Protein AF-A0A2K9LN68-F1 (afdb_monomer_lite)

Radius of gyration: 22.77 Å; chains: 1; bounding box: 61×49×70 Å

Structure (mmCIF, N/CA/C/O backbone):
data_AF-A0A2K9LN68-F1
#
_entry.id   AF-A0A2K9LN68-F1
#
loop_
_atom_site.group_PDB
_atom_site.id
_atom_site.type_symbol
_atom_site.label_atom_id
_atom_site.label_alt_id
_atom_site.label_comp_id
_atom_site.label_asym_id
_atom_site.label_entity_id
_atom_site.label_seq_id
_atom_site.pdbx_PDB_ins_code
_atom_site.Cartn_x
_atom_site.Cartn_y
_atom_site.Cartn_z
_atom_site.occupancy
_atom_site.B_iso_or_equiv
_atom_site.auth_seq_id
_atom_site.auth_comp_id
_atom_site.auth_asym_id
_atom_site.auth_atom_id
_atom_site.pdbx_PDB_model_num
ATOM 1 N N . MET A 1 1 ? -11.175 13.774 41.857 1.00 29.52 1 MET A N 1
ATOM 2 C CA . MET A 1 1 ? -12.330 12.849 41.903 1.00 29.52 1 MET A CA 1
ATOM 3 C C . MET A 1 1 ? -13.549 13.572 41.341 1.00 29.52 1 MET A C 1
ATOM 5 O O . MET A 1 1 ? -14.287 14.193 42.093 1.00 29.52 1 MET A O 1
ATOM 9 N N . GLY A 1 2 ? -13.707 13.592 40.015 1.00 27.73 2 GLY A N 1
ATOM 10 C CA . GLY A 1 2 ? -14.911 14.118 39.364 1.00 27.73 2 GLY A CA 1
ATOM 11 C C . GLY A 1 2 ? -15.931 12.993 39.216 1.00 27.73 2 GLY A C 1
ATOM 12 O O . GLY A 1 2 ? -15.561 11.893 38.814 1.00 27.73 2 GLY A O 1
ATOM 13 N N . LYS A 1 3 ? -17.188 13.233 39.598 1.00 29.88 3 LYS A N 1
ATOM 14 C CA . LYS A 1 3 ? -18.288 12.272 39.439 1.00 29.88 3 LYS A CA 1
ATOM 15 C C . LYS A 1 3 ? -18.551 12.062 37.942 1.00 29.88 3 LYS A C 1
ATOM 17 O O . LYS A 1 3 ? -19.166 12.916 37.314 1.00 29.88 3 LYS A O 1
ATOM 22 N N . GLY A 1 4 ? -18.076 10.949 37.385 1.00 27.84 4 GLY A N 1
ATOM 23 C CA . GLY A 1 4 ? -18.439 10.512 36.037 1.00 27.84 4 GLY A CA 1
ATOM 24 C C . GLY A 1 4 ? -19.930 10.182 35.984 1.00 27.84 4 GLY A C 1
ATOM 25 O O . GLY A 1 4 ? -20.425 9.390 36.788 1.00 27.84 4 GLY A O 1
ATOM 26 N N . MET A 1 5 ? -20.657 10.825 35.075 1.00 31.67 5 MET A N 1
ATOM 27 C CA . MET A 1 5 ? -22.066 10.540 34.831 1.00 31.67 5 MET A CA 1
ATOM 28 C C . MET A 1 5 ? -22.153 9.306 33.927 1.00 31.67 5 MET A C 1
ATOM 30 O O . MET A 1 5 ? -21.914 9.390 32.726 1.00 31.67 5 MET A O 1
ATOM 34 N N . GLN A 1 6 ? -22.457 8.144 34.512 1.00 30.09 6 GLN A N 1
ATOM 35 C CA . GLN A 1 6 ? -22.720 6.917 33.759 1.00 30.09 6 GLN A CA 1
ATOM 36 C C . GLN A 1 6 ? -24.070 7.040 33.046 1.00 30.09 6 GLN A C 1
ATOM 38 O O . GLN A 1 6 ? -25.120 6.901 33.673 1.00 30.09 6 GLN A O 1
ATOM 43 N N . LEU A 1 7 ? -24.058 7.289 31.737 1.00 29.36 7 LEU A N 1
ATOM 44 C CA . LEU A 1 7 ? -25.246 7.158 30.898 1.00 29.36 7 LEU A CA 1
ATOM 45 C C . LEU A 1 7 ? -25.214 5.777 30.230 1.00 29.36 7 LEU A C 1
ATOM 47 O O . LEU A 1 7 ? -24.450 5.555 29.299 1.00 29.36 7 LEU A O 1
ATOM 51 N N . LYS A 1 8 ? -26.037 4.838 30.709 1.00 28.81 8 LYS A N 1
ATOM 52 C CA . LYS A 1 8 ? -26.259 3.556 30.025 1.00 28.81 8 LYS A CA 1
ATOM 53 C C . LYS A 1 8 ? -27.237 3.770 28.873 1.00 28.81 8 LYS A C 1
ATOM 55 O O . LYS A 1 8 ? -28.446 3.765 29.085 1.00 28.81 8 LYS A O 1
ATOM 60 N N . THR A 1 9 ? -26.729 3.945 27.662 1.00 32.09 9 THR A N 1
ATOM 61 C CA . THR A 1 9 ? -27.514 3.790 26.432 1.00 32.09 9 THR A CA 1
ATOM 62 C C . THR A 1 9 ? -27.172 2.447 25.796 1.00 32.09 9 THR A C 1
ATOM 64 O O . THR A 1 9 ? -26.008 2.146 25.548 1.00 32.09 9 THR A O 1
ATOM 67 N N . SER A 1 10 ? -28.190 1.615 25.568 1.00 31.67 10 SER A N 1
ATOM 68 C CA . SER A 1 10 ? -28.051 0.380 24.795 1.00 31.67 10 SER A CA 1
ATOM 69 C C . SER A 1 10 ? -28.020 0.765 23.315 1.00 31.67 10 SER A C 1
ATOM 71 O O . SER A 1 10 ? -29.039 1.174 22.765 1.00 31.67 10 SER A O 1
ATOM 73 N N . LEU A 1 11 ? -26.839 0.717 22.697 1.00 39.75 11 LEU A N 1
ATOM 74 C CA . LEU A 1 11 ? -26.697 0.692 21.242 1.00 39.75 11 LEU A CA 1
ATOM 75 C C . LEU A 1 11 ? -26.224 -0.706 20.852 1.00 39.75 11 LEU A C 1
ATOM 77 O O . LEU A 1 11 ? -25.177 -1.156 21.308 1.00 39.75 11 LEU A O 1
ATOM 81 N N . THR A 1 12 ? -26.987 -1.385 20.007 1.00 36.38 12 THR A N 1
ATOM 82 C CA . THR A 1 12 ? -26.550 -2.609 19.334 1.00 36.38 12 THR A CA 1
ATOM 83 C C . THR A 1 12 ? -25.721 -2.209 18.113 1.00 36.38 12 THR A C 1
ATOM 85 O O . THR A 1 12 ? -26.291 -1.709 17.145 1.00 36.38 12 THR A O 1
ATOM 88 N N . LEU A 1 13 ? -24.393 -2.373 18.176 1.00 48.06 13 LEU A N 1
ATOM 89 C CA . LEU A 1 13 ? -23.479 -2.174 17.033 1.00 48.06 13 LEU A CA 1
ATOM 90 C C . LEU A 1 13 ? -23.593 -3.333 16.026 1.00 48.06 13 LEU A C 1
ATOM 92 O O . LEU A 1 13 ? -23.601 -3.110 14.825 1.00 48.06 13 LEU A O 1
ATOM 96 N N . SER A 1 14 ? -23.781 -4.559 16.521 1.00 47.03 14 SER A N 1
ATOM 97 C CA . SER A 1 14 ? -24.117 -5.760 15.748 1.00 47.03 14 SER A CA 1
ATOM 98 C C . SER A 1 14 ? -24.662 -6.843 16.698 1.00 47.03 14 SER A C 1
ATOM 100 O O . SER A 1 14 ? -24.742 -6.620 17.909 1.00 47.03 14 SER A O 1
ATOM 102 N N . ALA A 1 15 ? -25.063 -8.012 16.180 1.00 45.81 15 ALA A N 1
ATOM 103 C CA . ALA A 1 15 ? -25.670 -9.093 16.974 1.00 45.81 15 ALA A CA 1
ATOM 104 C C . ALA A 1 15 ? -24.756 -9.685 18.075 1.00 45.81 15 ALA A C 1
ATOM 106 O O . ALA A 1 15 ? -25.249 -10.424 18.924 1.00 45.81 15 ALA A O 1
ATOM 107 N N . SER A 1 16 ? -23.459 -9.362 18.067 1.00 44.66 16 SER A N 1
ATOM 108 C CA . SER A 1 16 ? -22.416 -9.955 18.922 1.00 44.66 16 SER A CA 1
ATOM 109 C C . SER A 1 16 ? -21.678 -8.942 19.821 1.00 44.66 16 SER A C 1
ATOM 111 O O . SER A 1 16 ? -20.696 -9.296 20.475 1.00 44.66 16 SER A O 1
ATOM 113 N N . LEU A 1 17 ? -22.136 -7.685 19.870 1.00 47.88 17 LEU A N 1
ATOM 114 C CA . LEU A 1 17 ? -21.515 -6.603 20.644 1.00 47.88 17 LEU A CA 1
ATOM 115 C C . LEU A 1 17 ? -22.488 -6.036 21.693 1.00 47.88 17 LEU A C 1
ATOM 117 O O . LEU A 1 17 ? -23.327 -5.186 21.380 1.00 47.88 17 LEU A O 1
ATOM 121 N N . ALA A 1 18 ? -22.349 -6.438 22.960 1.00 42.53 18 ALA A N 1
ATOM 122 C CA . ALA A 1 18 ? -22.977 -5.747 24.083 1.00 42.53 18 ALA A CA 1
ATOM 123 C C . ALA A 1 18 ? -22.221 -4.447 24.418 1.00 42.53 18 ALA A C 1
ATOM 125 O O . ALA A 1 18 ? -21.211 -4.431 25.122 1.00 42.53 18 ALA A O 1
ATOM 126 N N . ALA A 1 19 ? -22.736 -3.306 23.954 1.00 38.06 19 ALA A N 1
ATOM 127 C CA . ALA A 1 19 ? -22.190 -2.010 24.343 1.00 38.06 19 ALA A CA 1
ATOM 128 C C . ALA A 1 19 ? -22.630 -1.632 25.769 1.00 38.06 19 ALA A C 1
ATOM 130 O O . ALA A 1 19 ? -23.797 -1.324 26.021 1.00 38.06 19 ALA A O 1
ATOM 131 N N . CYS A 1 20 ? -21.682 -1.569 26.705 1.00 36.53 20 CYS A N 1
ATOM 132 C CA . CYS A 1 20 ? -21.839 -0.778 27.922 1.00 36.53 20 CYS A CA 1
ATOM 133 C C . CYS A 1 20 ? -21.093 0.541 27.709 1.00 36.53 20 CYS A C 1
ATOM 135 O O . CYS A 1 20 ? -19.910 0.636 28.017 1.00 36.53 20 CYS A O 1
ATOM 137 N N . ALA A 1 21 ? -21.763 1.551 27.142 1.00 37.22 21 ALA A N 1
ATOM 138 C CA . ALA A 1 21 ? -21.162 2.867 26.940 1.00 37.22 21 ALA A CA 1
ATOM 139 C C . ALA A 1 21 ? -20.848 3.519 28.298 1.00 37.22 21 ALA A C 1
ATOM 141 O O . ALA A 1 21 ? -21.675 4.199 28.900 1.00 37.22 21 ALA A O 1
ATOM 142 N N . LEU A 1 22 ? -19.643 3.294 28.809 1.00 41.28 22 LEU A N 1
ATOM 143 C CA . LEU A 1 22 ? -19.118 4.045 29.937 1.00 41.28 22 LEU A CA 1
ATOM 144 C C . LEU A 1 22 ? -18.500 5.327 29.386 1.00 41.28 22 LEU A C 1
ATOM 146 O O . LEU A 1 22 ? -17.383 5.310 28.882 1.00 41.28 22 LEU A O 1
ATOM 150 N N . LEU A 1 23 ? -19.253 6.426 29.467 1.00 39.84 23 LEU A N 1
ATOM 151 C CA . LEU A 1 23 ? -18.741 7.763 29.183 1.00 39.84 23 LEU A CA 1
ATOM 152 C C . LEU A 1 23 ? -17.761 8.151 30.291 1.00 39.84 23 LEU A C 1
ATOM 154 O O . LEU A 1 23 ? -18.161 8.552 31.387 1.00 39.84 23 LEU A O 1
ATOM 158 N N . PHE A 1 24 ? -16.473 8.018 30.006 1.00 45.78 24 PHE A N 1
ATOM 159 C CA . PHE A 1 24 ? -15.430 8.614 30.825 1.00 45.78 24 PHE A CA 1
ATOM 160 C C . PHE A 1 24 ? -15.052 9.958 30.212 1.00 45.78 24 PHE A C 1
ATOM 162 O O . PHE A 1 24 ? -14.630 10.002 29.060 1.00 45.78 24 PHE A O 1
ATOM 169 N N . SER A 1 25 ? -15.199 11.037 30.983 1.00 42.53 25 SER A N 1
ATOM 170 C CA . SER A 1 25 ? -14.473 12.274 30.717 1.00 42.53 25 SER A CA 1
ATOM 171 C C . SER A 1 25 ? -13.096 12.149 31.366 1.00 42.53 25 SER A C 1
ATOM 173 O O . SER A 1 25 ? -12.966 11.915 32.571 1.00 42.53 25 SER A O 1
ATOM 175 N N . GLY A 1 26 ? -12.049 12.236 30.555 1.00 41.97 26 GLY A N 1
ATOM 176 C CA . GLY A 1 26 ? -10.668 12.183 31.019 1.00 41.97 26 GLY A CA 1
ATOM 177 C C . GLY A 1 26 ? -9.796 13.195 30.290 1.00 41.97 26 GLY A C 1
ATOM 178 O O . GLY A 1 26 ? -10.197 13.774 29.287 1.00 41.97 26 GLY A O 1
ATOM 179 N N . SER A 1 27 ? -8.582 13.396 30.795 1.00 35.94 27 SER A N 1
ATOM 180 C CA . SER A 1 27 ? -7.539 14.222 30.182 1.00 35.94 27 SER A CA 1
ATOM 181 C C . SER A 1 27 ? -6.439 13.303 29.645 1.00 35.94 27 SER A C 1
ATOM 183 O O . SER A 1 27 ? -5.646 12.785 30.431 1.00 35.94 27 SER A O 1
ATOM 185 N N . ALA A 1 28 ? -6.412 13.027 28.340 1.00 35.41 28 ALA A N 1
ATOM 186 C CA . ALA A 1 28 ? -5.413 12.125 27.747 1.00 35.41 28 ALA A CA 1
ATOM 187 C C . ALA A 1 28 ? -5.173 12.406 26.257 1.00 35.41 28 ALA A C 1
ATOM 189 O O . ALA A 1 28 ? -5.349 11.550 25.401 1.00 35.41 28 ALA A O 1
ATOM 190 N N . PHE A 1 29 ? -4.708 13.617 25.984 1.00 44.03 29 PHE A N 1
ATOM 191 C CA . PHE A 1 29 ? -3.723 13.926 24.948 1.00 44.03 29 PHE A CA 1
ATOM 192 C C . PHE A 1 29 ? -2.662 14.792 25.641 1.00 44.03 29 PHE A C 1
ATOM 194 O O . PHE A 1 29 ? -2.914 15.279 26.747 1.00 44.03 29 PHE A O 1
ATOM 201 N N . SER A 1 30 ? -1.488 15.018 25.052 1.00 42.22 30 SER A N 1
ATOM 202 C CA . SER A 1 30 ? -0.400 15.821 25.651 1.00 42.22 30 SER A CA 1
ATOM 203 C C . SER A 1 30 ? -0.751 17.306 25.922 1.00 42.22 30 SER A C 1
ATOM 205 O O . SER A 1 30 ? 0.143 18.137 26.058 1.00 42.22 30 SER A O 1
ATOM 207 N N . ARG A 1 31 ? -2.043 17.658 25.978 1.00 43.44 31 ARG A N 1
ATOM 208 C CA . ARG A 1 31 ? -2.612 18.990 26.208 1.00 43.44 31 ARG A CA 1
ATOM 209 C C . ARG A 1 31 ? -3.774 19.060 27.211 1.00 43.44 31 ARG A C 1
ATOM 211 O O . ARG A 1 31 ? -4.262 20.153 27.454 1.00 43.44 31 ARG A O 1
ATOM 218 N N . GLY A 1 32 ? -4.193 17.960 27.842 1.00 48.56 32 GLY A N 1
ATOM 219 C CA . GLY A 1 32 ? -5.272 18.021 28.844 1.00 48.56 32 GLY A CA 1
ATOM 220 C C . GLY A 1 32 ? -6.681 18.234 28.270 1.00 48.56 32 GLY A C 1
ATOM 221 O O . GLY A 1 32 ? -7.580 18.620 29.011 1.00 48.56 32 GLY A O 1
ATOM 222 N N . ASP A 1 33 ? -6.880 17.960 26.979 1.00 59.09 33 ASP A N 1
ATOM 223 C CA . ASP A 1 33 ? -8.183 18.065 26.319 1.00 59.09 33 ASP A CA 1
ATOM 224 C C . ASP A 1 33 ? -9.147 16.965 26.799 1.00 59.09 33 ASP A C 1
ATOM 226 O O . ASP A 1 33 ? -8.756 15.801 26.953 1.00 59.09 33 ASP A O 1
ATOM 230 N N . ALA A 1 34 ? -10.407 17.345 27.032 1.00 81.38 34 ALA A N 1
ATOM 231 C CA . ALA A 1 34 ? -11.470 16.430 27.432 1.00 81.38 34 ALA A CA 1
ATOM 232 C C . ALA A 1 34 ? -11.935 15.574 26.241 1.00 81.38 34 ALA A C 1
ATOM 234 O O . ALA A 1 34 ? -12.147 16.081 25.134 1.00 81.38 34 ALA A O 1
ATOM 235 N N . TYR A 1 35 ? -12.108 14.272 26.465 1.00 81.12 35 TYR A N 1
ATOM 236 C CA . TYR A 1 35 ? -12.588 13.323 25.460 1.00 81.12 35 TYR A CA 1
ATOM 237 C C . TYR A 1 35 ? -13.831 12.571 25.931 1.00 81.12 35 TYR A C 1
ATOM 239 O O . TYR A 1 35 ? -14.021 12.328 27.119 1.00 81.12 35 TYR A O 1
ATOM 247 N N . VAL A 1 36 ? -14.637 12.153 24.958 1.00 88.12 36 VAL A N 1
ATOM 248 C CA . VAL A 1 36 ? -15.616 11.080 25.095 1.00 88.12 36 VAL A CA 1
ATOM 249 C C . VAL A 1 36 ? -14.913 9.765 24.780 1.00 88.12 36 VAL A C 1
ATOM 251 O O . VAL A 1 36 ? -14.470 9.547 23.651 1.00 88.12 36 VAL A O 1
ATOM 254 N N . GLU A 1 37 ? -14.821 8.880 25.771 1.00 88.00 37 GLU A N 1
ATOM 255 C CA . GLU A 1 37 ? -14.433 7.483 25.561 1.00 88.00 37 GLU A CA 1
ATOM 256 C C . GLU A 1 37 ? -15.677 6.601 25.529 1.00 88.00 37 GLU A C 1
ATOM 258 O O . GLU A 1 37 ? -16.554 6.704 26.388 1.00 88.00 37 GLU A O 1
ATOM 263 N N . LYS A 1 38 ? -15.746 5.727 24.526 1.00 89.06 38 LYS A N 1
ATOM 264 C CA . LYS A 1 38 ? -16.673 4.601 24.493 1.00 89.06 38 LYS A CA 1
ATOM 265 C C . LYS A 1 38 ? -15.862 3.320 24.581 1.00 89.06 38 LYS A C 1
ATOM 267 O O . LYS A 1 38 ? -15.036 3.051 23.712 1.00 89.06 38 LYS A O 1
ATOM 272 N N . ARG A 1 39 ? -16.127 2.539 25.622 1.00 87.94 39 ARG A N 1
ATOM 273 C CA . ARG A 1 39 ? -15.556 1.210 25.832 1.00 87.94 39 ARG A CA 1
ATOM 274 C C . ARG A 1 39 ? -16.636 0.158 25.661 1.00 87.94 39 ARG A C 1
ATOM 276 O O . ARG A 1 39 ? -17.756 0.364 26.119 1.00 87.94 39 ARG A O 1
ATOM 283 N N . PHE A 1 40 ? -16.302 -0.958 25.039 1.00 88.88 40 PHE A N 1
ATOM 284 C CA . PHE A 1 40 ? -17.155 -2.140 25.014 1.00 88.88 40 PHE A CA 1
ATOM 285 C C . PHE A 1 40 ? -16.301 -3.396 24.851 1.00 88.88 40 PHE A C 1
ATOM 287 O O . PHE A 1 40 ? -15.146 -3.325 24.437 1.00 88.88 40 PHE A O 1
ATOM 294 N N . GLU A 1 41 ? -16.867 -4.534 25.226 1.00 89.69 41 GLU A N 1
ATOM 295 C CA . GLU A 1 41 ? -16.230 -5.846 25.147 1.00 89.69 41 GLU A CA 1
ATOM 296 C C . GLU A 1 41 ? -17.087 -6.719 24.230 1.00 89.69 41 GLU A C 1
ATOM 298 O O . GLU A 1 41 ? -18.314 -6.695 24.331 1.00 89.69 41 GLU A O 1
ATOM 303 N N . SER A 1 42 ? -16.456 -7.457 23.320 1.00 88.44 42 SER A N 1
ATOM 304 C CA . SER A 1 42 ? -17.169 -8.421 22.482 1.00 88.44 42 SER A CA 1
ATOM 305 C C . SER A 1 42 ? -17.753 -9.556 23.323 1.00 88.44 42 SER A C 1
ATOM 307 O O . SER A 1 42 ? -17.077 -10.100 24.199 1.00 88.44 42 SER A O 1
ATOM 309 N N . ASP A 1 43 ? -18.979 -9.979 23.016 1.00 86.62 43 ASP A N 1
ATOM 310 C CA . ASP A 1 43 ? -19.575 -11.143 23.672 1.00 86.62 43 ASP A CA 1
ATOM 311 C C . ASP A 1 43 ? -18.975 -12.467 23.170 1.00 86.62 43 ASP A C 1
ATOM 313 O O . ASP A 1 43 ? -18.935 -13.440 23.925 1.00 86.62 43 ASP A O 1
ATOM 317 N N . GLU A 1 44 ? -18.465 -12.511 21.931 1.00 89.25 44 GLU A N 1
ATOM 318 C CA . GLU A 1 44 ? -17.888 -13.723 21.326 1.00 89.25 44 GLU A CA 1
ATOM 319 C C . GLU A 1 44 ? -16.385 -13.867 21.594 1.00 89.25 44 GLU A C 1
ATOM 321 O O . GLU A 1 44 ? -15.921 -14.920 22.042 1.00 89.25 44 GLU A O 1
ATOM 326 N N . THR A 1 45 ? -15.599 -12.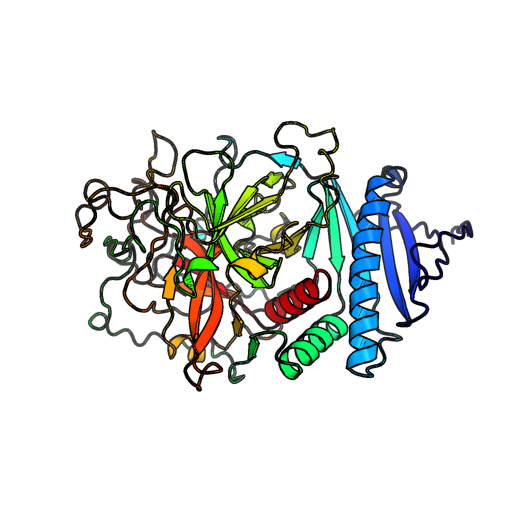826 21.315 1.00 91.56 45 THR A N 1
ATOM 327 C CA . THR A 1 45 ? -14.130 -12.875 21.427 1.00 91.56 45 THR A CA 1
ATOM 328 C C . THR A 1 45 ? -13.633 -12.422 22.793 1.00 91.56 45 THR A C 1
ATOM 330 O O . THR A 1 45 ? -12.508 -12.752 23.172 1.00 91.56 45 THR A O 1
ATOM 333 N N . ARG A 1 46 ? -14.468 -11.697 23.556 1.00 92.62 46 ARG A N 1
ATOM 334 C CA . ARG A 1 46 ? -14.090 -11.037 24.819 1.00 92.62 46 ARG A CA 1
ATOM 335 C C . ARG A 1 46 ? -12.951 -10.022 24.658 1.00 92.62 46 ARG A C 1
ATOM 337 O O . ARG A 1 46 ? -12.269 -9.695 25.626 1.00 92.62 46 ARG A O 1
ATOM 344 N N . VAL A 1 47 ? -12.725 -9.545 23.433 1.00 91.69 47 VAL A N 1
ATOM 345 C CA . VAL A 1 47 ? -11.773 -8.472 23.135 1.00 91.69 47 VAL A CA 1
ATOM 346 C C . VAL A 1 47 ? -12.410 -7.132 23.486 1.00 91.69 47 VAL A C 1
ATOM 348 O O . VAL A 1 47 ? -13.579 -6.886 23.178 1.00 91.69 47 VAL A O 1
ATOM 351 N N . GLU A 1 48 ? -11.642 -6.268 24.146 1.00 92.38 48 GLU A N 1
ATOM 352 C CA . GLU A 1 48 ? -12.061 -4.902 24.451 1.00 92.38 48 GLU A CA 1
ATOM 353 C C . GLU A 1 48 ? -11.763 -3.950 23.287 1.00 92.38 48 GLU A C 1
ATOM 355 O O . GLU A 1 48 ? -10.684 -3.980 22.691 1.00 92.38 48 GLU A O 1
ATOM 360 N N . TYR A 1 49 ? -12.692 -3.032 23.038 1.00 92.69 49 TYR A N 1
ATOM 361 C CA . TYR A 1 49 ? -12.560 -1.945 22.076 1.00 92.69 49 TYR A CA 1
ATOM 362 C C . TYR A 1 49 ? -12.744 -0.599 22.768 1.00 92.69 49 TYR A C 1
ATOM 364 O O . TYR A 1 49 ? -13.655 -0.411 23.582 1.00 92.69 49 TYR A O 1
ATOM 372 N N . LEU A 1 50 ? -11.880 0.354 22.423 1.00 91.69 50 LEU A N 1
ATOM 373 C CA . LEU A 1 50 ? -11.882 1.713 22.956 1.00 91.69 50 LEU A CA 1
ATOM 374 C C . LEU A 1 50 ? -11.942 2.695 21.792 1.00 91.69 50 LEU A C 1
ATOM 376 O O . LEU A 1 50 ? -11.024 2.747 20.974 1.00 91.69 50 LEU A O 1
ATOM 380 N N . ILE A 1 51 ? -12.987 3.514 21.762 1.00 92.62 51 ILE A N 1
ATOM 381 C CA . ILE A 1 51 ? -13.113 4.638 20.835 1.00 92.62 51 ILE A CA 1
ATOM 382 C C . ILE A 1 51 ? -12.945 5.925 21.630 1.00 92.62 51 ILE A C 1
ATOM 384 O O . ILE A 1 51 ? -13.690 6.152 22.586 1.00 92.62 51 ILE A O 1
ATOM 388 N N . ARG A 1 52 ? -12.003 6.782 21.229 1.00 91.62 52 ARG A N 1
ATOM 389 C CA . ARG A 1 52 ? -11.779 8.090 21.861 1.00 91.62 52 ARG A CA 1
ATOM 390 C C . ARG A 1 52 ? -11.978 9.216 20.858 1.00 91.62 52 ARG A C 1
ATOM 392 O O . ARG A 1 52 ? -11.360 9.228 19.796 1.00 91.62 52 ARG A O 1
ATOM 399 N N . VAL A 1 53 ? -12.834 10.170 21.218 1.00 90.50 53 VAL A N 1
ATOM 400 C CA . VAL A 1 53 ? -13.161 11.351 20.405 1.00 90.50 53 VAL A CA 1
ATOM 401 C C . VAL A 1 53 ? -13.117 12.590 21.302 1.00 90.50 53 VAL A C 1
ATOM 403 O O . VAL A 1 53 ? -13.702 12.552 22.383 1.00 90.50 53 VAL A O 1
ATOM 406 N N . PRO A 1 54 ? -12.468 13.699 20.905 1.00 90.62 54 PRO A N 1
ATOM 407 C CA . PRO A 1 54 ? -12.525 14.948 21.668 1.00 90.62 54 PRO A CA 1
ATOM 408 C C . PRO A 1 54 ? -13.975 15.388 21.921 1.00 90.62 54 PRO A C 1
ATOM 410 O O . PRO A 1 54 ? -14.798 15.338 21.006 1.00 90.62 54 PRO A O 1
ATOM 413 N N . GLU A 1 55 ? -14.304 15.861 23.130 1.00 89.25 55 GLU A N 1
ATOM 414 C CA . GLU A 1 55 ? -15.687 16.236 23.493 1.00 89.25 55 GLU A CA 1
ATOM 415 C C . GLU A 1 55 ? -16.296 17.254 22.516 1.00 89.25 55 GLU A C 1
ATOM 417 O O . GLU A 1 55 ? -17.474 17.162 22.168 1.00 89.25 55 GLU A O 1
ATOM 422 N N . ALA A 1 56 ? -15.475 18.177 22.005 1.00 89.88 56 ALA A N 1
ATOM 423 C CA . ALA A 1 56 ? -15.879 19.182 21.023 1.00 89.88 56 ALA A CA 1
ATOM 424 C C . ALA A 1 56 ? -16.383 18.588 19.693 1.00 89.88 56 ALA A C 1
ATOM 426 O O . ALA A 1 56 ? -17.148 19.244 18.990 1.00 89.88 56 ALA A O 1
ATOM 427 N N . GLN A 1 57 ? -15.965 17.367 19.352 1.00 92.06 57 GLN A N 1
ATOM 428 C CA . GLN A 1 57 ? -16.277 16.691 18.088 1.00 92.06 57 GLN A CA 1
ATOM 429 C C . GLN A 1 57 ? -17.275 15.541 18.265 1.00 92.06 57 GLN A C 1
ATOM 431 O O . GLN A 1 57 ? -17.794 15.016 17.289 1.00 92.06 57 GLN A O 1
ATOM 436 N N . ALA A 1 58 ? -17.624 15.177 19.502 1.00 88.50 58 ALA A N 1
ATOM 437 C CA . ALA A 1 58 ? -18.470 14.020 19.798 1.00 88.50 58 ALA A CA 1
ATOM 438 C C . ALA A 1 58 ? -19.925 14.122 19.283 1.00 88.50 58 ALA A C 1
ATOM 440 O O . ALA A 1 58 ? -20.677 13.156 19.395 1.00 88.50 58 ALA A O 1
ATOM 441 N N . LYS A 1 59 ? -20.338 15.277 18.743 1.00 90.38 59 LYS A N 1
ATOM 442 C CA . LYS A 1 59 ? -21.649 15.467 18.098 1.00 90.38 59 LYS A CA 1
ATOM 443 C C . LYS A 1 59 ? -21.661 15.096 16.612 1.00 90.38 59 LYS A C 1
ATOM 445 O O . LYS A 1 59 ? -22.743 14.987 16.049 1.00 90.38 59 LYS A O 1
ATOM 450 N N . ASP A 1 60 ? -20.499 14.942 15.980 1.00 91.44 60 ASP A N 1
ATOM 451 C CA . ASP A 1 60 ? -20.413 14.504 14.587 1.00 91.44 60 ASP A CA 1
ATOM 452 C C . ASP A 1 60 ? -20.663 12.989 14.513 1.00 91.44 60 ASP A C 1
ATOM 454 O O . ASP A 1 60 ? -19.829 12.169 14.909 1.00 91.44 60 ASP A O 1
ATOM 458 N N . GLU A 1 61 ? -21.842 12.615 14.016 1.00 91.00 61 GLU A N 1
ATOM 459 C CA . GLU A 1 61 ? -22.268 11.218 13.893 1.00 91.00 61 GLU A CA 1
ATOM 460 C C . GLU A 1 61 ? -21.383 10.413 12.931 1.00 91.00 61 GLU A C 1
ATOM 462 O O . GLU A 1 61 ? -21.205 9.208 13.132 1.00 91.00 61 GLU A O 1
ATOM 467 N N . SER A 1 62 ? -20.767 11.063 11.934 1.00 91.94 62 SER A N 1
ATOM 468 C CA . SER A 1 62 ? -19.886 10.388 10.975 1.00 91.94 62 SER A CA 1
ATOM 469 C C . SER A 1 62 ? -18.649 9.796 11.654 1.00 91.94 62 SER A C 1
ATOM 471 O O . SER A 1 62 ? -18.189 8.728 11.260 1.00 91.94 62 SER A O 1
ATOM 473 N N . ILE A 1 63 ? -18.137 10.443 12.711 1.00 94.50 63 ILE A N 1
ATOM 474 C CA . ILE A 1 63 ? -16.963 9.966 13.458 1.00 94.50 63 ILE A CA 1
ATOM 475 C C . ILE A 1 63 ? -17.255 8.604 14.079 1.00 94.50 63 ILE A C 1
ATOM 477 O O . ILE A 1 63 ? -16.470 7.669 13.938 1.00 94.50 63 ILE A O 1
ATOM 481 N N . PHE A 1 64 ? -18.391 8.482 14.767 1.00 94.50 64 PHE A N 1
ATOM 482 C CA . PHE A 1 64 ? -18.759 7.220 15.397 1.00 94.50 64 PHE A CA 1
ATOM 483 C C . PHE A 1 64 ? -19.180 6.176 14.368 1.00 94.50 64 PHE A C 1
ATOM 485 O O . PHE A 1 64 ? -18.816 5.021 14.544 1.00 94.50 64 PHE A O 1
ATOM 492 N N . LYS A 1 65 ? -19.867 6.565 13.284 1.00 93.62 65 LYS A N 1
ATOM 493 C CA . LYS A 1 65 ? -20.194 5.661 12.171 1.00 93.62 65 LYS A CA 1
ATOM 494 C C . LYS A 1 65 ? -18.938 4.966 11.632 1.00 93.62 65 LYS A C 1
ATOM 496 O O . LYS A 1 65 ? -18.900 3.742 11.583 1.00 93.62 65 LYS A O 1
ATOM 501 N N . ASP A 1 66 ? -17.904 5.729 11.291 1.00 95.06 66 ASP A N 1
ATOM 502 C CA . ASP A 1 66 ? -16.683 5.160 10.710 1.00 95.06 66 ASP A CA 1
ATOM 503 C C . ASP A 1 66 ? -15.833 4.407 11.740 1.00 95.06 66 ASP A C 1
ATOM 505 O O . ASP A 1 66 ? -15.225 3.388 11.417 1.00 95.06 66 ASP A O 1
ATOM 509 N N . ALA A 1 67 ? -15.800 4.874 12.994 1.00 96.00 67 ALA A N 1
ATOM 510 C CA . ALA A 1 67 ? -15.138 4.144 14.071 1.00 96.00 67 ALA A CA 1
ATOM 511 C C . ALA A 1 67 ? -15.807 2.783 14.315 1.00 96.00 67 ALA A C 1
ATOM 513 O O . ALA A 1 67 ? -15.111 1.797 14.539 1.00 96.00 67 ALA A O 1
ATOM 514 N N . TYR A 1 68 ? -17.139 2.713 14.249 1.00 95.19 68 TYR A N 1
ATOM 515 C CA . TYR A 1 68 ? -17.873 1.455 14.365 1.00 95.19 68 TYR A CA 1
ATOM 516 C C . TYR A 1 68 ? -17.656 0.539 13.161 1.00 95.19 68 TYR A C 1
ATOM 518 O O . TYR A 1 68 ? -17.512 -0.657 13.365 1.00 95.19 68 TYR A O 1
ATOM 526 N N . GLU A 1 69 ? -17.494 1.071 11.948 1.00 94.50 69 GLU A N 1
ATOM 527 C CA . GLU A 1 69 ? -17.090 0.254 10.795 1.00 94.50 69 GLU A CA 1
ATOM 528 C C . GLU A 1 69 ? -15.735 -0.442 11.043 1.00 94.50 69 GLU A C 1
ATOM 530 O O . GLU A 1 69 ? -15.609 -1.644 10.829 1.00 94.50 69 GLU A O 1
ATOM 535 N N . LEU A 1 70 ? -14.733 0.271 11.580 1.00 95.31 70 LEU A N 1
ATOM 536 C CA . LEU A 1 70 ? -13.441 -0.337 11.945 1.00 95.31 70 LEU A CA 1
ATOM 537 C C . LEU A 1 70 ? -13.582 -1.423 13.022 1.00 95.31 70 LEU A C 1
ATOM 539 O O . LEU A 1 70 ? -12.850 -2.415 12.995 1.00 95.31 70 LEU A O 1
ATOM 543 N N . VAL A 1 71 ? -14.498 -1.234 13.973 1.00 94.62 71 VAL A N 1
ATOM 544 C CA . VAL A 1 71 ? -14.807 -2.214 15.024 1.00 94.62 71 VAL A CA 1
ATOM 545 C C . VAL A 1 71 ? -15.450 -3.450 14.425 1.00 94.62 71 VAL A C 1
ATOM 547 O O . VAL A 1 71 ? -14.968 -4.546 14.681 1.00 94.62 71 VAL A O 1
ATOM 550 N N . ASP A 1 72 ? -16.513 -3.286 13.643 1.00 93.12 72 ASP A N 1
ATOM 551 C CA . ASP A 1 72 ? -17.308 -4.393 13.117 1.00 93.12 72 ASP A CA 1
ATOM 552 C C . ASP A 1 72 ? -16.477 -5.280 12.184 1.00 93.12 72 ASP A C 1
ATOM 554 O O . ASP A 1 72 ? -16.544 -6.509 12.268 1.00 93.12 72 ASP A O 1
ATOM 558 N N . GLU A 1 73 ? -15.637 -4.670 11.345 1.00 93.56 73 GLU A N 1
ATOM 559 C CA . GLU A 1 73 ? -14.724 -5.388 10.449 1.00 93.56 73 GLU A CA 1
ATOM 560 C C . GLU A 1 73 ? -13.638 -6.123 11.254 1.00 93.56 73 GLU A C 1
ATOM 562 O O . GLU A 1 73 ? -13.352 -7.300 11.010 1.00 93.56 73 GLU A O 1
ATOM 567 N N . SER A 1 74 ? -13.067 -5.470 12.277 1.00 93.81 74 SER A N 1
ATOM 568 C CA . SER A 1 74 ? -12.075 -6.104 13.159 1.00 93.81 74 SER A CA 1
ATOM 569 C C . SER A 1 74 ? -12.686 -7.266 13.939 1.00 93.81 74 SER A C 1
ATOM 571 O O . SER A 1 74 ? -12.105 -8.345 13.987 1.00 93.81 74 SER A O 1
ATOM 573 N N . GLU A 1 75 ? -13.875 -7.087 14.505 1.00 93.38 75 GLU A N 1
ATOM 574 C CA . GLU A 1 75 ? -14.553 -8.101 15.305 1.00 93.38 75 GLU A CA 1
ATOM 575 C C . GLU A 1 75 ? -14.965 -9.301 14.459 1.00 93.38 75 GLU A C 1
ATOM 577 O O . GLU A 1 75 ? -14.714 -10.443 14.844 1.00 93.38 75 GLU A O 1
ATOM 582 N N . SER A 1 76 ? -15.518 -9.062 13.269 1.00 92.31 76 SER A N 1
ATOM 583 C CA . SER A 1 76 ? -15.854 -10.127 12.319 1.00 92.31 76 SER A CA 1
ATOM 584 C C . SER A 1 76 ? -14.631 -10.986 11.993 1.00 92.31 76 SER A C 1
ATOM 586 O O . SER A 1 76 ? -14.708 -12.221 11.973 1.00 92.31 76 SER A O 1
ATOM 588 N N . MET A 1 77 ? -13.476 -10.346 11.809 1.00 92.81 77 MET A N 1
ATOM 589 C CA . MET A 1 77 ? -12.209 -11.034 11.601 1.00 92.81 77 MET A CA 1
ATOM 590 C C . MET A 1 77 ? -11.761 -11.821 12.836 1.00 92.81 77 MET A C 1
ATOM 592 O O . MET A 1 77 ? -11.421 -12.999 12.693 1.00 92.81 77 MET A O 1
ATOM 596 N N . LEU A 1 78 ? -11.800 -11.230 14.034 1.00 93.31 78 LEU A N 1
ATOM 597 C CA . LEU A 1 78 ? -11.368 -11.884 15.276 1.00 93.31 78 LEU A CA 1
ATOM 598 C C . LEU A 1 78 ? -12.250 -13.073 15.657 1.00 93.31 78 LEU A C 1
ATOM 600 O O . LEU A 1 78 ? -11.726 -14.109 16.068 1.00 93.31 78 LEU A O 1
ATOM 604 N N . ILE A 1 79 ? -13.565 -12.975 15.451 1.00 92.75 79 ILE A N 1
ATOM 605 C CA . ILE A 1 79 ? -14.499 -14.098 15.599 1.00 92.75 79 ILE A CA 1
ATOM 606 C C . ILE A 1 79 ? -14.080 -15.239 14.672 1.00 92.75 79 ILE A C 1
ATOM 608 O O . ILE A 1 79 ? -13.985 -16.394 15.097 1.00 92.75 79 ILE A O 1
ATOM 612 N N . GLY A 1 80 ? -13.808 -14.925 13.403 1.00 90.50 80 GLY A N 1
ATOM 613 C CA . GLY A 1 80 ? -13.333 -15.900 12.429 1.00 90.50 80 GLY A CA 1
ATOM 614 C C . GLY A 1 80 ? -11.999 -16.526 12.838 1.00 90.50 80 GLY A C 1
ATOM 615 O O . GLY A 1 80 ? -11.849 -17.744 12.766 1.00 90.50 80 GLY A O 1
ATOM 616 N N . LEU A 1 81 ? -11.050 -15.711 13.297 1.00 90.25 81 LEU A N 1
ATOM 617 C CA . LEU A 1 81 ? -9.733 -16.150 13.747 1.00 90.25 81 LEU A CA 1
ATOM 618 C C . LEU A 1 81 ? -9.848 -17.110 14.936 1.00 90.25 81 LEU A C 1
ATOM 620 O O . LEU A 1 81 ? -9.340 -18.222 14.846 1.00 90.25 81 LEU A O 1
ATOM 624 N N . GLN A 1 82 ? -10.577 -16.734 15.991 1.00 92.12 82 GLN A N 1
ATOM 625 C CA . GLN A 1 82 ? -10.806 -17.570 17.176 1.00 92.12 82 GLN A CA 1
ATOM 626 C C . GLN A 1 82 ? -11.502 -18.891 16.815 1.00 92.12 82 GLN A C 1
ATOM 628 O O . GLN A 1 82 ? -11.112 -19.948 17.307 1.00 92.12 82 GLN A O 1
ATOM 633 N N . LYS A 1 83 ? -12.500 -18.862 15.918 1.00 90.94 83 LYS A N 1
ATOM 634 C CA . LYS A 1 83 ? -13.194 -20.076 15.446 1.00 90.94 83 LYS A CA 1
ATOM 635 C C . LYS A 1 83 ? -12.269 -21.017 14.673 1.00 90.94 83 LYS A C 1
ATOM 637 O O . LYS A 1 83 ? -12.407 -22.229 14.807 1.00 90.94 83 LYS A O 1
ATOM 642 N N . ARG A 1 84 ? -11.344 -20.480 13.871 1.00 87.31 84 ARG A N 1
ATOM 643 C CA . ARG A 1 84 ? -10.404 -21.280 13.068 1.00 87.31 84 ARG A CA 1
ATOM 644 C C . ARG A 1 84 ? -9.241 -21.833 13.887 1.00 87.31 84 ARG A C 1
ATOM 646 O O . ARG A 1 84 ? -8.877 -22.989 13.707 1.00 87.31 84 ARG A O 1
ATOM 653 N N . THR A 1 85 ? -8.655 -21.026 14.769 1.00 87.94 85 THR A N 1
ATOM 654 C CA . THR A 1 85 ? -7.434 -21.395 15.504 1.00 87.94 85 THR A CA 1
ATOM 655 C C . THR A 1 85 ? -7.714 -22.051 16.854 1.00 87.94 85 THR A C 1
ATOM 657 O O . THR A 1 85 ? -6.848 -22.746 17.377 1.00 87.94 85 THR A O 1
ATOM 660 N N . GLY A 1 86 ? -8.898 -21.828 17.435 1.00 88.94 86 GLY A N 1
ATOM 661 C CA . GLY A 1 86 ? -9.219 -22.219 18.810 1.00 88.94 86 GLY A CA 1
ATOM 662 C C . GLY A 1 86 ? -8.513 -21.376 19.881 1.00 88.94 86 GLY A C 1
ATOM 663 O O . GLY A 1 86 ? -8.645 -21.666 21.069 1.00 88.94 86 GLY A O 1
ATOM 664 N N . GLU A 1 87 ? -7.766 -20.345 19.482 1.00 87.88 87 GLU A N 1
ATOM 665 C CA . GLU A 1 87 ? -6.999 -19.484 20.383 1.00 87.88 87 GLU A CA 1
ATOM 666 C C . GLU A 1 87 ? -7.926 -18.523 21.119 1.00 87.88 87 GLU A C 1
ATOM 668 O O . GLU A 1 87 ? -8.779 -17.871 20.518 1.00 87.88 87 GLU A O 1
ATOM 673 N N . ARG A 1 88 ? -7.753 -18.414 22.436 1.00 87.31 88 ARG A N 1
ATOM 674 C CA . ARG A 1 88 ? -8.602 -17.563 23.268 1.00 87.31 88 ARG A CA 1
ATOM 675 C C . ARG A 1 88 ? -8.081 -16.126 23.247 1.00 87.31 88 ARG A C 1
ATOM 677 O O . ARG A 1 88 ? -6.966 -15.882 23.694 1.00 87.31 88 ARG A O 1
ATOM 684 N N . LEU A 1 89 ? -8.910 -15.183 22.800 1.00 90.50 89 LEU A N 1
ATOM 685 C CA . LEU A 1 89 ? -8.524 -13.768 22.667 1.00 90.50 89 LEU A CA 1
ATOM 686 C C . LEU A 1 89 ? -8.812 -12.908 23.913 1.00 90.50 89 LEU A C 1
ATOM 688 O O . LEU A 1 89 ? -8.474 -11.726 23.944 1.00 90.50 89 LEU A O 1
ATOM 692 N N . VAL A 1 90 ? -9.425 -13.487 24.951 1.00 89.38 90 VAL A N 1
ATOM 693 C CA . VAL A 1 90 ? -9.766 -12.760 26.184 1.00 89.38 90 VAL A CA 1
ATOM 694 C C . VAL A 1 90 ? -8.526 -12.213 26.890 1.00 89.38 90 VAL A C 1
ATOM 696 O O . VAL A 1 90 ? -7.506 -12.892 26.998 1.00 89.38 90 VAL A O 1
ATOM 699 N N . GLY A 1 91 ? -8.650 -11.015 27.461 1.00 84.06 91 GLY A N 1
ATOM 700 C CA . GLY A 1 91 ? -7.607 -10.418 28.299 1.00 84.06 91 GLY A CA 1
ATOM 701 C C . GLY A 1 91 ? -6.406 -9.874 27.524 1.00 84.06 91 GLY A C 1
ATOM 702 O O . GLY A 1 91 ? -5.465 -9.386 28.149 1.00 84.06 91 GLY A O 1
ATOM 703 N N . LEU A 1 92 ? -6.437 -9.929 26.188 1.00 88.19 92 LEU A N 1
ATOM 704 C CA . LEU A 1 92 ? -5.494 -9.195 25.353 1.00 88.19 92 LEU A CA 1
ATOM 705 C C . LEU A 1 92 ? -5.694 -7.679 25.520 1.00 88.19 92 LEU A C 1
ATOM 707 O O . LEU A 1 92 ? -6.792 -7.239 25.882 1.00 88.19 92 LEU A O 1
ATOM 711 N N . PRO A 1 93 ? -4.653 -6.865 25.258 1.00 89.12 93 PRO A N 1
ATOM 712 C CA . PRO A 1 93 ? -4.793 -5.417 25.265 1.00 89.12 93 PRO A CA 1
ATOM 713 C C . PRO A 1 93 ? -5.934 -4.955 24.346 1.00 89.12 93 PRO A C 1
ATOM 715 O O . PRO A 1 93 ? -6.202 -5.596 23.329 1.00 89.12 93 PRO A O 1
ATOM 718 N N . PRO A 1 94 ? -6.599 -3.834 24.664 1.00 88.06 94 PRO A N 1
ATOM 719 C CA . PRO A 1 94 ? -7.712 -3.367 23.858 1.00 88.06 94 PRO A CA 1
ATOM 720 C C . PRO A 1 94 ? -7.295 -2.934 22.452 1.00 88.06 94 PRO A C 1
ATOM 722 O O . PRO A 1 94 ? -6.260 -2.284 22.268 1.00 88.06 94 PRO A O 1
ATOM 725 N N . VAL A 1 95 ? -8.179 -3.168 21.483 1.00 91.44 95 VAL A N 1
ATOM 726 C CA . VAL A 1 95 ? -8.153 -2.467 20.195 1.00 91.44 95 VAL A CA 1
ATOM 727 C C . VAL A 1 95 ? -8.544 -1.014 20.445 1.00 91.44 95 VAL A C 1
ATOM 729 O O . VAL A 1 95 ? -9.573 -0.740 21.067 1.00 91.44 95 VAL A O 1
ATOM 732 N N . ARG A 1 96 ? -7.732 -0.059 19.980 1.00 93.31 96 ARG A N 1
ATOM 733 C CA . ARG A 1 96 ? -8.028 1.371 20.174 1.00 93.31 96 ARG A CA 1
ATOM 734 C C . ARG A 1 96 ? -8.194 2.093 18.851 1.00 93.31 96 ARG A C 1
ATOM 736 O O . ARG A 1 96 ? -7.377 1.941 17.945 1.00 93.31 96 ARG A O 1
ATOM 743 N N . ILE A 1 97 ? -9.220 2.927 18.788 1.00 95.12 97 ILE A N 1
ATOM 744 C CA . ILE A 1 97 ? -9.553 3.788 17.659 1.00 95.12 97 ILE A CA 1
ATOM 745 C C . ILE A 1 97 ? -9.652 5.209 18.204 1.00 95.12 97 ILE A C 1
ATOM 747 O O . ILE A 1 97 ? -10.641 5.596 18.828 1.00 95.12 97 ILE A O 1
ATOM 751 N N . ASP A 1 98 ? -8.603 5.990 17.984 1.00 94.06 98 ASP A N 1
ATOM 752 C CA . ASP A 1 98 ? -8.547 7.370 18.452 1.00 94.06 98 ASP A CA 1
ATOM 753 C C . ASP A 1 98 ? -8.807 8.299 17.273 1.00 94.06 98 ASP A C 1
ATOM 755 O O . ASP A 1 98 ? -8.016 8.330 16.331 1.00 94.06 98 ASP A O 1
ATOM 759 N N . TRP A 1 99 ? -9.896 9.066 17.293 1.00 95.50 99 TRP A N 1
ATOM 760 C CA . TRP A 1 99 ? -10.130 10.052 16.240 1.00 95.50 99 TRP A CA 1
ATOM 761 C C . TRP A 1 99 ? -9.074 11.157 16.314 1.00 95.50 99 TRP A C 1
ATOM 763 O O . TRP A 1 99 ? -8.818 11.719 17.381 1.00 95.50 99 TRP A O 1
ATOM 773 N N . LEU A 1 100 ? -8.461 11.462 15.172 1.00 91.62 100 LEU A N 1
ATOM 774 C CA . LEU A 1 100 ? -7.411 12.467 15.064 1.00 91.62 100 LEU A CA 1
ATOM 775 C C . LEU A 1 100 ? -7.959 13.794 14.548 1.00 91.62 100 LEU A C 1
ATOM 777 O O . LEU A 1 100 ? -7.716 14.836 15.156 1.00 91.62 100 LEU A O 1
ATOM 781 N N . ARG A 1 101 ? -8.627 13.762 13.391 1.00 90.94 101 ARG A N 1
ATOM 782 C CA . ARG A 1 101 ? -9.067 14.953 12.649 1.00 90.94 101 ARG A CA 1
ATOM 783 C C . ARG A 1 101 ? -9.968 14.589 11.469 1.00 90.94 101 ARG A C 1
ATOM 785 O O . ARG A 1 101 ? -10.025 13.434 11.051 1.00 90.94 101 ARG A O 1
ATOM 792 N N . LYS A 1 102 ? -10.596 15.609 10.879 1.00 90.38 102 LYS A N 1
ATOM 793 C CA . LYS A 1 102 ? -11.045 15.579 9.481 1.00 90.38 102 LYS A CA 1
ATOM 794 C C . LYS A 1 102 ? -9.868 15.962 8.585 1.00 90.38 102 LYS A C 1
ATOM 796 O O . LYS A 1 102 ? -9.271 17.014 8.798 1.00 90.38 102 LYS A O 1
ATOM 801 N N . GLY A 1 103 ? -9.533 15.118 7.617 1.00 87.81 103 GLY A N 1
ATOM 802 C CA . GLY A 1 103 ? -8.555 15.438 6.581 1.00 87.81 103 GLY A CA 1
ATOM 803 C C . GLY A 1 103 ? -9.159 16.201 5.402 1.00 87.81 103 GLY A C 1
ATOM 804 O O . GLY A 1 103 ? -10.352 16.505 5.360 1.00 87.81 103 GLY A O 1
ATOM 805 N N . ARG A 1 104 ? -8.326 16.463 4.399 1.00 85.69 104 ARG A N 1
ATOM 806 C CA . ARG A 1 104 ? -8.694 17.069 3.119 1.00 85.69 104 ARG A CA 1
ATOM 807 C C . ARG A 1 104 ? -8.390 16.091 2.001 1.00 85.69 104 ARG A C 1
ATOM 809 O O . ARG A 1 104 ? -7.345 15.453 2.011 1.00 85.69 104 ARG A O 1
ATOM 816 N N . THR A 1 105 ? -9.279 15.994 1.023 1.00 84.19 105 THR A N 1
ATOM 817 C CA . THR A 1 105 ? -8.915 15.395 -0.259 1.00 84.19 105 THR A CA 1
ATOM 818 C C . THR A 1 105 ? -8.463 16.517 -1.182 1.00 84.19 105 THR A C 1
ATOM 820 O O . THR A 1 105 ? -9.153 17.524 -1.291 1.00 84.19 105 THR A O 1
ATOM 823 N N . ILE A 1 106 ? -7.325 16.345 -1.842 1.00 81.38 106 ILE A N 1
ATOM 824 C CA . ILE A 1 106 ? -6.783 17.288 -2.819 1.00 81.38 106 ILE A CA 1
ATOM 825 C C . ILE A 1 106 ? -6.433 16.563 -4.120 1.00 81.38 106 ILE A C 1
ATOM 827 O O . ILE A 1 106 ? -6.275 15.338 -4.147 1.00 81.38 106 ILE A O 1
ATOM 831 N N . ASN A 1 107 ? -6.281 17.327 -5.201 1.00 78.06 107 ASN A N 1
ATOM 832 C CA . ASN A 1 107 ? -5.705 16.808 -6.437 1.00 78.06 107 ASN A CA 1
ATOM 833 C C . ASN A 1 107 ? -4.199 16.598 -6.260 1.00 78.06 107 ASN A C 1
ATOM 835 O O . ASN A 1 107 ? -3.503 17.426 -5.666 1.00 78.06 107 ASN A O 1
ATOM 839 N N . LYS A 1 108 ? -3.675 15.499 -6.803 1.00 72.19 108 LYS A N 1
ATOM 840 C CA . LYS A 1 108 ? -2.229 15.283 -6.845 1.00 72.19 108 LYS A CA 1
ATOM 841 C C . LYS A 1 108 ? -1.625 16.151 -7.955 1.00 72.19 108 LYS A C 1
ATOM 843 O O . LYS A 1 108 ? -2.067 16.060 -9.096 1.00 72.19 108 LYS A O 1
ATOM 848 N N . GLY A 1 109 ? -0.625 16.974 -7.626 1.00 58.06 109 GLY A N 1
ATOM 849 C CA . GLY A 1 109 ? 0.051 17.866 -8.583 1.00 58.06 109 GLY A CA 1
ATOM 850 C C . GLY A 1 109 ? -0.374 19.342 -8.549 1.00 58.06 109 GLY A C 1
ATOM 851 O O . GLY A 1 109 ? 0.021 20.090 -9.439 1.00 58.06 109 GLY A O 1
ATOM 852 N N . ASP A 1 110 ? -1.141 19.779 -7.543 1.00 47.09 110 ASP A N 1
ATOM 853 C CA . ASP A 1 110 ? -1.338 21.210 -7.267 1.00 47.09 110 ASP A CA 1
ATOM 854 C C . ASP A 1 110 ? 0.031 21.880 -6.963 1.00 47.09 110 ASP A C 1
ATOM 856 O O . ASP A 1 110 ? 0.751 21.400 -6.076 1.00 47.09 110 ASP A O 1
ATOM 860 N N . PRO A 1 111 ? 0.443 22.935 -7.702 1.00 34.31 111 PRO A N 1
ATOM 861 C CA . PRO A 1 111 ? 1.779 23.543 -7.625 1.00 34.31 111 PRO A CA 1
ATOM 862 C C . PRO A 1 111 ? 2.186 24.117 -6.256 1.00 34.31 111 PRO A C 1
ATOM 864 O O . PRO A 1 111 ? 3.348 24.493 -6.088 1.00 34.31 111 PRO A O 1
ATOM 867 N N . GLU A 1 112 ? 1.296 24.165 -5.262 1.00 29.62 112 GLU A N 1
ATOM 868 C CA . GLU A 1 112 ? 1.632 24.587 -3.893 1.00 29.62 112 GLU A CA 1
ATOM 869 C C . GLU A 1 112 ? 2.394 23.546 -3.049 1.00 29.62 112 GLU A C 1
ATOM 871 O O . GLU A 1 112 ? 2.751 23.836 -1.905 1.00 29.62 112 GLU A O 1
ATOM 876 N N . GLN A 1 113 ? 2.661 22.334 -3.545 1.00 39.62 113 GLN A N 1
ATOM 877 C CA . GLN A 1 113 ? 3.204 21.263 -2.697 1.00 39.62 113 GLN A CA 1
ATOM 878 C C . GLN A 1 113 ? 4.319 20.483 -3.419 1.00 39.62 113 GLN A C 1
ATOM 880 O O . GLN A 1 113 ? 4.024 19.580 -4.203 1.00 39.62 113 GLN A O 1
ATOM 885 N N . PRO A 1 114 ? 5.611 20.786 -3.179 1.00 34.59 114 PRO A N 1
ATOM 886 C CA . PRO A 1 114 ? 6.684 19.921 -3.653 1.00 34.59 114 PRO A CA 1
ATOM 887 C C . PRO A 1 114 ? 6.554 18.537 -3.001 1.00 34.59 114 PRO A C 1
ATOM 889 O O . PRO A 1 114 ? 6.230 18.439 -1.814 1.00 34.59 114 PRO A O 1
ATOM 892 N N . GLU A 1 115 ? 6.857 17.480 -3.763 1.00 40.00 115 GLU A N 1
ATOM 893 C CA . GLU A 1 115 ? 7.238 16.177 -3.201 1.00 40.00 115 GLU A CA 1
ATOM 894 C C . GLU A 1 115 ? 8.168 16.416 -2.008 1.00 40.00 115 GLU A C 1
ATOM 896 O O . GLU A 1 115 ? 8.969 17.358 -2.051 1.00 40.00 115 GLU A O 1
ATOM 901 N N . ALA A 1 116 ? 8.021 15.627 -0.935 1.00 36.03 116 ALA A N 1
ATOM 902 C CA . ALA A 1 116 ? 8.802 15.798 0.287 1.00 36.03 116 ALA A CA 1
ATOM 903 C C . ALA A 1 116 ? 10.266 16.030 -0.095 1.00 36.03 116 ALA A C 1
ATOM 905 O O . ALA A 1 116 ? 10.9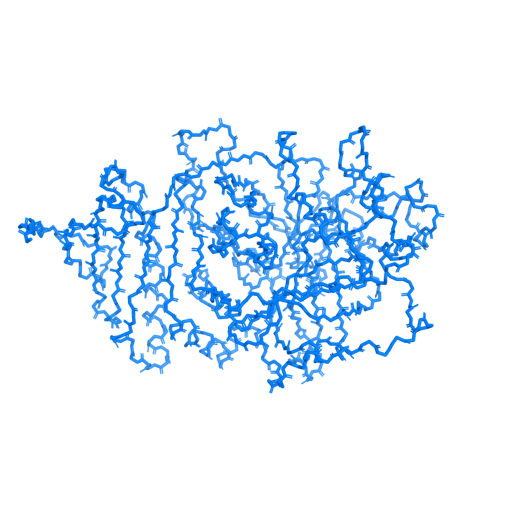24 15.139 -0.636 1.00 36.03 116 ALA A O 1
ATOM 906 N N . LYS A 1 117 ? 10.735 17.276 0.080 1.00 36.28 117 LYS A N 1
ATOM 907 C CA . LYS A 1 117 ? 12.090 17.626 -0.327 1.00 36.28 117 LYS A CA 1
ATOM 908 C C . LYS A 1 117 ? 13.006 16.705 0.471 1.00 36.28 117 LYS A C 1
ATOM 910 O O . LYS A 1 117 ? 12.836 16.659 1.692 1.00 36.28 117 LYS A O 1
ATOM 915 N N . PRO A 1 118 ? 13.925 15.975 -0.184 1.00 38.31 118 PRO A N 1
ATOM 916 C CA . PRO A 1 118 ? 14.893 15.178 0.542 1.00 38.31 118 PRO A CA 1
ATOM 917 C C . PRO A 1 118 ? 15.555 16.092 1.563 1.00 38.31 118 PRO A C 1
ATOM 919 O O . PRO A 1 118 ? 15.942 17.219 1.233 1.00 38.31 118 PRO A O 1
ATOM 922 N N . ASP A 1 119 ? 15.659 15.628 2.803 1.00 37.16 119 ASP A N 1
ATOM 923 C CA . ASP A 1 119 ? 16.603 16.252 3.711 1.00 37.16 119 ASP A CA 1
ATOM 924 C C . ASP A 1 119 ? 17.971 16.238 2.999 1.00 37.16 119 ASP A C 1
ATOM 926 O O . ASP A 1 119 ? 18.426 15.216 2.478 1.00 37.16 119 ASP A O 1
ATOM 930 N N . SER A 1 120 ? 18.587 17.415 2.886 1.00 36.34 120 SER A N 1
ATOM 931 C CA . SER A 1 120 ? 19.855 17.619 2.186 1.00 36.34 120 SER A CA 1
ATOM 932 C C . SER A 1 120 ? 21.012 16.847 2.830 1.00 36.34 120 SER A C 1
ATOM 934 O O . SER A 1 120 ? 22.088 16.749 2.243 1.00 36.34 120 SER A O 1
ATOM 936 N N . SER A 1 121 ? 20.799 16.244 4.002 1.00 36.28 121 SER A N 1
ATOM 937 C CA . SER A 1 121 ? 21.703 15.264 4.603 1.00 36.28 121 SER A CA 1
ATOM 938 C C . SER A 1 121 ? 21.796 13.942 3.814 1.00 36.28 121 SER A C 1
ATOM 940 O O . SER A 1 121 ? 22.836 13.283 3.866 1.00 36.28 121 SER A O 1
ATOM 942 N N . PHE A 1 122 ? 20.771 13.585 3.026 1.00 38.50 122 PHE A N 1
ATOM 943 C CA . PHE A 1 122 ? 20.676 12.318 2.280 1.00 38.50 122 PHE A CA 1
ATOM 944 C C . PHE A 1 122 ? 21.361 12.338 0.906 1.00 38.50 122 PHE A C 1
ATOM 946 O O . PHE A 1 122 ? 21.461 11.295 0.261 1.00 38.50 122 PHE A O 1
ATOM 953 N N . SER A 1 123 ? 21.861 13.493 0.451 1.00 35.19 123 SER A N 1
ATOM 954 C CA . SER A 1 123 ? 22.515 13.659 -0.857 1.00 35.19 123 SER A CA 1
ATOM 955 C C . SER A 1 123 ? 23.981 13.204 -0.884 1.00 35.19 123 SER A C 1
ATOM 957 O O . SER A 1 123 ? 24.737 13.598 -1.775 1.00 35.19 123 SER A O 1
ATOM 959 N N . ARG A 1 124 ? 24.437 12.436 0.113 1.00 38.12 124 ARG A N 1
ATOM 960 C CA . ARG A 1 124 ? 25.801 11.901 0.116 1.00 38.12 124 ARG A CA 1
ATOM 961 C C . ARG A 1 124 ? 25.843 10.621 -0.705 1.00 38.12 124 ARG A C 1
ATOM 963 O O . ARG A 1 124 ? 25.043 9.717 -0.486 1.00 38.12 124 ARG A O 1
ATOM 970 N N . VAL A 1 125 ? 26.819 10.588 -1.609 1.00 40.66 125 VAL A N 1
ATOM 971 C CA . VAL A 1 125 ? 27.066 9.591 -2.664 1.00 40.66 125 VAL A CA 1
ATOM 972 C C . VAL A 1 125 ? 27.094 8.139 -2.170 1.00 40.66 125 VAL A C 1
ATOM 974 O O . VAL A 1 125 ? 26.901 7.247 -2.980 1.00 40.66 125 VAL A O 1
ATOM 977 N N . ASP A 1 126 ? 27.169 7.890 -0.862 1.00 39.78 126 ASP A N 1
ATOM 978 C CA . ASP A 1 126 ? 27.199 6.535 -0.306 1.00 39.78 126 ASP A CA 1
ATOM 979 C C . ASP A 1 126 ? 26.172 6.285 0.813 1.00 39.78 126 ASP A C 1
ATOM 981 O O . ASP A 1 126 ? 26.263 5.279 1.498 1.00 39.78 126 ASP A O 1
ATOM 985 N N . GLY A 1 127 ? 25.189 7.167 1.046 1.00 37.94 127 GLY A N 1
ATOM 986 C CA . GLY A 1 127 ? 24.023 6.864 1.900 1.00 37.94 127 GLY A CA 1
ATOM 987 C C . GLY A 1 127 ? 24.290 6.374 3.338 1.00 37.94 127 GLY A C 1
ATOM 988 O O . GLY A 1 127 ? 23.372 5.846 3.961 1.00 37.94 127 GLY A O 1
ATOM 989 N N . TYR A 1 128 ? 25.499 6.544 3.880 1.00 41.91 128 TYR A N 1
ATOM 990 C CA . TYR A 1 128 ? 25.831 6.196 5.262 1.00 41.91 128 TYR A CA 1
ATOM 991 C C . TYR A 1 128 ? 25.691 7.415 6.171 1.00 41.91 128 TYR A C 1
ATOM 993 O O . TYR A 1 128 ? 26.651 8.132 6.455 1.00 41.91 128 TYR A O 1
ATOM 1001 N N . SER A 1 129 ? 24.489 7.603 6.689 1.00 34.31 129 SER A N 1
ATOM 1002 C CA . SER A 1 129 ? 24.342 8.015 8.079 1.00 34.31 129 SER A CA 1
ATOM 1003 C C . SER A 1 129 ? 23.487 6.960 8.767 1.00 34.31 129 SER A C 1
ATOM 1005 O O . SER A 1 129 ? 22.319 6.761 8.437 1.00 34.31 129 SER A O 1
ATOM 1007 N N . GLU A 1 130 ? 24.114 6.221 9.684 1.00 38.50 130 GLU A N 1
ATOM 1008 C CA . GLU A 1 130 ? 23.409 5.391 10.653 1.00 38.50 130 GLU A CA 1
ATOM 1009 C C . GLU A 1 130 ? 22.439 6.293 11.416 1.00 38.50 130 GLU A C 1
ATOM 1011 O O . GLU A 1 130 ? 22.837 7.113 12.239 1.00 38.50 130 GLU A O 1
ATOM 1016 N N . TYR A 1 131 ? 21.154 6.158 11.115 1.00 40.47 131 TYR A N 1
ATOM 1017 C CA . TYR A 1 131 ? 20.090 6.707 11.937 1.00 40.47 131 TYR A CA 1
ATOM 1018 C C . TYR A 1 131 ? 19.301 5.548 12.530 1.00 40.47 131 TYR A C 1
ATOM 1020 O O . TYR A 1 131 ? 18.166 5.278 12.148 1.00 40.47 131 TYR A O 1
ATOM 1028 N N . ALA A 1 132 ? 19.916 4.856 13.482 1.00 35.19 132 ALA A N 1
ATOM 1029 C CA . ALA A 1 132 ? 19.154 4.288 14.580 1.00 35.19 132 ALA A CA 1
ATOM 1030 C C . ALA A 1 132 ? 19.247 5.307 15.727 1.00 35.19 132 ALA A C 1
ATOM 1032 O O . ALA A 1 132 ? 20.264 5.329 16.415 1.00 35.19 132 ALA A O 1
ATOM 1033 N N . PRO A 1 133 ? 18.279 6.229 15.901 1.00 39.66 133 PRO A N 1
ATOM 1034 C CA . PRO A 1 133 ? 18.159 6.894 17.191 1.00 39.66 133 PRO A CA 1
ATOM 1035 C C . PRO A 1 133 ? 17.918 5.821 18.266 1.00 39.66 133 PRO A C 1
ATOM 1037 O O . PRO A 1 133 ? 17.253 4.819 17.996 1.00 39.66 133 PRO A O 1
ATOM 1040 N N . ASP A 1 134 ? 18.466 6.032 19.465 1.00 36.56 134 ASP A N 1
ATOM 1041 C CA . ASP A 1 134 ? 18.458 5.087 20.597 1.00 36.56 134 ASP A CA 1
ATOM 1042 C C . ASP A 1 134 ? 17.042 4.737 21.124 1.00 36.56 134 ASP A C 1
ATOM 1044 O O . ASP A 1 134 ? 16.886 3.958 22.064 1.00 36.56 134 ASP A O 1
ATOM 1048 N N . ASP A 1 135 ? 15.990 5.280 20.509 1.00 48.31 135 ASP A N 1
ATOM 1049 C CA . ASP A 1 135 ? 14.584 5.104 20.847 1.00 48.31 135 ASP A CA 1
ATOM 1050 C C . ASP A 1 135 ? 13.705 4.843 19.606 1.00 48.31 135 ASP A C 1
ATOM 1052 O O . ASP A 1 135 ? 12.781 5.597 19.312 1.00 48.31 135 ASP A O 1
ATOM 1056 N N . VAL A 1 136 ? 13.949 3.757 18.859 1.00 45.06 136 VAL A N 1
ATOM 1057 C CA . VAL A 1 136 ? 13.107 3.391 17.699 1.00 45.06 136 VAL A CA 1
ATOM 1058 C C . VAL A 1 136 ? 11.705 2.967 18.164 1.00 45.06 136 VAL A C 1
ATOM 1060 O O . VAL A 1 136 ? 11.541 1.870 18.704 1.00 45.06 136 VAL A O 1
ATOM 1063 N N . PRO A 1 137 ? 10.645 3.759 17.917 1.00 51.09 137 PRO A N 1
ATOM 1064 C CA . PRO A 1 137 ? 9.304 3.346 18.284 1.00 51.09 137 PRO A CA 1
ATOM 1065 C C . PRO A 1 137 ? 8.820 2.308 17.264 1.00 51.09 137 PRO A C 1
ATOM 1067 O O . PRO A 1 137 ? 8.968 2.482 16.050 1.00 51.09 137 PRO A O 1
ATOM 1070 N N . THR A 1 138 ? 8.235 1.220 17.752 1.00 59.78 138 THR A N 1
ATOM 1071 C CA . THR A 1 138 ? 7.569 0.199 16.936 1.00 59.78 138 THR A CA 1
ATOM 1072 C C . THR A 1 138 ? 6.470 0.817 16.064 1.00 59.78 138 THR A C 1
ATOM 1074 O O . THR A 1 138 ? 5.868 1.831 16.428 1.00 59.78 138 THR A O 1
ATOM 1077 N N . VAL A 1 139 ? 6.183 0.217 14.898 1.00 64.81 139 VAL A N 1
ATOM 1078 C CA . VAL A 1 139 ? 4.959 0.556 14.150 1.00 64.81 139 VAL A CA 1
ATOM 1079 C C . VAL A 1 139 ? 3.781 -0.103 14.867 1.00 64.81 139 VAL A C 1
ATOM 1081 O O . VAL A 1 139 ? 3.302 -1.179 14.505 1.00 64.81 139 VAL A O 1
ATOM 1084 N N . ASP A 1 140 ? 3.356 0.542 15.944 1.00 75.12 140 ASP A N 1
ATOM 1085 C CA . ASP A 1 140 ? 2.289 0.098 16.837 1.00 75.12 140 ASP A CA 1
ATOM 1086 C C . ASP A 1 140 ? 0.889 0.494 16.346 1.00 75.12 140 ASP A C 1
ATOM 1088 O O . ASP A 1 140 ? -0.120 0.021 16.871 1.00 75.12 140 ASP A O 1
ATOM 1092 N N . SER A 1 141 ? 0.826 1.364 15.336 1.00 87.56 141 SER A N 1
ATOM 1093 C CA . SER A 1 141 ? -0.409 1.980 14.877 1.00 87.56 141 SER A CA 1
ATOM 1094 C C . SER A 1 141 ? -0.344 2.476 13.437 1.00 87.56 141 SER A C 1
ATOM 1096 O O . SER A 1 141 ? 0.707 2.874 12.920 1.00 87.56 141 SER A O 1
ATOM 1098 N N . PHE A 1 142 ? -1.510 2.483 12.798 1.00 94.38 142 PHE A N 1
ATOM 1099 C CA . PHE A 1 142 ? -1.726 3.047 11.473 1.00 94.38 142 PHE A CA 1
ATOM 1100 C C . PHE A 1 142 ? -2.741 4.186 11.561 1.00 94.38 142 PHE A C 1
ATOM 1102 O O . PHE A 1 142 ? -3.770 4.069 12.219 1.00 94.38 142 PHE A O 1
ATOM 1109 N N . SER A 1 143 ? -2.476 5.278 10.854 1.00 95.25 143 SER A N 1
ATOM 1110 C CA . SER A 1 143 ? -3.512 6.234 10.489 1.00 95.25 143 SER A CA 1
ATOM 1111 C C . SER A 1 143 ? -4.464 5.567 9.497 1.00 95.25 143 SER A C 1
ATOM 1113 O O . SER A 1 143 ? -4.031 5.152 8.420 1.00 95.25 143 SER A O 1
ATOM 1115 N N . ALA A 1 144 ? -5.731 5.449 9.886 1.00 96.81 144 ALA A N 1
ATOM 1116 C CA . ALA A 1 144 ? -6.843 4.939 9.101 1.00 96.81 144 ALA A CA 1
ATOM 1117 C C . ALA A 1 144 ? -7.698 6.118 8.633 1.00 96.81 144 ALA A C 1
ATOM 1119 O O . ALA A 1 144 ? -8.303 6.815 9.449 1.00 96.81 144 ALA A O 1
ATOM 1120 N N . TYR A 1 145 ? -7.742 6.355 7.328 1.00 95.50 145 TYR A N 1
ATOM 1121 C CA . TYR A 1 145 ? -8.495 7.453 6.737 1.00 95.50 145 TYR A CA 1
ATOM 1122 C C . TYR A 1 145 ? -9.620 6.930 5.855 1.00 95.50 145 TYR A C 1
ATOM 1124 O O . TYR A 1 145 ? -9.380 6.126 4.948 1.00 95.50 145 TYR A O 1
ATOM 1132 N N . LYS A 1 146 ? -10.835 7.421 6.116 1.00 93.81 146 LYS A N 1
ATOM 1133 C CA . LYS A 1 146 ? -12.041 7.168 5.325 1.00 93.81 146 LYS A CA 1
ATOM 1134 C C . LYS A 1 146 ? -12.235 8.327 4.346 1.00 93.81 146 LYS A C 1
ATOM 1136 O O . LYS A 1 146 ? -12.637 9.404 4.785 1.00 93.81 146 LYS A O 1
ATOM 1141 N N . PRO A 1 147 ? -11.996 8.163 3.033 1.00 90.19 147 PRO A N 1
ATOM 1142 C CA . PRO A 1 147 ? -12.115 9.293 2.113 1.00 90.19 147 PRO A CA 1
ATOM 1143 C C . PRO A 1 147 ? -13.546 9.835 1.965 1.00 90.19 147 PRO A C 1
ATOM 1145 O O . PRO A 1 147 ? -13.696 11.016 1.683 1.00 90.19 147 PRO A O 1
ATOM 1148 N N . GLU A 1 148 ? -14.582 9.016 2.202 1.00 87.88 148 GLU A N 1
ATOM 1149 C CA . GLU A 1 148 ? -16.001 9.419 2.125 1.00 87.88 148 GLU A CA 1
ATOM 1150 C C . GLU A 1 148 ? -16.349 10.566 3.086 1.00 87.88 148 GLU A C 1
ATOM 1152 O O . GLU A 1 148 ? -16.894 11.594 2.696 1.00 87.88 148 GLU A O 1
ATOM 1157 N N . THR A 1 149 ? -15.999 10.386 4.356 1.00 89.94 149 THR A N 1
ATOM 1158 C CA . THR A 1 149 ? -16.313 11.300 5.464 1.00 89.94 149 THR A CA 1
ATOM 1159 C C . THR A 1 149 ? -15.118 12.164 5.853 1.00 89.94 149 THR A C 1
ATOM 1161 O O . THR A 1 149 ? -15.247 13.102 6.643 1.00 89.94 149 THR A O 1
ATOM 1164 N N . ARG A 1 150 ? -13.935 11.822 5.333 1.00 90.88 150 ARG A N 1
ATOM 1165 C CA . ARG A 1 150 ? -12.622 12.402 5.630 1.00 90.88 150 ARG A CA 1
ATOM 1166 C C . ARG A 1 150 ? -12.178 12.206 7.077 1.00 90.88 150 ARG A C 1
ATOM 1168 O O . ARG A 1 150 ? -11.256 12.889 7.521 1.00 90.88 150 ARG A O 1
ATOM 1175 N N . ASN A 1 151 ? -12.808 11.299 7.819 1.00 93.50 151 ASN A N 1
ATOM 1176 C CA . ASN A 1 151 ? -12.377 10.980 9.173 1.00 93.50 151 ASN A CA 1
ATOM 1177 C C . ASN A 1 151 ? -11.030 10.255 9.148 1.00 93.50 151 ASN A C 1
ATOM 1179 O O . ASN A 1 151 ? -10.841 9.283 8.417 1.00 93.50 151 ASN A O 1
ATOM 1183 N N . GLU A 1 152 ? -10.100 10.746 9.962 1.00 94.81 152 GLU A N 1
ATOM 1184 C CA . GLU A 1 152 ? -8.816 10.114 10.225 1.00 94.81 152 GLU A CA 1
ATOM 1185 C C . GLU A 1 152 ? -8.781 9.611 11.669 1.00 94.81 152 GLU A C 1
ATOM 1187 O O . GLU A 1 152 ? -9.018 10.373 12.611 1.00 94.81 152 GLU A O 1
ATOM 1192 N N . PHE A 1 153 ? -8.421 8.345 11.843 1.00 95.75 153 PHE A N 1
ATOM 1193 C CA . PHE A 1 153 ? -8.238 7.705 13.139 1.00 95.75 153 PHE A CA 1
ATOM 1194 C C . PHE A 1 153 ? -6.807 7.210 13.283 1.00 95.75 153 PHE A C 1
ATOM 1196 O O . PHE A 1 153 ? -6.205 6.752 12.317 1.00 95.75 153 PHE A O 1
ATOM 1203 N N . ASN A 1 154 ? -6.271 7.234 14.497 1.00 95.06 154 ASN A N 1
ATOM 1204 C CA . ASN A 1 154 ? -5.131 6.409 14.843 1.00 95.06 154 ASN A CA 1
ATOM 1205 C C . ASN A 1 154 ? -5.649 5.049 15.305 1.00 95.06 154 ASN A C 1
ATOM 1207 O O . ASN A 1 154 ? -6.331 4.947 16.329 1.00 95.06 154 ASN A O 1
ATOM 1211 N N . PHE A 1 155 ? -5.345 4.024 14.524 1.00 94.81 155 PHE A N 1
ATOM 1212 C CA . PHE A 1 155 ? -5.816 2.669 14.725 1.00 94.81 155 PHE A CA 1
ATOM 1213 C C . PHE A 1 155 ? -4.715 1.810 15.341 1.00 94.81 155 PHE A C 1
ATOM 1215 O O . PHE A 1 155 ? -3.657 1.595 14.741 1.00 94.81 155 PHE A O 1
ATOM 1222 N N . PHE A 1 156 ? -4.975 1.319 16.549 1.00 92.56 156 PHE A N 1
ATOM 1223 C CA . PHE A 1 156 ? -4.073 0.471 17.314 1.00 92.56 156 PHE A CA 1
ATOM 1224 C C . PHE A 1 156 ? -4.616 -0.951 17.355 1.00 92.56 156 PHE A C 1
ATOM 1226 O O . PHE A 1 156 ? -5.704 -1.189 17.885 1.00 92.56 156 PHE A O 1
ATOM 1233 N N . MET A 1 157 ? -3.812 -1.889 16.863 1.00 90.06 157 MET A N 1
ATOM 1234 C CA . MET A 1 157 ? -4.079 -3.319 16.960 1.00 90.06 157 MET A CA 1
ATOM 1235 C C . MET A 1 157 ? -2.960 -3.984 17.776 1.00 90.06 157 MET A C 1
ATOM 1237 O O . MET A 1 157 ? -1.789 -3.872 17.380 1.00 90.06 157 MET A O 1
ATOM 1241 N N . PRO A 1 158 ? -3.289 -4.671 18.887 1.00 88.81 158 PRO A N 1
ATOM 1242 C CA . PRO A 1 158 ? -2.318 -5.391 19.705 1.00 88.81 158 PRO A CA 1
ATOM 1243 C C . PRO A 1 158 ? -1.415 -6.301 18.871 1.00 88.81 158 PRO A C 1
ATOM 1245 O O . PRO A 1 158 ? -1.862 -6.949 17.919 1.00 88.81 158 PRO A O 1
ATOM 1248 N N . VAL A 1 159 ? -0.129 -6.349 19.222 1.00 85.38 159 VAL A N 1
ATOM 1249 C CA . VAL A 1 159 ? 0.858 -7.158 18.492 1.00 85.38 159 VAL A CA 1
ATOM 1250 C C . VAL A 1 159 ? 0.503 -8.641 18.550 1.00 85.38 159 VAL A C 1
ATOM 1252 O O . VAL A 1 159 ? 0.632 -9.336 17.552 1.00 85.38 159 VAL A O 1
ATOM 1255 N N . GLU A 1 160 ? -0.051 -9.099 19.668 1.00 87.56 160 GLU A N 1
ATOM 1256 C CA . GLU A 1 160 ? -0.496 -10.471 19.894 1.00 87.56 160 GLU A CA 1
ATOM 1257 C C . GLU A 1 160 ? -1.557 -10.886 18.871 1.00 87.56 160 GLU A C 1
ATOM 1259 O O . GLU A 1 160 ? -1.486 -11.974 18.301 1.00 87.56 160 GLU A O 1
ATOM 1264 N N . ILE A 1 161 ? -2.504 -9.988 18.582 1.00 88.81 161 ILE A N 1
ATOM 1265 C CA . ILE A 1 161 ? -3.547 -10.213 17.579 1.00 88.81 161 ILE A CA 1
ATOM 1266 C C . ILE A 1 161 ? -2.948 -10.227 16.169 1.00 88.81 161 ILE A C 1
ATOM 1268 O O . ILE A 1 161 ? -3.277 -11.104 15.363 1.00 88.81 161 ILE A O 1
ATOM 1272 N N . ARG A 1 162 ? -2.059 -9.276 15.854 1.00 88.56 162 ARG A N 1
ATOM 1273 C CA . ARG A 1 162 ? -1.428 -9.190 14.525 1.00 88.56 162 ARG A CA 1
ATOM 1274 C C . ARG A 1 162 ? -0.576 -10.419 14.225 1.00 88.56 162 ARG A C 1
ATOM 1276 O O . ARG A 1 162 ? -0.718 -11.004 13.154 1.00 88.56 162 ARG A O 1
ATOM 1283 N N . GLU A 1 163 ? 0.251 -10.844 15.173 1.00 86.81 163 GLU A N 1
ATOM 1284 C CA . GLU A 1 163 ? 1.103 -12.028 15.038 1.00 86.81 163 GLU A CA 1
ATOM 1285 C C . GLU A 1 163 ? 0.284 -13.321 14.974 1.00 86.81 163 GLU A C 1
ATOM 1287 O O . GLU A 1 163 ? 0.595 -14.211 14.180 1.00 86.81 163 GLU A O 1
ATOM 1292 N N . LEU A 1 164 ? -0.809 -13.423 15.740 1.00 87.94 164 LEU A N 1
ATOM 1293 C CA . LEU A 1 164 ? -1.726 -14.556 15.626 1.00 87.94 164 LEU A CA 1
ATOM 1294 C C . LEU A 1 164 ? -2.371 -14.618 14.234 1.00 87.94 164 LEU A C 1
ATOM 1296 O O . LEU A 1 164 ? -2.416 -15.688 13.625 1.00 87.94 164 LEU A O 1
ATOM 1300 N N . THR A 1 165 ? -2.832 -13.477 13.718 1.00 87.00 165 THR A N 1
ATOM 1301 C CA . THR A 1 165 ? -3.431 -13.381 12.378 1.00 87.00 165 THR A CA 1
ATOM 1302 C C . THR A 1 165 ? -2.418 -13.760 11.299 1.00 87.00 165 THR A C 1
ATOM 1304 O O . THR A 1 165 ? -2.726 -14.542 10.401 1.00 87.00 165 THR A O 1
ATOM 1307 N N . PHE A 1 166 ? -1.186 -13.260 11.416 1.00 87.19 166 PHE A N 1
ATOM 1308 C CA . PHE A 1 166 ? -0.079 -13.606 10.529 1.00 87.19 166 PHE A CA 1
ATOM 1309 C C . PHE A 1 166 ? 0.203 -15.114 10.530 1.00 87.19 166 PHE A C 1
ATOM 1311 O O . PHE A 1 166 ? 0.205 -15.745 9.472 1.00 87.19 166 PHE A O 1
ATOM 1318 N N . ARG A 1 167 ? 0.367 -15.715 11.715 1.00 84.94 167 ARG A N 1
ATOM 1319 C CA . ARG A 1 167 ? 0.630 -17.153 11.876 1.00 84.94 167 ARG A CA 1
ATOM 1320 C C . ARG A 1 167 ? -0.478 -18.011 11.273 1.00 84.94 167 ARG A C 1
ATOM 1322 O O . ARG A 1 167 ? -0.179 -18.963 10.555 1.00 84.94 167 ARG A O 1
ATOM 1329 N N . ALA A 1 168 ? -1.739 -17.687 11.560 1.00 84.06 168 ALA A N 1
ATOM 1330 C CA . ALA A 1 168 ? -2.882 -18.411 11.011 1.00 84.06 168 ALA A CA 1
ATOM 1331 C C . ALA A 1 168 ? -2.863 -18.376 9.478 1.00 84.06 168 ALA A C 1
ATOM 1333 O O . ALA A 1 168 ? -2.967 -19.409 8.821 1.00 84.06 168 ALA A O 1
ATOM 1334 N N . ALA A 1 169 ? -2.630 -17.200 8.904 1.00 79.50 169 ALA A N 1
ATOM 1335 C CA . ALA A 1 169 ? -2.696 -17.032 7.467 1.00 79.50 169 ALA A CA 1
ATOM 1336 C C . ALA A 1 169 ? -1.515 -17.668 6.703 1.00 79.50 169 ALA A C 1
ATOM 1338 O O . ALA A 1 169 ? -1.706 -18.129 5.575 1.00 79.50 169 ALA A O 1
ATOM 1339 N N . VAL A 1 170 ? -0.328 -17.758 7.320 1.00 77.38 170 VAL A N 1
ATOM 1340 C CA . VAL A 1 170 ? 0.802 -18.562 6.812 1.00 77.38 170 VAL A CA 1
ATOM 1341 C C . VAL A 1 170 ? 0.467 -20.058 6.852 1.00 77.38 170 VAL A C 1
ATOM 1343 O O . VAL A 1 170 ? 0.631 -20.752 5.850 1.00 77.38 170 VAL A O 1
ATOM 1346 N N . ASN A 1 171 ? -0.047 -20.559 7.980 1.00 74.88 171 ASN A N 1
ATOM 1347 C CA . ASN A 1 171 ? -0.366 -21.982 8.154 1.00 74.88 171 ASN A CA 1
ATOM 1348 C C . ASN A 1 171 ? -1.457 -22.469 7.191 1.00 74.88 171 ASN A C 1
ATOM 1350 O O . ASN A 1 171 ? -1.398 -23.591 6.691 1.00 74.88 171 ASN A O 1
ATOM 1354 N N . GLU A 1 172 ? -2.448 -21.626 6.916 1.00 68.50 172 GLU A N 1
ATOM 1355 C CA . GLU A 1 172 ? -3.585 -21.963 6.058 1.00 68.50 172 GLU A CA 1
ATOM 1356 C C . GLU A 1 172 ? -3.275 -21.807 4.557 1.00 68.50 172 GLU A C 1
ATOM 1358 O O . GLU A 1 172 ? -4.156 -22.039 3.729 1.00 68.50 172 GLU A O 1
ATOM 1363 N N . LYS A 1 173 ? -2.049 -21.398 4.182 1.00 65.44 173 LYS A N 1
ATOM 1364 C CA . LYS A 1 173 ? -1.670 -21.001 2.808 1.00 65.44 173 LYS A CA 1
ATOM 1365 C C . LYS A 1 173 ? -2.610 -19.948 2.193 1.00 65.44 173 LYS A C 1
ATOM 1367 O O . LYS A 1 173 ? -2.669 -19.804 0.975 1.00 65.44 173 LYS A O 1
ATOM 1372 N N . GLN A 1 174 ? -3.368 -19.225 3.022 1.00 52.94 174 GLN A N 1
ATOM 1373 C CA . GLN A 1 174 ? -4.310 -18.190 2.580 1.00 52.94 174 GLN A CA 1
ATOM 1374 C C . GLN A 1 174 ? -3.592 -16.895 2.220 1.00 5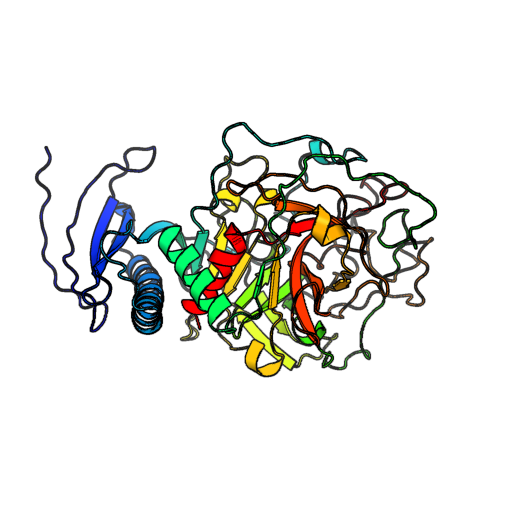2.94 174 GLN A C 1
ATOM 1376 O O . GLN A 1 174 ? -4.025 -16.136 1.346 1.00 52.94 174 GLN A O 1
ATOM 1381 N N . ASN A 1 175 ? -2.454 -16.662 2.863 1.00 54.34 175 ASN A N 1
ATOM 1382 C CA . ASN A 1 175 ? -1.489 -15.713 2.372 1.00 54.34 175 ASN A CA 1
ATOM 1383 C C . ASN A 1 175 ? -0.488 -16.520 1.557 1.00 54.34 175 ASN A C 1
ATOM 1385 O O . ASN A 1 175 ? 0.116 -17.459 2.069 1.00 54.34 175 ASN A O 1
ATOM 1389 N N . GLU A 1 176 ? -0.268 -16.136 0.302 1.00 60.31 176 GLU A N 1
ATOM 1390 C CA . GLU A 1 176 ? 0.940 -16.501 -0.444 1.00 60.31 176 GLU A CA 1
ATOM 1391 C C . GLU A 1 176 ? 2.164 -15.832 0.228 1.00 60.31 176 GLU A C 1
ATOM 1393 O O . GLU A 1 176 ? 2.975 -15.167 -0.396 1.00 60.31 176 GLU A O 1
ATOM 1398 N N . SER A 1 177 ? 2.263 -15.906 1.552 1.00 53.75 177 SER A N 1
ATOM 1399 C CA . SER A 1 177 ? 3.320 -15.326 2.350 1.00 53.75 177 SER A CA 1
ATOM 1400 C C . SER A 1 177 ? 4.355 -16.392 2.628 1.00 53.75 177 SER A C 1
ATOM 1402 O O . SER A 1 177 ? 4.016 -17.536 2.935 1.00 53.75 177 SER A O 1
ATOM 1404 N N . PHE A 1 178 ? 5.621 -16.012 2.536 1.00 58.50 178 PHE A N 1
ATOM 1405 C CA . PHE A 1 178 ? 6.717 -16.872 2.935 1.00 58.50 178 PHE A CA 1
ATOM 1406 C C . PHE A 1 178 ? 7.668 -16.097 3.840 1.00 58.50 178 PHE A C 1
ATOM 1408 O O . PHE A 1 178 ? 8.028 -14.951 3.566 1.00 58.50 178 PHE A O 1
ATOM 1415 N N . VAL A 1 179 ? 8.066 -16.748 4.929 1.00 63.41 179 VAL A N 1
ATOM 1416 C CA . VAL A 1 179 ? 9.047 -16.233 5.882 1.00 63.41 179 VAL A CA 1
ATOM 1417 C C . VAL A 1 179 ? 10.401 -16.810 5.493 1.00 63.41 179 VAL A C 1
ATOM 1419 O O . VAL A 1 179 ? 10.591 -18.023 5.576 1.00 63.41 179 VAL A O 1
ATOM 1422 N N . GLY A 1 180 ? 11.329 -15.962 5.041 1.00 58.03 180 GLY A N 1
ATOM 1423 C CA . GLY A 1 180 ? 12.717 -16.373 4.822 1.00 58.03 180 GLY A CA 1
ATOM 1424 C C . GLY A 1 180 ? 13.378 -16.872 6.110 1.00 58.03 180 GLY A C 1
ATOM 1425 O O . GLY A 1 180 ? 12.885 -16.614 7.209 1.00 58.03 180 GLY A O 1
ATOM 1426 N N . GLU A 1 181 ? 14.508 -17.577 5.998 1.00 55.03 181 GLU A N 1
ATOM 1427 C CA . GLU A 1 181 ? 15.298 -17.949 7.180 1.00 55.03 181 GLU A CA 1
ATOM 1428 C C . GLU A 1 181 ? 15.575 -16.707 8.044 1.00 55.03 181 GLU A C 1
ATOM 1430 O O . GLU A 1 181 ? 16.162 -15.729 7.571 1.00 55.03 181 GLU A O 1
ATOM 1435 N N . ARG A 1 182 ? 15.169 -16.745 9.322 1.00 52.34 182 ARG A N 1
ATOM 1436 C CA . ARG A 1 182 ? 15.577 -15.731 10.300 1.00 52.34 182 ARG A CA 1
ATOM 1437 C C . ARG A 1 182 ? 17.053 -15.956 10.616 1.00 52.34 182 ARG A C 1
ATOM 1439 O O . ARG A 1 182 ? 17.393 -16.820 11.419 1.00 52.34 182 ARG A O 1
ATOM 1446 N N . LYS A 1 183 ? 17.916 -15.202 9.948 1.00 53.22 183 LYS A N 1
ATOM 1447 C CA . LYS A 1 183 ? 19.320 -15.016 10.319 1.00 53.22 183 LYS A CA 1
ATOM 1448 C C . LYS A 1 183 ? 19.460 -13.630 10.933 1.00 53.22 183 LYS A C 1
ATOM 1450 O O . LYS A 1 183 ? 18.735 -12.725 10.520 1.00 53.22 183 LYS A O 1
ATOM 1455 N N . ASP A 1 184 ? 20.348 -13.489 11.912 1.00 54.00 184 ASP A N 1
ATOM 1456 C CA . ASP A 1 184 ? 20.629 -12.188 12.519 1.00 54.00 184 ASP A CA 1
ATOM 1457 C C . ASP A 1 184 ? 20.986 -11.189 11.416 1.00 54.00 184 ASP A C 1
ATOM 1459 O O . ASP A 1 184 ? 21.762 -11.500 10.505 1.00 54.00 184 ASP A O 1
ATOM 1463 N N . GLU A 1 185 ? 20.370 -10.007 11.456 1.00 57.03 185 GLU A N 1
ATOM 1464 C CA . GLU A 1 185 ? 20.703 -8.959 10.506 1.00 57.03 185 GLU A CA 1
ATOM 1465 C C . GLU A 1 185 ? 22.084 -8.427 10.873 1.00 57.03 185 GLU A C 1
ATOM 1467 O O . GLU A 1 185 ? 22.267 -7.730 11.871 1.00 57.03 185 GLU A O 1
ATOM 1472 N N . THR A 1 186 ? 23.092 -8.816 10.098 1.00 47.00 186 THR A N 1
ATOM 1473 C CA . THR A 1 186 ? 24.423 -8.265 10.283 1.00 47.00 186 THR A CA 1
ATOM 1474 C C . THR A 1 186 ? 24.412 -6.838 9.748 1.00 47.00 186 THR A C 1
ATOM 1476 O O . THR A 1 186 ? 24.096 -6.585 8.588 1.00 47.00 186 THR A O 1
ATOM 1479 N N . THR A 1 187 ? 24.804 -5.881 10.589 1.00 45.38 187 THR A N 1
ATOM 1480 C CA . THR A 1 187 ? 25.187 -4.529 10.149 1.00 45.38 187 THR A CA 1
ATOM 1481 C C . THR A 1 187 ? 26.501 -4.542 9.354 1.00 45.38 187 THR A C 1
ATOM 1483 O O . THR A 1 187 ? 27.025 -3.492 8.977 1.00 45.38 187 THR A O 1
ATOM 1486 N N . GLU A 1 188 ? 27.059 -5.731 9.096 1.00 40.84 188 GLU A N 1
ATOM 1487 C CA . GLU A 1 188 ? 28.261 -5.918 8.304 1.00 40.84 188 GLU A CA 1
ATOM 1488 C C . GLU A 1 188 ? 28.051 -5.409 6.879 1.00 40.84 188 GLU A C 1
ATOM 1490 O O . GLU A 1 188 ? 27.090 -5.747 6.186 1.00 40.84 188 GLU A O 1
ATOM 1495 N N . ARG A 1 189 ? 29.006 -4.595 6.424 1.00 43.66 189 ARG A N 1
ATOM 1496 C CA . ARG A 1 189 ? 29.068 -4.118 5.046 1.00 43.66 189 ARG A CA 1
ATOM 1497 C C . ARG A 1 189 ? 29.212 -5.321 4.116 1.00 43.66 189 ARG A C 1
ATOM 1499 O O . ARG A 1 189 ? 30.294 -5.888 4.016 1.00 43.66 189 ARG A O 1
ATOM 1506 N N . VAL A 1 190 ? 28.165 -5.654 3.365 1.00 44.19 190 VAL A N 1
ATOM 1507 C CA . VAL A 1 190 ? 28.239 -6.690 2.314 1.00 44.19 190 VAL A CA 1
ATOM 1508 C C . VAL A 1 190 ? 28.875 -6.137 1.023 1.00 44.19 190 VAL A C 1
ATOM 1510 O O . VAL A 1 190 ? 28.937 -6.811 -0.000 1.00 44.19 190 VAL A O 1
ATOM 1513 N N . GLU A 1 191 ? 29.410 -4.913 1.040 1.00 46.53 191 GLU A N 1
ATOM 1514 C CA . GLU A 1 191 ? 30.063 -4.311 -0.125 1.00 46.53 191 GLU A CA 1
ATOM 1515 C C . GLU A 1 191 ? 31.492 -4.836 -0.325 1.00 46.53 191 GLU A C 1
ATOM 1517 O O . GLU A 1 191 ? 32.476 -4.118 -0.167 1.00 46.53 191 GLU A O 1
ATOM 1522 N N . ALA A 1 192 ? 31.609 -6.093 -0.751 1.00 36.12 192 ALA A N 1
ATOM 1523 C CA . ALA A 1 192 ? 32.691 -6.482 -1.644 1.00 36.12 192 ALA A CA 1
ATOM 1524 C C . ALA A 1 192 ? 32.250 -6.134 -3.075 1.00 36.12 192 ALA A C 1
ATOM 1526 O O . ALA A 1 192 ? 31.593 -6.913 -3.761 1.00 36.12 192 ALA A O 1
ATOM 1527 N N . VAL A 1 193 ? 32.542 -4.901 -3.486 1.00 45.53 193 VAL A N 1
ATOM 1528 C CA . VAL A 1 193 ? 32.259 -4.375 -4.825 1.00 45.53 193 VAL A CA 1
ATOM 1529 C C . VAL A 1 193 ? 33.201 -5.040 -5.838 1.00 45.53 193 VAL A C 1
ATOM 1531 O O . VAL A 1 193 ? 34.411 -4.836 -5.756 1.00 45.53 193 VAL A O 1
ATOM 1534 N N . ASP A 1 194 ? 32.670 -5.765 -6.830 1.00 40.56 194 ASP A N 1
ATOM 1535 C CA . ASP A 1 194 ? 33.321 -5.854 -8.146 1.00 40.56 194 ASP A CA 1
ATOM 1536 C C . ASP A 1 194 ? 32.583 -4.916 -9.118 1.00 40.56 194 ASP A C 1
ATOM 1538 O O . ASP A 1 194 ? 31.474 -5.230 -9.561 1.00 40.56 194 ASP A O 1
ATOM 1542 N N . PRO A 1 195 ? 33.174 -3.760 -9.474 1.00 40.03 195 PRO A N 1
ATOM 1543 C CA . PRO A 1 195 ? 32.585 -2.809 -10.414 1.00 40.03 195 PRO A CA 1
ATOM 1544 C C . PRO A 1 195 ? 32.340 -3.394 -11.813 1.00 40.03 195 PRO A C 1
ATOM 1546 O O . PRO A 1 195 ? 31.618 -2.794 -12.601 1.00 40.03 195 PRO A O 1
ATOM 1549 N N . ARG A 1 196 ? 32.948 -4.541 -12.152 1.00 41.59 196 ARG A N 1
ATOM 1550 C CA . ARG A 1 196 ? 32.861 -5.168 -13.482 1.00 41.59 196 ARG A CA 1
ATOM 1551 C C . ARG A 1 196 ? 31.722 -6.174 -13.628 1.00 41.59 196 ARG A C 1
ATOM 1553 O O . ARG A 1 196 ? 31.552 -6.719 -14.715 1.00 41.59 196 ARG A O 1
ATOM 1560 N N . GLN A 1 197 ? 30.963 -6.434 -12.564 1.00 47.50 197 GLN A N 1
ATOM 1561 C CA . GLN A 1 197 ? 29.909 -7.452 -12.573 1.00 47.50 197 GLN A CA 1
ATOM 1562 C C . GLN A 1 197 ? 28.494 -6.887 -12.769 1.00 47.50 197 GLN A C 1
ATOM 1564 O O . GLN A 1 197 ? 27.537 -7.654 -12.876 1.00 47.50 197 GLN A O 1
ATOM 1569 N N . PHE A 1 198 ? 28.352 -5.563 -12.843 1.00 49.62 198 PHE A N 1
ATOM 1570 C CA . PHE A 1 198 ? 27.070 -4.922 -13.095 1.00 49.62 198 PHE A CA 1
ATOM 1571 C C . PHE A 1 198 ? 26.890 -4.701 -14.596 1.00 49.62 198 PHE A C 1
ATOM 1573 O O . PHE A 1 198 ? 27.658 -3.973 -15.222 1.00 49.62 198 PHE A O 1
ATOM 1580 N N . TYR A 1 199 ? 25.848 -5.307 -15.168 1.00 51.09 199 TYR A N 1
ATOM 1581 C CA . TYR A 1 199 ? 25.187 -4.665 -16.300 1.00 51.09 199 TYR A CA 1
ATOM 1582 C C . TYR A 1 199 ? 24.736 -3.289 -15.789 1.00 51.09 199 TYR A C 1
ATOM 1584 O O . TYR A 1 199 ? 24.089 -3.267 -14.738 1.00 51.09 199 TYR A O 1
ATOM 1592 N N . PRO A 1 200 ? 25.119 -2.167 -16.425 1.00 50.88 200 PRO A N 1
ATOM 1593 C CA . PRO A 1 200 ? 24.558 -0.873 -16.060 1.00 50.88 200 PRO A CA 1
ATOM 1594 C C . PRO A 1 200 ? 23.032 -1.003 -16.123 1.00 50.88 200 PRO A C 1
ATOM 1596 O O . PRO A 1 200 ? 22.470 -1.392 -17.146 1.00 50.88 200 PRO A O 1
ATOM 1599 N N . MET A 1 201 ? 22.405 -0.834 -14.964 1.00 53.69 201 MET A N 1
ATOM 1600 C CA . MET A 1 201 ? 20.965 -0.820 -14.741 1.00 53.69 201 MET A CA 1
ATOM 1601 C C . MET A 1 201 ? 20.689 0.373 -13.858 1.00 53.69 201 MET A C 1
ATOM 1603 O O . MET A 1 201 ? 21.491 0.611 -12.948 1.00 53.69 201 MET A O 1
ATOM 1607 N N . GLY A 1 202 ? 19.597 1.086 -14.100 1.00 51.00 202 GLY A N 1
ATOM 1608 C CA . GLY A 1 202 ? 19.367 2.341 -13.413 1.00 51.00 202 GLY A CA 1
ATOM 1609 C C . GLY A 1 202 ? 19.974 3.525 -14.154 1.00 51.00 202 GLY A C 1
ATOM 1610 O O . GLY A 1 202 ? 21.107 3.439 -14.601 1.00 51.00 202 GLY A O 1
ATOM 1611 N N . TRP A 1 203 ? 19.360 4.702 -14.009 1.00 57.91 203 TRP A N 1
ATOM 1612 C CA . TRP A 1 203 ? 19.965 6.029 -14.110 1.00 57.91 203 TRP A CA 1
ATOM 1613 C C . TRP A 1 203 ? 21.303 6.114 -13.381 1.00 57.91 203 TRP A C 1
ATOM 1615 O O . TRP A 1 203 ? 22.056 7.055 -13.586 1.00 57.91 203 TRP A O 1
ATOM 1625 N N . SER A 1 204 ? 21.627 5.149 -12.526 1.00 61.25 204 SER A N 1
ATOM 1626 C CA . SER A 1 204 ? 22.989 4.717 -12.263 1.00 61.25 204 SER A CA 1
ATOM 1627 C C . SER A 1 204 ? 23.932 4.833 -13.461 1.00 61.25 204 SER A C 1
ATOM 1629 O O . SER A 1 204 ? 23.731 4.296 -14.540 1.00 61.25 204 SER A O 1
ATOM 1631 N N . PHE A 1 205 ? 25.017 5.574 -13.260 1.00 63.91 205 PHE A N 1
ATOM 1632 C CA . PHE A 1 205 ? 25.962 5.904 -14.328 1.00 63.91 205 PHE A CA 1
ATOM 1633 C C . PHE A 1 205 ? 25.348 6.718 -15.491 1.00 63.91 205 PHE A C 1
ATOM 1635 O O . PHE A 1 205 ? 25.995 6.896 -16.519 1.00 63.91 205 PHE A O 1
ATOM 1642 N N . ASN A 1 206 ? 24.164 7.308 -15.282 1.00 69.50 206 ASN A N 1
ATOM 1643 C CA . ASN A 1 206 ? 23.337 8.053 -16.237 1.00 69.50 206 ASN A CA 1
ATOM 1644 C C . ASN A 1 206 ? 22.854 7.225 -17.450 1.00 69.50 206 ASN A C 1
ATOM 1646 O O . ASN A 1 206 ? 22.772 7.773 -18.547 1.00 69.50 206 ASN A O 1
ATOM 1650 N N . ASP A 1 207 ? 22.550 5.934 -17.296 1.00 73.94 207 ASP A N 1
ATOM 1651 C CA . ASP A 1 207 ? 22.066 5.078 -18.395 1.00 73.94 207 ASP A CA 1
ATOM 1652 C C . ASP A 1 207 ? 20.721 4.430 -18.049 1.00 73.94 207 ASP A C 1
ATOM 1654 O O . ASP A 1 207 ? 20.669 3.520 -17.237 1.00 73.94 207 ASP A O 1
ATOM 1658 N N . ASP A 1 208 ? 19.629 4.874 -18.670 1.00 78.19 208 ASP A N 1
ATOM 1659 C CA . ASP A 1 208 ? 18.328 4.219 -18.498 1.00 78.19 208 ASP A CA 1
ATOM 1660 C C . ASP A 1 208 ? 18.192 3.037 -19.458 1.00 78.19 208 ASP A C 1
ATOM 1662 O O . ASP A 1 208 ? 18.198 3.202 -20.688 1.00 78.19 208 ASP A O 1
ATOM 1666 N N . ASN A 1 209 ? 18.010 1.844 -18.898 1.00 77.06 209 ASN A N 1
ATOM 1667 C CA . ASN A 1 209 ? 17.850 0.618 -19.670 1.00 77.06 209 ASN A CA 1
ATOM 1668 C C . ASN A 1 209 ? 16.434 0.025 -19.564 1.00 77.06 209 ASN A C 1
ATOM 1670 O O . ASN A 1 209 ? 16.191 -1.101 -20.025 1.00 77.06 209 ASN A O 1
ATOM 1674 N N . ARG A 1 210 ? 15.474 0.766 -18.987 1.00 85.06 210 ARG A N 1
ATOM 1675 C CA . ARG A 1 210 ? 14.086 0.303 -18.902 1.00 85.06 210 ARG A CA 1
ATOM 1676 C C . ARG A 1 210 ? 13.533 0.050 -20.284 1.00 85.06 210 ARG A C 1
ATOM 1678 O O . ARG A 1 210 ? 13.664 0.849 -21.215 1.00 85.06 210 ARG A O 1
ATOM 1685 N N . MET A 1 211 ? 12.775 -1.031 -20.368 1.00 86.06 211 MET A N 1
ATOM 1686 C CA . MET A 1 211 ? 11.970 -1.333 -21.537 1.00 86.06 211 MET A CA 1
ATOM 1687 C C . MET A 1 211 ? 10.498 -1.144 -21.205 1.00 86.06 211 MET A C 1
ATOM 1689 O O . MET A 1 211 ? 10.039 -1.456 -20.102 1.00 86.06 211 MET A O 1
ATOM 1693 N N . ARG A 1 212 ? 9.736 -0.676 -22.193 1.00 90.25 212 ARG A N 1
ATOM 1694 C CA . ARG A 1 212 ? 8.275 -0.731 -22.142 1.00 90.25 212 ARG A CA 1
ATOM 1695 C C . ARG A 1 212 ? 7.832 -2.182 -22.300 1.00 90.25 212 ARG A C 1
ATOM 1697 O O . ARG A 1 212 ? 8.256 -2.869 -23.228 1.00 90.25 212 ARG A O 1
ATOM 1704 N N . LEU A 1 213 ? 6.962 -2.640 -21.413 1.00 90.81 213 LEU A N 1
ATOM 1705 C CA . LEU A 1 213 ? 6.492 -4.018 -21.369 1.00 90.81 213 LEU A CA 1
ATOM 1706 C C . LEU A 1 213 ? 5.137 -4.170 -22.060 1.00 90.81 213 LEU A C 1
ATOM 1708 O O . LEU A 1 213 ? 4.280 -3.291 -21.999 1.00 90.81 213 LEU A O 1
ATOM 1712 N N . GLY A 1 214 ? 4.939 -5.332 -22.683 1.00 87.44 214 GLY A N 1
ATOM 1713 C CA . GLY A 1 214 ? 3.717 -5.662 -23.412 1.00 87.44 214 GLY A CA 1
ATOM 1714 C C . GLY A 1 214 ? 3.580 -4.951 -24.762 1.00 87.44 214 GLY A C 1
ATOM 1715 O O . GLY A 1 214 ? 4.385 -4.105 -25.152 1.00 87.44 214 GLY A O 1
ATOM 1716 N N . THR A 1 215 ? 2.538 -5.325 -25.500 1.00 87.50 215 THR A N 1
ATOM 1717 C CA . THR A 1 215 ? 2.187 -4.698 -26.779 1.00 87.50 215 THR A CA 1
ATOM 1718 C C . THR A 1 215 ? 1.490 -3.366 -26.530 1.00 87.50 215 THR A C 1
ATOM 1720 O O . THR A 1 215 ? 0.593 -3.299 -25.697 1.00 87.50 215 THR A O 1
ATOM 1723 N N . LEU A 1 216 ? 1.901 -2.312 -27.241 1.00 86.81 216 LEU A N 1
ATOM 1724 C CA . LEU A 1 216 ? 1.368 -0.952 -27.087 1.00 86.81 216 LEU A CA 1
ATOM 1725 C C . LEU A 1 216 ? -0.169 -0.935 -27.127 1.00 86.81 216 LEU A C 1
ATOM 1727 O O . LEU A 1 216 ? -0.748 -1.488 -28.059 1.00 86.81 216 LEU A O 1
ATOM 1731 N N . ASN A 1 217 ? -0.803 -0.262 -26.157 1.00 91.31 217 ASN A N 1
ATOM 1732 C CA . ASN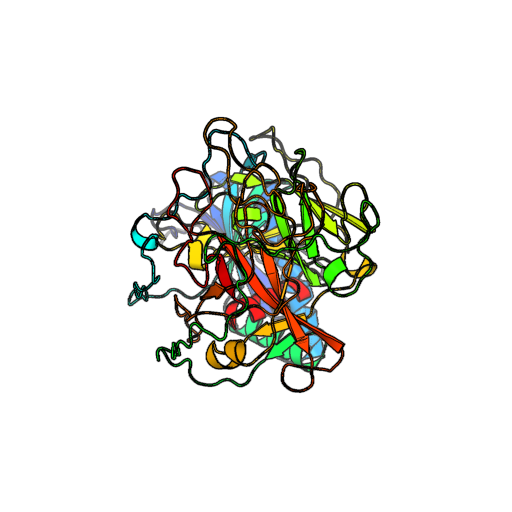 A 1 217 ? -2.267 -0.187 -26.028 1.00 91.31 217 ASN A CA 1
ATOM 1733 C C . ASN A 1 217 ? -2.935 -1.563 -26.152 1.00 91.31 217 ASN A C 1
ATOM 1735 O O . ASN A 1 217 ? -3.826 -1.791 -26.961 1.00 91.31 217 ASN A O 1
ATOM 1739 N N . THR A 1 218 ? -2.404 -2.526 -25.412 1.00 94.75 218 THR A N 1
ATOM 1740 C CA . THR A 1 218 ? -3.012 -3.834 -25.211 1.00 94.75 218 THR A CA 1
ATOM 1741 C C . THR A 1 218 ? -2.783 -4.203 -23.763 1.00 94.75 218 THR A C 1
ATOM 1743 O O . THR A 1 218 ? -1.650 -4.127 -23.279 1.00 94.75 218 THR A O 1
ATOM 1746 N N . GLU A 1 219 ? -3.856 -4.588 -23.080 1.00 96.38 219 GLU A N 1
ATOM 1747 C CA . GLU A 1 219 ? -3.846 -4.943 -21.664 1.00 96.38 219 GLU A CA 1
ATOM 1748 C C . GLU A 1 219 ? -2.664 -5.850 -21.295 1.00 96.38 219 GLU A C 1
ATOM 1750 O O . GLU A 1 219 ? -2.395 -6.872 -21.940 1.00 96.38 219 GLU A O 1
ATOM 1755 N N . ILE A 1 220 ? -1.977 -5.512 -20.202 1.00 96.69 220 ILE A N 1
ATOM 1756 C CA . ILE A 1 220 ? -0.972 -6.398 -19.620 1.00 96.69 220 ILE A CA 1
ATOM 1757 C C . ILE A 1 220 ? -1.705 -7.559 -18.957 1.00 96.69 220 ILE A C 1
ATOM 1759 O O . ILE A 1 220 ? -2.145 -7.453 -17.818 1.00 96.69 220 ILE A O 1
ATOM 1763 N N . ASN A 1 221 ? -1.805 -8.680 -19.668 1.00 95.06 221 ASN A N 1
ATOM 1764 C CA . ASN A 1 221 ? -2.404 -9.923 -19.173 1.00 95.06 221 ASN A CA 1
ATOM 1765 C C . ASN A 1 221 ? -1.376 -10.919 -18.604 1.00 95.06 221 ASN A C 1
ATOM 1767 O O . ASN A 1 221 ? -1.748 -11.938 -18.014 1.00 95.06 221 ASN A O 1
ATOM 1771 N N . THR A 1 222 ? -0.083 -10.621 -18.747 1.00 94.88 222 THR A N 1
ATOM 1772 C CA . THR A 1 222 ? 1.020 -11.461 -18.271 1.00 94.88 222 THR A CA 1
ATOM 1773 C C . THR A 1 222 ? 1.093 -11.463 -16.746 1.00 94.88 222 THR A C 1
ATOM 1775 O O . THR A 1 222 ? 1.201 -10.413 -16.113 1.00 94.88 222 THR A O 1
ATOM 1778 N N . TRP A 1 223 ? 1.079 -12.653 -16.145 1.00 92.44 223 TRP A N 1
ATOM 1779 C CA . TRP A 1 223 ? 1.414 -12.838 -14.734 1.00 92.44 223 TRP A CA 1
ATOM 1780 C C . TRP A 1 223 ? 2.935 -12.726 -14.525 1.00 92.44 223 TRP A C 1
ATOM 1782 O O . TRP A 1 223 ? 3.679 -13.327 -15.301 1.00 92.44 223 TRP A O 1
ATOM 1792 N N . PRO A 1 224 ? 3.430 -12.005 -13.502 1.00 94.50 224 PRO A N 1
ATOM 1793 C CA . PRO A 1 224 ? 2.695 -11.290 -12.449 1.00 94.50 224 PRO A CA 1
ATOM 1794 C C . PRO A 1 224 ? 2.390 -9.817 -12.767 1.00 94.50 224 PRO A C 1
ATOM 1796 O O . PRO A 1 224 ? 1.785 -9.123 -11.965 1.00 94.50 224 PRO A O 1
ATOM 1799 N N . TRP A 1 225 ? 2.799 -9.300 -13.924 1.00 96.75 225 TRP A N 1
ATOM 1800 C CA . TRP A 1 225 ? 2.786 -7.860 -14.228 1.00 96.75 225 TRP A CA 1
ATOM 1801 C C . TRP A 1 225 ? 1.387 -7.249 -14.184 1.00 96.75 225 TRP A C 1
ATOM 1803 O O . TRP A 1 225 ? 1.218 -6.102 -13.781 1.00 96.75 225 TRP A O 1
ATOM 1813 N N . ARG A 1 226 ? 0.371 -8.043 -14.527 1.00 97.12 226 ARG A N 1
ATOM 1814 C CA . ARG A 1 226 ? -1.036 -7.645 -14.460 1.00 97.12 226 ARG A CA 1
ATOM 1815 C C . ARG A 1 226 ? -1.532 -7.281 -13.056 1.00 97.12 226 ARG A C 1
ATOM 1817 O O . ARG A 1 226 ? -2.574 -6.644 -12.950 1.00 97.12 226 ARG A O 1
ATOM 1824 N N . THR A 1 227 ? -0.824 -7.670 -11.990 1.00 97.62 227 THR A N 1
ATOM 1825 C CA . THR A 1 227 ? -1.189 -7.339 -10.599 1.00 97.62 227 THR A CA 1
ATOM 1826 C C . THR A 1 227 ? -0.588 -6.023 -10.111 1.00 97.62 227 THR A C 1
ATOM 1828 O O . THR A 1 227 ? -0.876 -5.601 -8.988 1.00 97.62 227 THR A O 1
ATOM 1831 N N . ILE A 1 228 ? 0.270 -5.392 -10.916 1.00 98.50 228 ILE A N 1
ATOM 1832 C CA . ILE A 1 228 ? 0.846 -4.082 -10.623 1.00 98.50 228 ILE A CA 1
ATOM 1833 C C . ILE A 1 228 ? -0.211 -3.040 -10.984 1.00 98.50 228 ILE A C 1
ATOM 1835 O O . ILE A 1 228 ? -0.688 -2.974 -12.118 1.00 98.50 228 ILE A O 1
ATOM 1839 N N . ALA A 1 229 ? -0.625 -2.264 -9.992 1.00 98.31 229 ALA A N 1
ATOM 1840 C CA . ALA A 1 229 ? -1.621 -1.225 -10.147 1.00 98.31 229 ALA A CA 1
ATOM 1841 C C . ALA A 1 229 ? -0.950 0.075 -10.593 1.00 98.31 229 ALA A C 1
ATOM 1843 O O . ALA A 1 229 ? 0.016 0.524 -9.985 1.00 98.31 229 ALA A O 1
ATOM 1844 N N . ASN A 1 230 ? -1.506 0.708 -11.616 1.00 97.94 230 ASN A N 1
ATOM 1845 C CA . ASN A 1 230 ? -1.264 2.105 -11.932 1.00 97.94 230 ASN A CA 1
ATOM 1846 C C . ASN A 1 230 ? -2.226 2.982 -11.122 1.00 97.94 230 ASN A C 1
ATOM 1848 O O . ASN A 1 230 ? -3.425 2.691 -11.086 1.00 97.94 230 ASN A O 1
ATOM 1852 N N . PHE A 1 231 ? -1.732 4.062 -10.517 1.00 95.81 231 PHE A N 1
ATOM 1853 C CA . PHE A 1 231 ? -2.577 5.066 -9.873 1.00 95.81 231 PHE A CA 1
ATOM 1854 C C . PHE A 1 231 ? -2.742 6.291 -10.766 1.00 95.81 231 PHE A C 1
ATOM 1856 O O . PHE A 1 231 ? -1.790 7.016 -11.074 1.00 95.81 231 PHE A O 1
ATOM 1863 N N . ASP A 1 232 ? -3.994 6.506 -11.154 1.00 91.12 232 ASP A N 1
ATOM 1864 C CA . ASP A 1 232 ? -4.456 7.632 -11.945 1.00 91.12 232 ASP A CA 1
ATOM 1865 C C . ASP A 1 232 ? -5.090 8.683 -11.032 1.00 91.12 232 ASP A C 1
ATOM 1867 O O . ASP A 1 232 ? -6.049 8.391 -10.316 1.00 91.12 232 ASP A O 1
ATOM 1871 N N . TYR A 1 233 ? -4.561 9.901 -11.070 1.00 87.75 233 TYR A N 1
ATOM 1872 C CA . TYR A 1 233 ? -5.026 11.023 -10.252 1.00 87.75 233 TYR A CA 1
ATOM 1873 C C . TYR A 1 233 ? -5.810 12.062 -11.073 1.00 87.75 233 TYR A C 1
ATOM 1875 O O . TYR A 1 233 ? -5.980 13.193 -10.627 1.00 87.75 233 TYR A O 1
ATOM 1883 N N . GLY A 1 234 ? -6.275 11.701 -12.278 1.00 82.25 234 GLY A N 1
ATOM 1884 C CA . GLY A 1 234 ? -7.044 12.588 -13.162 1.00 82.25 234 GLY A CA 1
ATOM 1885 C C . GLY A 1 234 ? -6.192 13.455 -14.097 1.00 82.25 234 GLY A C 1
ATOM 1886 O O . GLY A 1 234 ? -6.701 14.418 -14.666 1.00 82.25 234 GLY A O 1
ATOM 1887 N N . GLY A 1 235 ? -4.905 13.130 -14.248 1.00 79.19 235 GLY A N 1
ATOM 1888 C CA . GLY A 1 235 ? -3.970 13.816 -15.145 1.00 79.19 235 GLY A CA 1
ATOM 1889 C C . GLY A 1 235 ? -3.768 13.099 -16.484 1.00 79.19 235 GLY A C 1
ATOM 1890 O O . GLY A 1 235 ? -4.424 12.110 -16.799 1.00 79.19 235 GLY A O 1
ATOM 1891 N N . THR A 1 236 ? -2.805 13.573 -17.276 1.00 79.81 236 THR A N 1
ATOM 1892 C CA . THR A 1 236 ? -2.387 12.942 -18.545 1.00 79.81 236 THR A CA 1
ATOM 1893 C C . THR A 1 236 ? -1.266 11.914 -18.365 1.00 79.81 236 THR A C 1
ATOM 1895 O O . THR A 1 236 ? -0.703 11.439 -19.351 1.00 79.81 236 THR A O 1
ATOM 1898 N N . ASN A 1 237 ? -0.922 11.582 -17.117 1.00 82.19 237 ASN A N 1
ATOM 1899 C CA . ASN A 1 237 ? 0.195 10.707 -16.796 1.00 82.19 237 ASN A CA 1
ATOM 1900 C C . ASN A 1 237 ? -0.030 9.855 -15.548 1.00 82.19 237 ASN A C 1
ATOM 1902 O O . ASN A 1 237 ? -0.883 10.163 -14.712 1.00 82.19 237 ASN A O 1
ATOM 1906 N N . SER A 1 238 ? 0.774 8.802 -15.415 1.00 81.50 238 SER A N 1
ATOM 1907 C CA . SER A 1 238 ? 0.861 7.997 -14.195 1.00 81.50 238 SER A CA 1
ATOM 1908 C C . SER A 1 238 ? 1.377 8.861 -13.051 1.00 81.50 238 SER A C 1
ATOM 1910 O O . SER A 1 238 ? 2.297 9.643 -13.269 1.00 81.50 238 SER A O 1
ATOM 1912 N N . GLY A 1 239 ? 0.814 8.732 -11.846 1.00 84.19 239 GLY A N 1
ATOM 1913 C CA . GLY A 1 239 ? 1.293 9.487 -10.678 1.00 84.19 239 GLY A CA 1
ATOM 1914 C C . GLY A 1 239 ? 1.910 8.636 -9.570 1.00 84.19 239 GLY A C 1
ATOM 1915 O O . GLY A 1 239 ? 2.548 9.188 -8.680 1.00 84.19 239 GLY A O 1
ATOM 1916 N N . CYS A 1 240 ? 1.660 7.328 -9.579 1.00 94.38 240 CYS A N 1
ATOM 1917 C CA . CYS A 1 240 ? 2.229 6.317 -8.690 1.00 94.38 240 CYS A CA 1
ATOM 1918 C C . CYS A 1 240 ? 1.878 4.924 -9.227 1.00 94.38 240 CYS A C 1
ATOM 1920 O O . CYS A 1 240 ? 1.035 4.770 -10.119 1.00 94.38 240 CYS A O 1
ATOM 1922 N N . SER A 1 241 ? 2.473 3.913 -8.612 1.00 97.50 241 SER A N 1
ATOM 1923 C CA . SER A 1 241 ? 2.156 2.504 -8.789 1.00 97.50 241 SER A CA 1
ATOM 1924 C C . SER A 1 241 ? 1.848 1.843 -7.441 1.00 97.50 241 SER A C 1
ATOM 1926 O O . SER A 1 241 ? 2.072 2.421 -6.383 1.00 97.50 241 SER A O 1
ATOM 1928 N N . GLY A 1 242 ? 1.335 0.620 -7.470 1.00 98.12 242 GLY A N 1
ATOM 1929 C CA . GLY A 1 242 ? 1.115 -0.208 -6.289 1.00 98.12 242 GLY A CA 1
ATOM 1930 C C . GLY A 1 242 ? 1.058 -1.684 -6.661 1.00 98.12 242 GLY A C 1
ATOM 1931 O O . GLY A 1 242 ? 1.104 -2.043 -7.835 1.00 98.12 242 GLY A O 1
ATOM 1932 N N . THR A 1 243 ? 0.934 -2.563 -5.673 1.00 98.19 243 THR A N 1
ATOM 1933 C CA . THR A 1 243 ? 0.901 -4.018 -5.894 1.00 98.19 243 THR A CA 1
ATOM 1934 C C . THR A 1 243 ? -0.292 -4.647 -5.212 1.00 98.19 243 THR A C 1
ATOM 1936 O O . THR A 1 243 ? -0.457 -4.494 -4.002 1.00 98.19 243 THR A O 1
ATOM 1939 N N . LEU A 1 244 ? -1.105 -5.390 -5.965 1.00 97.88 244 LEU A N 1
ATOM 1940 C CA . LEU A 1 244 ? -2.134 -6.226 -5.360 1.00 97.88 244 LEU A CA 1
ATOM 1941 C C . LEU A 1 244 ? -1.488 -7.352 -4.551 1.00 97.88 244 LEU A C 1
ATOM 1943 O O . LEU A 1 244 ? -0.719 -8.147 -5.087 1.00 97.88 244 LEU A O 1
ATOM 1947 N N . ILE A 1 245 ? -1.864 -7.428 -3.279 1.00 94.69 245 ILE A N 1
ATOM 1948 C CA . ILE A 1 245 ? -1.472 -8.468 -2.310 1.00 94.69 245 ILE A CA 1
ATOM 1949 C C . ILE A 1 245 ? -2.680 -9.253 -1.781 1.00 94.69 245 ILE A C 1
ATOM 1951 O O . ILE A 1 245 ? -2.549 -10.074 -0.875 1.00 94.69 245 ILE A O 1
ATOM 1955 N N . GLY A 1 246 ? -3.868 -8.972 -2.312 1.00 93.25 246 GLY A N 1
ATOM 1956 C CA . GLY A 1 246 ? -5.122 -9.645 -2.005 1.00 93.25 246 GLY A CA 1
ATOM 1957 C C . GLY A 1 246 ? -6.234 -9.195 -2.958 1.00 93.25 246 GLY A C 1
ATOM 1958 O O . GLY A 1 246 ? -5.995 -8.363 -3.838 1.00 93.25 246 GLY A O 1
ATOM 1959 N N . PRO A 1 247 ? -7.469 -9.693 -2.779 1.00 94.06 247 PRO A N 1
ATOM 1960 C CA . PRO A 1 247 ? -8.602 -9.343 -3.634 1.00 94.06 247 PRO A CA 1
ATOM 1961 C C . PRO A 1 247 ? -8.898 -7.841 -3.699 1.00 94.06 247 PRO A C 1
ATOM 1963 O O . PRO A 1 247 ? -9.276 -7.349 -4.761 1.00 94.06 247 PRO A O 1
ATOM 1966 N N . ARG A 1 248 ? -8.732 -7.119 -2.581 1.00 95.56 248 ARG A N 1
ATOM 1967 C CA . ARG A 1 248 ? -9.026 -5.680 -2.439 1.00 95.56 248 ARG A CA 1
ATOM 1968 C C . ARG A 1 248 ? -7.854 -4.869 -1.885 1.00 95.56 248 ARG A C 1
ATOM 1970 O O . ARG A 1 248 ? -8.025 -3.701 -1.556 1.00 95.56 248 ARG A O 1
ATOM 1977 N N . HIS A 1 249 ? -6.677 -5.474 -1.754 1.00 97.31 249 HIS A N 1
ATOM 1978 C CA . HIS A 1 249 ? -5.577 -4.900 -0.980 1.00 97.31 249 HIS A CA 1
ATOM 1979 C C . HIS A 1 249 ? -4.421 -4.548 -1.891 1.00 97.31 249 HIS A C 1
ATOM 1981 O O . HIS A 1 249 ? -3.867 -5.425 -2.555 1.00 97.31 249 HIS A O 1
ATOM 1987 N N . ILE A 1 250 ? -4.048 -3.274 -1.890 1.00 98.38 250 ILE A N 1
ATOM 1988 C CA . ILE A 1 250 ? -2.894 -2.765 -2.625 1.00 98.38 250 ILE A CA 1
ATOM 1989 C C . ILE A 1 250 ? -1.874 -2.237 -1.618 1.00 98.38 250 ILE A C 1
ATOM 1991 O O . ILE A 1 250 ? -2.220 -1.413 -0.774 1.00 98.38 250 ILE A O 1
ATOM 1995 N N . VAL A 1 251 ? -0.625 -2.690 -1.716 1.00 98.31 251 VAL A N 1
ATOM 1996 C CA . VAL A 1 251 ? 0.518 -2.061 -1.032 1.00 98.31 251 VAL A CA 1
ATOM 1997 C C . VAL A 1 251 ? 1.187 -1.050 -1.957 1.00 98.31 251 VAL A C 1
ATOM 1999 O O . VAL A 1 251 ? 1.265 -1.267 -3.166 1.00 98.31 251 VAL A O 1
ATOM 2002 N N . THR A 1 252 ? 1.644 0.063 -1.398 1.00 98.38 252 THR A N 1
ATOM 2003 C CA . THR A 1 252 ? 2.246 1.190 -2.128 1.00 98.38 252 THR A CA 1
ATOM 2004 C C . THR A 1 252 ? 3.126 2.019 -1.188 1.00 98.38 252 THR A C 1
ATOM 2006 O O . THR A 1 252 ? 3.123 1.781 0.017 1.00 98.38 252 THR A O 1
ATOM 2009 N N . ALA A 1 253 ? 3.814 3.035 -1.711 1.00 97.00 253 ALA A N 1
ATOM 2010 C CA . ALA A 1 253 ? 4.363 4.121 -0.905 1.00 97.00 253 ALA A CA 1
ATOM 2011 C C . ALA A 1 253 ? 3.236 4.948 -0.253 1.00 97.00 253 ALA A C 1
ATOM 2013 O O . ALA A 1 253 ? 2.197 5.202 -0.876 1.00 97.00 253 ALA A O 1
ATOM 2014 N N . ALA A 1 254 ? 3.432 5.405 0.984 1.00 96.25 254 ALA A N 1
ATOM 2015 C CA . ALA A 1 254 ? 2.480 6.259 1.696 1.00 96.25 254 ALA A CA 1
ATOM 2016 C C . ALA A 1 254 ? 2.323 7.635 1.033 1.00 96.25 254 ALA A C 1
ATOM 2018 O O . ALA A 1 254 ? 1.223 8.190 1.015 1.00 96.25 254 ALA A O 1
ATOM 2019 N N . HIS A 1 255 ? 3.374 8.173 0.412 1.00 93.00 255 HIS A N 1
ATOM 2020 C CA . HIS A 1 255 ? 3.287 9.432 -0.329 1.00 93.00 255 HIS A CA 1
ATOM 2021 C C . HIS A 1 255 ? 2.426 9.333 -1.601 1.00 93.00 255 HIS A C 1
ATOM 2023 O O . HIS A 1 255 ? 2.033 10.350 -2.171 1.00 93.00 255 HIS A O 1
ATOM 2029 N N . CYS A 1 256 ? 2.079 8.122 -2.050 1.00 94.31 256 CYS A N 1
ATOM 2030 C CA . CYS A 1 256 ? 1.063 7.928 -3.084 1.00 94.31 256 CYS A CA 1
ATOM 2031 C C . CYS A 1 256 ? -0.365 8.129 -2.556 1.00 94.31 256 CYS A C 1
ATOM 2033 O O . CYS A 1 256 ? -1.281 8.366 -3.343 1.00 94.31 256 CYS A O 1
ATOM 2035 N N . ILE A 1 257 ? -0.557 8.050 -1.240 1.00 94.75 257 ILE A N 1
ATOM 2036 C CA . ILE A 1 257 ? -1.850 8.158 -0.559 1.00 94.75 257 ILE A CA 1
ATOM 2037 C C . ILE A 1 257 ? -2.064 9.578 -0.018 1.00 94.75 257 ILE A C 1
ATOM 2039 O O . ILE A 1 257 ? -3.158 10.129 -0.155 1.00 94.75 257 ILE A O 1
ATOM 2043 N N . ASN A 1 258 ? -1.038 10.177 0.594 1.00 90.94 258 ASN A N 1
ATOM 2044 C CA . ASN A 1 258 ? -1.141 11.478 1.257 1.00 90.94 258 ASN A CA 1
ATOM 2045 C C . ASN A 1 258 ? 0.188 12.247 1.265 1.00 90.94 258 ASN A C 1
ATOM 2047 O O . ASN A 1 258 ? 1.263 11.648 1.269 1.00 90.94 258 ASN A O 1
ATOM 2051 N N . THR A 1 259 ? 0.131 13.574 1.389 1.00 85.69 259 THR A N 1
ATOM 2052 C CA . THR A 1 259 ? 1.343 14.378 1.608 1.00 85.69 259 THR A CA 1
ATOM 2053 C C . THR A 1 259 ? 1.884 14.136 3.021 1.00 85.69 259 THR A C 1
ATOM 2055 O O . THR A 1 259 ? 1.129 14.153 4.004 1.00 85.69 259 THR A O 1
ATOM 2058 N N . SER A 1 260 ? 3.195 13.900 3.135 1.00 80.12 260 SER A N 1
ATOM 2059 C CA . SER A 1 260 ? 3.852 13.515 4.391 1.00 80.12 260 SER A CA 1
ATOM 2060 C C . SER A 1 260 ? 3.598 14.526 5.514 1.00 80.12 260 SER A C 1
ATOM 2062 O O . SER A 1 260 ? 3.639 15.735 5.300 1.00 80.12 260 SER A O 1
ATOM 2064 N N . ALA A 1 261 ? 3.302 14.037 6.723 1.00 81.25 261 ALA A N 1
ATOM 2065 C CA . ALA A 1 261 ? 2.969 14.864 7.892 1.00 81.25 261 ALA A CA 1
ATOM 2066 C C . ALA A 1 261 ? 1.835 15.906 7.716 1.00 81.25 261 ALA A C 1
ATOM 2068 O O . ALA A 1 261 ? 1.686 16.794 8.557 1.00 81.25 261 ALA A O 1
ATOM 2069 N N . THR A 1 262 ? 1.006 15.788 6.677 1.00 84.62 262 THR A N 1
ATOM 2070 C CA . THR A 1 262 ? -0.185 16.631 6.480 1.00 84.62 262 THR A CA 1
ATOM 2071 C C . THR A 1 262 ? -1.472 15.829 6.665 1.00 84.62 262 THR A C 1
ATOM 2073 O O . THR A 1 262 ? -1.452 14.610 6.866 1.00 84.62 262 THR A O 1
ATOM 2076 N N . ASP A 1 263 ? -2.600 16.520 6.589 1.00 85.44 263 ASP A N 1
ATOM 2077 C CA . ASP A 1 263 ? -3.954 15.985 6.498 1.00 85.44 263 ASP A CA 1
ATOM 2078 C C . ASP A 1 263 ? -4.488 15.955 5.051 1.00 85.44 263 ASP A C 1
ATOM 2080 O O . ASP A 1 263 ? -5.676 15.719 4.850 1.00 85.44 263 ASP A O 1
ATOM 2084 N N . ASN A 1 264 ? -3.621 16.164 4.052 1.00 87.44 264 ASN A N 1
ATOM 2085 C CA . ASN A 1 264 ? -3.964 16.155 2.632 1.00 87.44 264 ASN A CA 1
ATOM 2086 C C . ASN A 1 264 ? -3.806 14.752 2.030 1.00 87.44 264 ASN A C 1
ATOM 2088 O O . ASN A 1 264 ? -2.697 14.219 1.960 1.00 87.44 264 ASN A O 1
ATOM 2092 N N . PHE A 1 265 ? -4.907 14.189 1.547 1.00 89.94 265 PHE A N 1
ATOM 2093 C CA . PHE A 1 265 ? -4.999 12.887 0.890 1.00 89.94 265 PHE A CA 1
ATOM 2094 C C . PHE A 1 265 ? -5.367 13.038 -0.579 1.00 89.94 265 PHE A C 1
ATOM 2096 O O . PHE A 1 265 ? -6.007 14.012 -0.973 1.00 89.94 265 PHE A O 1
ATOM 2103 N N . PHE A 1 266 ? -5.030 12.038 -1.385 1.00 88.75 266 PHE A N 1
ATOM 2104 C CA . PHE A 1 266 ? -5.328 12.043 -2.811 1.00 88.75 266 PHE A CA 1
ATOM 2105 C C . PHE A 1 266 ? -6.529 11.151 -3.144 1.00 88.75 266 PHE A C 1
ATOM 2107 O O . PHE A 1 266 ? -6.634 10.010 -2.683 1.00 88.75 266 PHE A O 1
ATOM 2114 N N . ALA A 1 267 ? -7.425 11.658 -3.991 1.00 88.00 267 ALA A N 1
ATOM 2115 C CA . ALA A 1 267 ? -8.353 10.803 -4.728 1.00 88.00 267 ALA A CA 1
ATOM 2116 C C . ALA A 1 267 ? -7.589 10.120 -5.869 1.00 88.00 267 ALA A C 1
ATOM 2118 O O . ALA A 1 267 ? -6.773 10.762 -6.531 1.00 88.00 267 ALA A O 1
ATOM 2119 N N . LEU A 1 268 ? -7.842 8.832 -6.100 1.00 91.38 268 LEU A N 1
ATOM 2120 C CA . LEU A 1 268 ? -7.173 8.082 -7.163 1.00 91.38 268 LEU A CA 1
ATOM 2121 C C . LEU A 1 268 ? -8.083 7.022 -7.773 1.00 91.38 268 LEU A C 1
ATOM 2123 O O . LEU A 1 268 ? -9.031 6.546 -7.152 1.00 91.38 268 LEU A O 1
ATOM 2127 N N . THR A 1 269 ? -7.763 6.609 -8.991 1.00 94.25 269 THR A N 1
ATOM 2128 C CA . THR A 1 269 ? -8.274 5.379 -9.594 1.00 94.25 269 THR A CA 1
ATOM 2129 C C . THR A 1 269 ? -7.121 4.405 -9.766 1.00 94.25 269 THR A C 1
ATOM 2131 O O . THR A 1 269 ? -6.160 4.689 -10.479 1.00 94.25 269 THR A O 1
ATOM 2134 N N . ALA A 1 270 ? -7.223 3.246 -9.120 1.00 97.50 270 ALA A N 1
ATOM 2135 C CA . ALA A 1 270 ? -6.294 2.146 -9.320 1.00 97.50 270 ALA A CA 1
ATOM 2136 C C . ALA A 1 270 ? -6.712 1.358 -10.564 1.00 97.50 270 ALA A C 1
ATOM 2138 O O . ALA A 1 270 ? -7.864 0.935 -10.666 1.00 97.50 270 ALA A O 1
ATOM 2139 N N . ARG A 1 271 ? -5.793 1.149 -11.507 1.00 98.12 271 ARG A N 1
ATOM 2140 C CA . ARG A 1 271 ? -6.011 0.359 -12.728 1.00 98.12 271 ARG A CA 1
ATOM 2141 C C . ARG A 1 271 ? -5.003 -0.775 -12.798 1.00 98.12 271 ARG A C 1
ATOM 2143 O O . ARG A 1 271 ? -3.810 -0.537 -12.641 1.00 98.12 271 ARG A O 1
ATOM 2150 N N . VAL A 1 272 ? -5.471 -1.987 -13.057 1.00 98.12 272 VAL A N 1
ATOM 2151 C CA . VAL A 1 272 ? -4.635 -3.193 -13.134 1.00 98.12 272 VAL A CA 1
ATOM 2152 C C . VAL A 1 272 ? -4.623 -3.753 -14.548 1.00 98.12 272 VAL A C 1
ATOM 2154 O O . VAL A 1 272 ? -5.584 -3.587 -15.303 1.00 98.12 272 VAL A O 1
ATOM 2157 N N . GLY A 1 273 ? -3.499 -4.358 -14.930 1.00 97.00 273 GLY A N 1
ATOM 2158 C CA . GLY A 1 273 ? -3.234 -4.721 -16.322 1.00 97.00 273 GLY A CA 1
ATOM 2159 C C . GLY A 1 273 ? -3.175 -3.514 -17.264 1.00 97.00 273 GLY A C 1
ATOM 2160 O O . GLY A 1 273 ? -3.410 -3.672 -18.461 1.00 97.00 273 GLY A O 1
ATOM 2161 N N . ARG A 1 274 ? -2.916 -2.303 -16.741 1.00 97.06 274 ARG A N 1
ATOM 2162 C CA . ARG A 1 274 ? -2.944 -1.075 -17.543 1.00 97.06 274 ARG A CA 1
ATOM 2163 C C . ARG A 1 274 ? -1.802 -1.073 -18.556 1.00 97.06 274 ARG A C 1
ATOM 2165 O O . ARG A 1 274 ? -0.658 -1.341 -18.188 1.00 97.06 274 ARG A O 1
ATOM 2172 N N . ASN A 1 275 ? -2.111 -0.719 -19.795 1.00 94.94 275 ASN A N 1
ATOM 2173 C CA . ASN A 1 275 ? -1.136 -0.414 -20.826 1.00 94.94 275 ASN A CA 1
ATOM 2174 C C . ASN A 1 275 ? -1.670 0.698 -21.733 1.00 94.94 275 ASN A C 1
ATOM 2176 O O . ASN A 1 275 ? -2.489 0.457 -22.620 1.00 94.94 275 ASN A O 1
ATOM 2180 N N . GLY A 1 276 ? -1.253 1.934 -21.473 1.00 93.50 276 GLY A N 1
ATOM 2181 C CA . GLY A 1 276 ? -1.770 3.093 -22.189 1.00 93.50 276 GLY A CA 1
ATOM 2182 C C . GLY A 1 276 ? -3.255 3.324 -21.911 1.00 93.50 276 GLY A C 1
ATOM 2183 O O . GLY A 1 276 ? -3.653 3.575 -20.764 1.00 93.50 276 GLY A O 1
ATOM 2184 N N . SER A 1 277 ? -4.057 3.265 -22.976 1.00 94.25 277 SER A N 1
ATOM 2185 C CA . SER A 1 277 ? -5.516 3.425 -22.931 1.00 94.25 277 SER A CA 1
ATOM 2186 C C . SER A 1 277 ? -6.270 2.207 -22.411 1.00 94.25 277 SER A C 1
ATOM 2188 O O . SER A 1 277 ? -7.448 2.341 -22.096 1.00 94.25 277 SER A O 1
ATOM 2190 N N . ASP A 1 278 ? -5.616 1.052 -22.315 1.00 96.62 278 ASP A N 1
ATOM 2191 C CA . ASP A 1 278 ? -6.283 -0.219 -22.045 1.00 96.62 278 ASP A CA 1
ATOM 2192 C C . ASP A 1 278 ? -5.960 -0.701 -20.628 1.00 96.62 278 ASP A C 1
ATOM 2194 O O . ASP A 1 278 ? -4.876 -0.440 -20.101 1.00 96.62 278 ASP A O 1
ATOM 2198 N N . TRP A 1 279 ? -6.901 -1.387 -19.981 1.00 97.69 279 TRP A N 1
ATOM 2199 C CA . TRP A 1 279 ? -6.735 -1.992 -18.656 1.00 97.69 279 TRP A CA 1
ATOM 2200 C C . TRP A 1 279 ? -7.786 -3.084 -18.439 1.00 97.69 279 TRP A C 1
ATOM 2202 O O . TRP A 1 279 ? -8.910 -2.964 -18.913 1.00 97.69 279 TRP A O 1
ATOM 2212 N N . ILE A 1 280 ? -7.453 -4.091 -17.631 1.00 97.88 280 ILE A N 1
ATOM 2213 C CA . ILE A 1 280 ? -8.349 -5.223 -17.344 1.00 97.88 280 ILE A CA 1
ATOM 2214 C C . ILE A 1 280 ? -9.460 -4.805 -16.377 1.00 97.88 280 ILE A C 1
ATOM 2216 O O . ILE A 1 280 ? -10.634 -5.116 -16.558 1.00 97.88 280 ILE A O 1
ATOM 2220 N N . ALA A 1 281 ? -9.079 -4.123 -15.296 1.00 98.00 281 ALA A N 1
ATOM 2221 C CA . ALA A 1 281 ? -10.004 -3.716 -14.248 1.00 98.00 281 ALA A CA 1
ATOM 2222 C C . ALA A 1 281 ? -9.530 -2.432 -13.568 1.00 98.00 281 ALA A C 1
ATOM 2224 O O . ALA A 1 281 ? -8.338 -2.111 -13.550 1.00 98.00 281 ALA A O 1
ATOM 2225 N N . SER A 1 282 ? -10.472 -1.699 -12.982 1.00 97.62 282 SER A N 1
ATOM 2226 C CA . SER A 1 282 ? -10.187 -0.474 -12.243 1.00 97.62 282 SER A CA 1
ATOM 2227 C C . SER A 1 282 ? -11.091 -0.321 -11.032 1.00 97.62 282 SER A C 1
ATOM 2229 O O . SER A 1 282 ? -12.237 -0.761 -11.064 1.00 97.62 282 SER A O 1
ATOM 2231 N N . SER A 1 283 ? -10.578 0.320 -9.987 1.00 96.62 283 SER A N 1
ATOM 2232 C CA . SER A 1 283 ? -11.345 0.688 -8.804 1.00 96.62 283 SER A CA 1
ATOM 2233 C C . SER A 1 283 ? -11.033 2.127 -8.436 1.00 96.62 283 SER A C 1
ATOM 2235 O O . SER A 1 283 ? -9.869 2.509 -8.285 1.00 96.62 283 SER A O 1
ATOM 2237 N N . THR A 1 284 ? -12.078 2.938 -8.340 1.00 93.12 284 THR A N 1
ATOM 2238 C CA . THR A 1 284 ? -11.953 4.347 -7.979 1.00 93.12 284 THR A CA 1
ATOM 2239 C C . THR A 1 284 ? -12.100 4.489 -6.474 1.00 93.12 284 THR A C 1
ATOM 2241 O O . THR A 1 284 ? -13.065 4.011 -5.887 1.00 93.12 284 THR A O 1
ATOM 2244 N N . MET A 1 285 ? -11.134 5.172 -5.872 1.00 90.31 285 MET A N 1
ATOM 2245 C CA . MET A 1 285 ? -11.160 5.664 -4.503 1.00 90.31 285 MET A CA 1
ATOM 2246 C C . MET A 1 285 ? -11.675 7.110 -4.548 1.00 90.31 285 MET A C 1
ATOM 2248 O O . MET A 1 285 ? -10.867 8.034 -4.710 1.00 90.31 285 MET A O 1
ATOM 2252 N N . PRO A 1 286 ? -13.002 7.342 -4.495 1.00 81.50 286 PRO A N 1
ATOM 2253 C CA . PRO A 1 286 ? -13.526 8.695 -4.573 1.00 81.50 286 PRO A CA 1
ATOM 2254 C C . PRO A 1 286 ? -13.096 9.476 -3.332 1.00 81.50 286 PRO A C 1
ATOM 2256 O O . PRO A 1 286 ? -13.097 8.957 -2.217 1.00 81.50 286 PRO A O 1
ATOM 2259 N N . GLY A 1 287 ? -12.763 10.742 -3.533 1.00 76.62 287 GLY A N 1
ATOM 2260 C CA . GLY A 1 287 ? -12.640 11.711 -2.455 1.00 76.62 287 GLY A CA 1
ATOM 2261 C C . GLY A 1 287 ? -13.280 13.031 -2.872 1.00 76.62 287 GLY A C 1
ATOM 2262 O O . GLY A 1 287 ? -13.898 13.115 -3.935 1.00 76.62 287 GLY A O 1
ATOM 2263 N N . CYS A 1 288 ? -13.119 14.062 -2.048 1.00 74.06 288 CYS A N 1
ATOM 2264 C CA . CYS A 1 288 ? -13.708 15.386 -2.252 1.00 74.06 288 CYS A CA 1
ATOM 2265 C C . CYS A 1 288 ? -12.640 16.410 -2.666 1.00 74.06 288 CYS A C 1
ATOM 2267 O O . CYS A 1 288 ? -12.350 17.314 -1.883 1.00 74.06 288 CYS A O 1
ATOM 2269 N N . PRO A 1 289 ? -12.014 16.302 -3.855 1.00 65.75 289 PRO A N 1
ATOM 2270 C CA . PRO A 1 289 ? -10.863 17.137 -4.205 1.00 65.75 289 PRO A CA 1
ATOM 2271 C C . PRO A 1 289 ? -11.167 18.644 -4.205 1.00 65.75 289 PRO A C 1
ATOM 2273 O O . PRO A 1 289 ? -10.253 19.448 -4.066 1.00 65.75 289 PRO A O 1
ATOM 2276 N N . ASN A 1 290 ? -12.445 19.026 -4.331 1.00 63.09 290 ASN A N 1
ATOM 2277 C CA . ASN A 1 290 ? -12.880 20.419 -4.447 1.00 63.09 290 ASN A CA 1
ATOM 2278 C C . ASN A 1 290 ? -13.661 20.936 -3.223 1.00 63.09 290 ASN A C 1
ATOM 2280 O O . ASN A 1 290 ? -14.156 22.059 -3.263 1.00 63.09 290 ASN A O 1
ATOM 2284 N N . SER A 1 291 ? -13.816 20.144 -2.153 1.00 63.59 291 SER A N 1
ATOM 2285 C CA . SER A 1 291 ? -14.567 20.569 -0.964 1.00 63.59 291 SER A CA 1
ATOM 2286 C C . SER A 1 291 ? -13.895 20.111 0.325 1.00 63.59 291 SER A C 1
ATOM 2288 O O . SER A 1 291 ? -13.710 18.922 0.582 1.00 63.59 291 SER A O 1
ATOM 2290 N N . SER A 1 292 ? -13.539 21.082 1.168 1.00 66.12 292 SER A N 1
ATOM 2291 C CA . SER A 1 292 ? -12.979 20.843 2.501 1.00 66.12 292 SER A CA 1
ATOM 2292 C C . SER A 1 292 ? -14.045 20.787 3.591 1.00 66.12 292 SER A C 1
ATOM 2294 O O . SER A 1 292 ? -13.714 20.521 4.747 1.00 66.12 292 SER A O 1
ATOM 2296 N N . THR A 1 293 ? -15.330 20.923 3.252 1.00 66.75 293 THR A N 1
ATOM 2297 C CA . THR A 1 293 ? -16.428 20.932 4.232 1.00 66.75 293 THR A CA 1
ATOM 2298 C C . THR A 1 293 ? -17.538 19.929 3.944 1.00 66.75 293 THR A C 1
ATOM 2300 O O . THR A 1 293 ? -18.160 19.481 4.898 1.00 66.75 293 THR A O 1
ATOM 2303 N N . GLU A 1 294 ? -17.750 19.506 2.699 1.00 66.56 294 GLU A N 1
ATOM 2304 C CA . GLU A 1 294 ? -18.843 18.589 2.339 1.00 66.56 294 GLU A CA 1
ATOM 2305 C C . GLU A 1 294 ? -18.399 17.122 2.355 1.00 66.56 294 GLU A C 1
ATOM 2307 O O . GLU A 1 294 ? -17.242 16.810 2.067 1.00 66.56 294 GLU A O 1
ATOM 2312 N N . ASP A 1 295 ? -19.320 16.228 2.713 1.00 66.25 295 ASP A N 1
ATOM 2313 C CA . ASP A 1 295 ? -19.103 14.786 2.609 1.00 66.25 295 ASP A CA 1
ATOM 2314 C C . ASP A 1 295 ? -19.121 14.345 1.147 1.00 66.25 295 ASP A C 1
ATOM 2316 O O . ASP A 1 295 ? -19.862 14.880 0.316 1.00 66.25 295 ASP A O 1
ATOM 2320 N N . CYS A 1 296 ? -18.295 13.353 0.828 1.00 75.88 296 CYS A N 1
ATOM 2321 C CA . CYS A 1 296 ? -18.212 12.848 -0.531 1.00 75.88 296 CYS A CA 1
ATOM 2322 C C . CYS A 1 296 ? -19.411 11.942 -0.814 1.00 75.88 296 CYS A C 1
ATOM 2324 O O . CYS A 1 296 ? -19.899 11.271 0.099 1.00 75.88 296 CYS A O 1
ATOM 2326 N N . PRO A 1 297 ? -19.884 11.867 -2.071 1.00 73.31 297 PRO A N 1
ATOM 2327 C CA . PRO A 1 297 ? -20.936 10.932 -2.432 1.00 73.31 297 PRO A CA 1
ATOM 2328 C C . PRO A 1 297 ? -20.567 9.511 -2.003 1.00 73.31 297 PRO A C 1
ATOM 2330 O O . PRO A 1 297 ? -19.551 8.964 -2.439 1.00 73.31 297 PRO A O 1
ATOM 2333 N N . SER A 1 298 ? -21.404 8.921 -1.150 1.00 80.94 298 SER A N 1
ATOM 2334 C CA . SER A 1 298 ? -21.241 7.530 -0.753 1.00 80.94 298 SER A CA 1
ATOM 2335 C C . SER A 1 298 ? -21.384 6.632 -1.973 1.00 80.94 298 SER A C 1
ATOM 2337 O O . SER A 1 298 ? -22.356 6.735 -2.723 1.00 80.94 298 SER A O 1
ATOM 2339 N N . ILE A 1 299 ? -20.440 5.712 -2.148 1.00 86.44 299 ILE A N 1
ATOM 2340 C CA . ILE A 1 299 ? -20.527 4.663 -3.172 1.00 86.44 299 ILE A CA 1
ATOM 2341 C C . ILE A 1 299 ? -21.059 3.340 -2.605 1.00 86.44 299 ILE A C 1
ATOM 2343 O O . ILE A 1 299 ? -21.051 2.327 -3.302 1.00 86.44 299 ILE A O 1
ATOM 2347 N N . GLY A 1 300 ? -21.505 3.334 -1.340 1.00 86.19 300 GLY A N 1
ATOM 2348 C CA . GLY A 1 300 ? -22.103 2.167 -0.685 1.00 86.19 300 GLY A CA 1
ATOM 2349 C C . GLY A 1 300 ? -21.158 0.970 -0.529 1.00 86.19 300 GLY A C 1
ATOM 2350 O O . GLY A 1 300 ? -21.624 -0.165 -0.456 1.00 86.19 300 GLY A O 1
ATOM 2351 N N . LYS A 1 301 ? -19.839 1.199 -0.524 1.00 89.81 301 LYS A N 1
ATOM 2352 C CA . LYS A 1 301 ? -18.803 0.162 -0.401 1.00 89.81 301 LYS A CA 1
ATOM 2353 C C . LYS A 1 301 ? -17.770 0.554 0.655 1.00 89.81 301 LYS A C 1
ATOM 2355 O O . LYS A 1 301 ? -17.470 1.732 0.813 1.00 89.81 301 LYS A O 1
ATOM 2360 N N . THR A 1 302 ? -17.190 -0.438 1.328 1.00 90.25 302 THR A N 1
ATOM 2361 C CA . THR A 1 302 ? -16.081 -0.253 2.277 1.00 90.25 302 THR A CA 1
ATOM 2362 C C . THR A 1 302 ? -14.767 -0.024 1.535 1.00 90.25 302 THR A C 1
ATOM 2364 O O . THR A 1 302 ? -14.373 -0.845 0.705 1.00 90.25 302 THR A O 1
ATOM 2367 N N . TYR A 1 303 ? -14.081 1.071 1.856 1.00 93.94 303 TYR A N 1
ATOM 2368 C CA . TYR A 1 303 ? -12.751 1.399 1.352 1.00 93.94 303 TYR A CA 1
ATOM 2369 C C . TYR A 1 303 ? -12.014 2.313 2.332 1.00 93.94 303 TYR A C 1
ATOM 2371 O O . TYR A 1 303 ? -12.635 3.147 2.995 1.00 93.94 303 TYR A O 1
ATOM 2379 N N . TRP A 1 304 ? -10.694 2.152 2.413 1.00 96.50 304 TRP A N 1
ATOM 2380 C CA . TRP A 1 304 ? -9.857 2.808 3.417 1.00 96.50 304 TRP A CA 1
ATOM 2381 C C . TRP A 1 304 ? -8.431 3.023 2.921 1.00 96.50 304 TRP A C 1
ATOM 2383 O O . TRP A 1 304 ? -7.884 2.216 2.164 1.00 96.50 304 TRP A O 1
ATOM 2393 N N . TYR A 1 305 ? -7.812 4.086 3.424 1.00 97.00 305 TYR A N 1
ATOM 2394 C CA . TYR A 1 305 ? -6.373 4.291 3.356 1.00 97.00 305 TYR A CA 1
ATOM 2395 C C . TYR A 1 305 ? -5.738 4.039 4.717 1.00 97.00 305 TYR A C 1
ATOM 2397 O O . TYR A 1 305 ? -6.206 4.562 5.728 1.00 97.00 305 TYR A O 1
ATOM 2405 N N . PHE A 1 306 ? -4.635 3.298 4.724 1.00 97.44 306 PHE A N 1
ATOM 2406 C CA . PHE A 1 306 ? -3.848 3.024 5.916 1.00 97.44 306 PHE A CA 1
ATOM 2407 C C . PHE A 1 306 ? -2.386 3.405 5.682 1.00 97.44 306 PHE A C 1
ATOM 2409 O O . PHE A 1 306 ? -1.749 2.924 4.746 1.00 97.44 306 PHE A O 1
ATOM 2416 N N . THR A 1 307 ? -1.834 4.242 6.559 1.00 96.44 307 THR A N 1
ATOM 2417 C CA . THR A 1 307 ? -0.400 4.600 6.573 1.00 96.44 307 THR A CA 1
ATOM 2418 C C . THR A 1 307 ? 0.139 4.527 8.000 1.00 96.44 307 THR A C 1
ATOM 2420 O O . THR A 1 307 ? -0.619 4.836 8.919 1.00 96.44 307 THR A O 1
ATOM 2423 N N . PRO A 1 308 ? 1.404 4.147 8.250 1.00 93.88 308 PRO A N 1
ATOM 2424 C CA . PRO A 1 308 ? 1.974 4.143 9.592 1.00 93.88 308 PRO A CA 1
ATOM 2425 C C . PRO A 1 308 ? 1.783 5.491 10.288 1.00 93.88 308 PRO A C 1
ATOM 2427 O O . PRO A 1 308 ? 2.018 6.545 9.697 1.00 93.88 308 PRO A O 1
ATOM 2430 N N . SER A 1 309 ? 1.405 5.491 11.565 1.00 90.38 309 SER A N 1
ATOM 2431 C CA . SER A 1 309 ? 1.154 6.738 12.304 1.00 90.38 309 SER A CA 1
ATOM 2432 C C . SER A 1 309 ? 2.373 7.677 12.317 1.00 90.38 309 SER A C 1
ATOM 2434 O O . SER A 1 309 ? 2.225 8.898 12.258 1.00 90.38 309 SER A O 1
ATOM 2436 N N . LYS A 1 310 ? 3.590 7.117 12.292 1.00 86.31 310 LYS A N 1
ATOM 2437 C CA . LYS A 1 310 ? 4.863 7.852 12.213 1.00 86.31 310 LYS A CA 1
ATOM 2438 C C . LYS A 1 310 ? 5.063 8.629 10.909 1.00 86.31 310 LYS A C 1
ATOM 2440 O O . LYS A 1 310 ? 5.640 9.710 10.953 1.00 86.31 310 LYS A O 1
ATOM 2445 N N . TRP A 1 311 ? 4.526 8.156 9.782 1.00 88.75 311 TRP A N 1
ATOM 2446 C CA . TRP A 1 311 ? 4.513 8.904 8.512 1.00 88.75 311 TRP A CA 1
ATOM 2447 C C . TRP A 1 311 ? 3.723 10.222 8.621 1.00 88.75 311 TRP A C 1
ATOM 2449 O O . TRP A 1 311 ? 3.986 11.206 7.923 1.00 88.75 311 TRP A O 1
ATOM 2459 N N . ARG A 1 312 ? 2.744 10.257 9.531 1.00 87.38 312 ARG A N 1
ATOM 2460 C CA . ARG A 1 312 ? 1.788 11.359 9.700 1.00 87.38 312 ARG A CA 1
ATOM 2461 C C . ARG A 1 312 ? 2.193 12.372 10.768 1.00 87.38 312 ARG A C 1
ATOM 2463 O O . ARG A 1 312 ? 1.517 13.388 10.923 1.00 87.38 312 ARG A O 1
ATOM 2470 N N . GLN A 1 313 ? 3.284 12.120 11.489 1.00 82.94 313 GLN A N 1
ATOM 2471 C CA . GLN A 1 313 ? 3.754 12.955 12.590 1.00 82.94 313 GLN A CA 1
ATOM 2472 C C . GLN A 1 313 ? 4.835 13.927 12.110 1.00 82.94 313 GLN A C 1
ATOM 2474 O O . GLN A 1 313 ? 5.930 13.522 11.728 1.00 82.94 313 GLN A O 1
ATOM 2479 N N . SER A 1 314 ? 4.559 15.231 12.193 1.00 80.31 314 SER A N 1
ATOM 2480 C CA . SER A 1 314 ? 5.532 16.277 11.845 1.00 80.31 314 SER A CA 1
ATOM 2481 C C . SER A 1 314 ? 6.777 16.273 12.738 1.00 80.31 314 SER A C 1
ATOM 2483 O O . SER A 1 314 ? 7.828 16.740 12.308 1.00 80.31 314 SER A O 1
ATOM 2485 N N . SER A 1 315 ? 6.675 15.709 13.946 1.00 78.62 315 SER A N 1
ATOM 2486 C CA . SER A 1 315 ? 7.784 15.534 14.888 1.00 78.62 315 SER A CA 1
ATOM 2487 C C . SER A 1 315 ? 8.777 14.438 14.488 1.00 78.62 315 SER A C 1
ATOM 2489 O O . SER A 1 315 ? 9.848 14.362 15.079 1.00 78.62 315 SER A O 1
ATOM 2491 N N . VAL A 1 316 ? 8.442 13.581 13.517 1.00 77.19 316 VAL A N 1
ATOM 2492 C CA . VAL A 1 316 ? 9.342 12.534 13.013 1.00 77.19 316 VAL A CA 1
ATOM 2493 C C . VAL A 1 316 ? 10.170 13.113 11.864 1.00 77.19 316 VAL A C 1
ATOM 2495 O O . VAL A 1 316 ? 9.618 13.507 10.829 1.00 77.19 316 VAL A O 1
ATOM 2498 N N . SER A 1 317 ? 11.488 13.190 12.058 1.00 71.69 317 SER A N 1
ATOM 2499 C CA . SER A 1 317 ? 12.437 13.807 11.119 1.00 71.69 317 SER A CA 1
ATOM 2500 C C . SER A 1 317 ? 12.840 12.895 9.955 1.00 71.69 317 SER A C 1
ATOM 2502 O O . SER A 1 317 ? 12.976 13.384 8.844 1.00 71.69 317 SER A O 1
ATOM 2504 N N . ASN A 1 318 ? 12.967 11.585 10.173 1.00 75.06 318 ASN A N 1
ATOM 2505 C CA . ASN A 1 318 ? 13.332 10.567 9.173 1.00 75.06 318 ASN A CA 1
ATOM 2506 C C . ASN A 1 318 ? 12.116 9.720 8.759 1.00 75.06 318 ASN A C 1
ATOM 2508 O O . ASN A 1 318 ? 12.134 8.485 8.812 1.00 75.06 318 ASN A O 1
ATOM 2512 N N . ARG A 1 319 ? 11.010 10.390 8.424 1.00 80.94 319 ARG A N 1
ATOM 2513 C CA . ARG A 1 319 ? 9.695 9.760 8.211 1.00 80.94 319 ARG A CA 1
ATOM 2514 C C . ARG A 1 319 ? 9.624 8.865 6.978 1.00 80.94 319 ARG A C 1
ATOM 2516 O O . ARG A 1 319 ? 8.764 7.996 6.927 1.00 80.94 319 ARG A O 1
ATOM 2523 N N . GLU A 1 320 ? 10.533 9.037 6.026 1.00 79.56 320 GLU A N 1
ATOM 2524 C CA . GLU A 1 320 ? 10.638 8.271 4.779 1.00 79.56 320 GLU A CA 1
ATOM 2525 C C . GLU A 1 320 ? 10.889 6.779 5.041 1.00 79.56 320 GLU A C 1
ATOM 2527 O O . GLU A 1 320 ? 10.603 5.936 4.198 1.00 79.56 320 GLU A O 1
ATOM 2532 N N . GLN A 1 321 ? 11.378 6.416 6.232 1.00 85.38 321 GLN A N 1
ATOM 2533 C CA . GLN A 1 321 ? 11.453 5.008 6.639 1.00 85.38 321 GLN A CA 1
ATOM 2534 C C . GLN A 1 321 ? 10.082 4.355 6.855 1.00 85.38 321 GLN A C 1
ATOM 2536 O O . GLN A 1 321 ? 9.991 3.133 6.912 1.00 85.38 321 GLN A O 1
ATOM 2541 N N . TYR A 1 322 ? 9.034 5.166 7.003 1.00 89.62 322 TYR A N 1
ATOM 2542 C CA . TYR A 1 322 ? 7.649 4.750 7.194 1.00 89.62 322 TYR A CA 1
ATOM 2543 C C . TYR A 1 322 ? 6.788 5.045 5.963 1.00 89.62 322 TYR A C 1
ATOM 2545 O O . TYR A 1 322 ? 5.563 5.069 6.084 1.00 89.62 322 TYR A O 1
ATOM 2553 N N . ASP A 1 323 ? 7.400 5.291 4.801 1.00 94.00 323 ASP A N 1
ATOM 2554 C CA . ASP A 1 323 ? 6.706 5.567 3.542 1.00 94.00 323 ASP A CA 1
ATOM 2555 C C . ASP A 1 323 ? 6.088 4.285 2.956 1.00 94.00 323 ASP A C 1
ATOM 2557 O O . ASP A 1 323 ? 6.426 3.843 1.871 1.00 94.00 323 ASP A O 1
ATOM 2561 N N . PHE A 1 324 ? 5.202 3.658 3.727 1.00 96.44 324 PHE A N 1
ATOM 2562 C CA . PHE A 1 324 ? 4.505 2.413 3.437 1.00 96.44 324 PHE A CA 1
ATOM 2563 C C . PHE A 1 324 ? 2.998 2.659 3.532 1.00 96.44 324 PHE A C 1
ATOM 2565 O O . PHE A 1 324 ? 2.517 3.255 4.492 1.00 96.44 324 PHE A O 1
ATOM 2572 N N . GLY A 1 325 ? 2.226 2.184 2.569 1.00 97.31 325 GLY A N 1
ATOM 2573 C CA . GLY A 1 325 ? 0.786 2.389 2.504 1.00 97.31 325 GLY A CA 1
ATOM 2574 C C . GLY A 1 325 ? 0.045 1.108 2.158 1.00 97.31 325 GLY A C 1
ATOM 2575 O O . GLY A 1 325 ? 0.516 0.303 1.355 1.00 97.31 325 GLY A O 1
ATOM 2576 N N . ILE A 1 326 ? -1.137 0.941 2.747 1.00 97.69 326 ILE A N 1
ATOM 2577 C CA . ILE A 1 326 ? -2.105 -0.091 2.373 1.00 97.69 326 ILE A CA 1
ATOM 2578 C C . ILE A 1 326 ? -3.398 0.606 1.963 1.00 97.69 326 ILE A C 1
ATOM 2580 O O . ILE A 1 326 ? -3.921 1.457 2.682 1.00 97.69 326 ILE A O 1
ATOM 2584 N N . ILE A 1 327 ? -3.924 0.221 0.808 1.00 98.06 327 ILE A N 1
ATOM 2585 C CA . ILE A 1 327 ? -5.214 0.673 0.300 1.00 98.06 327 ILE A CA 1
ATOM 2586 C C . ILE A 1 327 ? -6.158 -0.525 0.286 1.00 98.06 327 ILE A C 1
ATOM 2588 O O . ILE A 1 327 ? -5.842 -1.559 -0.307 1.00 98.06 327 ILE A O 1
ATOM 2592 N N . VAL A 1 328 ? -7.322 -0.363 0.912 1.00 97.62 328 VAL A N 1
ATOM 2593 C CA . VAL A 1 328 ? -8.474 -1.249 0.729 1.00 97.62 328 VAL A CA 1
ATOM 2594 C C . VAL A 1 328 ? -9.371 -0.600 -0.315 1.00 97.62 328 VAL A C 1
ATOM 2596 O O . VAL A 1 328 ? -10.033 0.396 -0.023 1.00 97.62 328 VAL A O 1
ATOM 2599 N N . VAL A 1 329 ? -9.355 -1.135 -1.536 1.00 96.81 329 VAL A N 1
ATOM 2600 C CA . VAL A 1 329 ? -10.173 -0.633 -2.649 1.00 96.81 329 VAL A CA 1
ATOM 2601 C C . VAL A 1 329 ? -11.611 -1.163 -2.575 1.00 96.81 329 VAL A C 1
ATOM 2603 O O . VAL A 1 329 ? -11.830 -2.277 -2.089 1.00 96.81 329 VAL A O 1
ATOM 2606 N N . PRO A 1 330 ? -12.610 -0.410 -3.073 1.00 94.69 330 PRO A N 1
ATOM 2607 C CA . PRO A 1 330 ? -14.004 -0.843 -3.017 1.00 94.69 330 PRO A CA 1
ATOM 2608 C C . PRO A 1 330 ? -14.286 -2.071 -3.896 1.00 94.69 330 PRO A C 1
ATOM 2610 O O . PRO A 1 330 ? -15.122 -2.904 -3.539 1.00 94.69 330 PRO A O 1
ATOM 2613 N N . ASP A 1 331 ? -13.597 -2.212 -5.033 1.00 95.75 331 ASP A N 1
ATOM 2614 C CA . ASP A 1 331 ? -13.783 -3.334 -5.958 1.00 95.75 331 ASP A CA 1
ATOM 2615 C C . ASP A 1 331 ? -12.726 -4.421 -5.764 1.00 95.75 331 ASP A C 1
ATOM 2617 O O . ASP A 1 331 ? -11.559 -4.152 -5.490 1.00 95.75 331 ASP A O 1
ATOM 2621 N N . ARG A 1 332 ? -13.121 -5.681 -5.969 1.00 95.44 332 ARG A N 1
ATOM 2622 C CA . ARG A 1 332 ? -12.236 -6.849 -5.835 1.00 95.44 332 ARG A CA 1
ATOM 2623 C C . ARG A 1 332 ? -11.322 -7.019 -7.052 1.00 95.44 332 ARG A C 1
ATOM 2625 O O . ARG A 1 332 ? -11.447 -7.996 -7.788 1.00 95.44 332 ARG A O 1
ATOM 2632 N N . LEU A 1 333 ? -10.418 -6.067 -7.285 1.00 96.56 333 LEU A N 1
ATOM 2633 C CA . LEU A 1 333 ? -9.499 -6.069 -8.431 1.00 96.56 333 LEU A CA 1
ATOM 2634 C C . LEU A 1 333 ? -8.721 -7.378 -8.570 1.00 96.56 333 LEU A C 1
ATOM 2636 O O . LEU A 1 333 ? -8.627 -7.914 -9.675 1.00 96.56 333 LEU A O 1
ATOM 2640 N N . GLY A 1 334 ? -8.248 -7.935 -7.454 1.00 94.94 334 GLY A N 1
ATOM 2641 C CA . GLY A 1 334 ? -7.485 -9.178 -7.441 1.00 94.94 334 GLY A CA 1
ATOM 2642 C C . GLY A 1 334 ? -8.249 -10.390 -7.981 1.00 94.94 334 GLY A C 1
ATOM 2643 O O . GLY A 1 334 ? -7.624 -11.312 -8.490 1.00 94.94 334 GLY A O 1
ATOM 2644 N N . ASN A 1 335 ? -9.587 -10.384 -7.987 1.00 95.44 335 ASN A N 1
ATOM 2645 C CA . ASN A 1 335 ? -10.365 -11.468 -8.598 1.00 95.44 335 ASN A CA 1
ATOM 2646 C C . ASN A 1 335 ? -10.231 -11.515 -10.133 1.00 95.44 335 ASN A C 1
ATOM 2648 O O . ASN A 1 335 ? -10.511 -12.550 -10.728 1.00 95.44 335 ASN A O 1
ATOM 2652 N N . ASN A 1 336 ? -9.816 -10.415 -10.772 1.00 95.94 336 ASN A N 1
ATOM 2653 C CA . ASN A 1 336 ? -9.642 -10.342 -12.227 1.00 95.94 336 ASN A CA 1
ATOM 2654 C C . ASN A 1 336 ? -8.213 -10.693 -12.657 1.00 95.94 336 ASN A C 1
ATOM 2656 O O . ASN A 1 336 ? -8.009 -11.274 -13.718 1.00 95.94 336 ASN A O 1
ATOM 2660 N N . VAL A 1 337 ? -7.216 -10.329 -11.844 1.00 95.31 337 VAL A N 1
ATOM 2661 C CA . VAL A 1 337 ? -5.796 -10.385 -12.236 1.00 95.31 337 VAL A CA 1
ATOM 2662 C C . VAL A 1 337 ? -4.925 -11.261 -11.327 1.00 95.31 337 VAL A C 1
ATOM 2664 O O . VAL A 1 337 ? -3.770 -11.529 -11.661 1.00 95.31 337 VAL A O 1
ATOM 2667 N N . GLY A 1 338 ? -5.468 -11.765 -10.218 1.00 94.19 338 GLY A N 1
ATOM 2668 C CA . GLY A 1 338 ? -4.709 -12.371 -9.122 1.00 94.19 338 GLY A CA 1
ATOM 2669 C C . GLY A 1 338 ? -4.016 -11.318 -8.248 1.00 94.19 338 GLY A C 1
ATOM 2670 O O . GLY A 1 338 ? -4.264 -10.119 -8.373 1.00 94.19 338 GLY A O 1
ATOM 2671 N N . TRP A 1 339 ? -3.143 -11.756 -7.347 1.00 94.88 339 TRP A N 1
ATOM 2672 C CA . TRP A 1 339 ? -2.359 -10.882 -6.469 1.00 94.88 339 TRP A CA 1
ATOM 2673 C C . TRP A 1 339 ? -1.054 -11.561 -6.084 1.00 94.88 339 TRP A C 1
ATOM 2675 O O . TRP A 1 339 ? -1.019 -12.777 -5.942 1.00 94.88 339 TRP A O 1
ATOM 2685 N N . MET A 1 340 ? 0.008 -10.789 -5.880 1.00 94.06 340 MET A N 1
ATOM 2686 C CA . MET A 1 340 ? 1.270 -11.361 -5.435 1.00 94.06 340 MET A CA 1
ATOM 2687 C C . MET A 1 340 ? 1.161 -11.841 -3.988 1.00 94.06 340 MET A C 1
ATOM 2689 O O . MET A 1 340 ? 0.496 -11.237 -3.138 1.00 94.06 340 MET A O 1
ATOM 2693 N N . GLY A 1 341 ? 1.907 -12.895 -3.700 1.00 90.31 341 GLY A N 1
ATOM 2694 C CA . GLY A 1 341 ? 2.362 -13.190 -2.364 1.00 90.31 341 GLY A CA 1
ATOM 2695 C C . GLY A 1 341 ? 3.281 -12.120 -1.804 1.00 90.31 341 GLY A C 1
ATOM 2696 O O . GLY A 1 341 ? 3.595 -11.129 -2.463 1.00 90.31 341 GLY A O 1
ATOM 2697 N N . TYR A 1 342 ? 3.750 -12.314 -0.579 1.00 89.44 342 TYR A N 1
ATOM 2698 C CA . TYR A 1 342 ? 4.718 -11.399 0.011 1.00 89.44 342 TYR A CA 1
ATOM 2699 C C . TYR A 1 342 ? 5.765 -12.109 0.860 1.00 89.44 342 TYR A C 1
ATOM 2701 O O . TYR A 1 342 ? 5.482 -13.056 1.595 1.00 89.44 342 TYR A O 1
ATOM 2709 N N . TRP A 1 343 ? 6.995 -11.633 0.739 1.00 87.31 343 TRP A N 1
ATOM 2710 C CA . TRP A 1 343 ? 8.177 -12.249 1.310 1.00 87.31 343 TRP A CA 1
ATOM 2711 C C . TRP A 1 343 ? 9.029 -11.208 2.016 1.00 87.31 343 TRP A C 1
ATOM 2713 O O . TRP A 1 343 ? 9.324 -10.147 1.460 1.00 87.31 343 TRP A O 1
ATOM 2723 N N . TYR A 1 344 ? 9.452 -11.529 3.232 1.00 87.31 344 TYR A N 1
ATOM 2724 C CA . TYR A 1 344 ? 10.464 -10.766 3.949 1.00 87.31 344 TYR A CA 1
ATOM 2725 C C . TYR A 1 344 ? 11.564 -11.705 4.436 1.00 87.31 344 TYR A C 1
ATOM 2727 O O . TYR A 1 344 ? 11.316 -12.851 4.822 1.00 87.31 344 TYR A O 1
ATOM 2735 N N . ALA A 1 345 ? 12.790 -11.194 4.420 1.00 82.25 345 ALA A N 1
ATOM 2736 C CA . ALA A 1 345 ? 13.972 -11.869 4.932 1.00 82.25 345 ALA A CA 1
ATOM 2737 C C . ALA A 1 345 ? 15.061 -10.840 5.259 1.00 82.25 345 ALA A C 1
ATOM 2739 O O . ALA A 1 345 ? 14.975 -9.703 4.783 1.00 82.25 345 ALA A O 1
ATOM 2740 N N . PRO A 1 346 ? 16.100 -11.213 6.022 1.00 81.50 346 PRO A N 1
ATOM 2741 C CA . PRO A 1 346 ? 17.260 -10.354 6.247 1.00 81.50 346 PRO A CA 1
ATOM 2742 C C . PRO A 1 346 ? 17.900 -9.893 4.930 1.00 81.50 346 PRO A C 1
ATOM 2744 O O . PRO A 1 346 ? 17.809 -10.577 3.905 1.00 81.50 346 PRO A O 1
ATOM 2747 N N . MET A 1 347 ? 18.579 -8.742 4.943 1.00 81.06 347 MET A N 1
ATOM 2748 C CA . MET A 1 347 ? 19.207 -8.181 3.735 1.00 81.06 347 MET A CA 1
ATOM 2749 C C . MET A 1 347 ? 20.177 -9.155 3.050 1.00 81.06 347 MET A C 1
ATOM 2751 O O . MET A 1 347 ? 20.200 -9.241 1.822 1.00 81.06 347 MET A O 1
ATOM 2755 N N . ALA A 1 348 ? 20.915 -9.954 3.828 1.00 77.69 348 ALA A N 1
ATOM 2756 C CA . ALA A 1 348 ? 21.806 -10.988 3.304 1.00 77.69 348 ALA A CA 1
ATOM 2757 C C . ALA A 1 348 ? 21.073 -12.024 2.431 1.00 77.69 348 ALA A C 1
ATOM 2759 O O . ALA A 1 348 ? 21.588 -12.423 1.391 1.00 77.69 348 ALA A O 1
ATOM 2760 N N . SER A 1 349 ? 19.854 -12.422 2.804 1.00 81.25 349 SER A N 1
ATOM 2761 C CA . SER A 1 349 ? 19.034 -13.348 2.013 1.00 81.25 349 SER A CA 1
ATOM 2762 C C . SER A 1 349 ? 18.412 -12.668 0.794 1.00 81.25 349 SER A C 1
ATOM 2764 O O . SER A 1 349 ? 18.336 -13.268 -0.272 1.00 81.25 349 SER A O 1
ATOM 2766 N N . LEU A 1 350 ? 17.997 -11.403 0.912 1.00 82.06 350 LEU A N 1
ATOM 2767 C CA . LEU A 1 350 ? 17.481 -10.639 -0.231 1.00 82.06 350 LEU A CA 1
ATOM 2768 C C . LEU A 1 350 ? 18.565 -10.407 -1.306 1.00 82.06 350 LEU A C 1
ATOM 2770 O O . LEU A 1 350 ? 18.262 -10.325 -2.498 1.00 82.06 350 LEU A O 1
ATOM 2774 N N . ASN A 1 351 ? 19.836 -10.349 -0.905 1.00 81.69 351 ASN A N 1
ATOM 2775 C CA . ASN A 1 351 ? 20.971 -10.216 -1.818 1.00 81.69 351 ASN A CA 1
ATOM 2776 C C . ASN A 1 351 ? 21.207 -11.450 -2.699 1.00 81.69 351 ASN A C 1
ATOM 2778 O O . ASN A 1 351 ? 21.677 -11.300 -3.826 1.00 81.69 351 ASN A O 1
ATOM 2782 N N . THR A 1 352 ? 20.869 -12.654 -2.230 1.00 81.25 352 THR A N 1
ATOM 2783 C CA . THR A 1 352 ? 21.159 -13.907 -2.950 1.00 81.25 352 THR A CA 1
ATOM 2784 C C . THR A 1 352 ? 20.068 -14.321 -3.934 1.00 81.25 352 THR A C 1
ATOM 2786 O O . THR A 1 352 ? 20.259 -15.261 -4.706 1.00 81.25 352 THR A O 1
ATOM 2789 N N . VAL A 1 353 ? 18.928 -13.629 -3.937 1.00 82.50 353 VAL A N 1
ATOM 2790 C CA . VAL A 1 353 ? 17.779 -13.954 -4.788 1.00 82.50 353 VAL A CA 1
ATOM 2791 C C . VAL A 1 353 ? 17.701 -13.029 -6.001 1.00 82.50 353 VAL A C 1
ATOM 2793 O O . VAL A 1 353 ? 18.132 -11.874 -5.973 1.00 82.50 353 VAL A O 1
ATOM 2796 N N . SER A 1 354 ? 17.146 -13.539 -7.098 1.00 88.38 354 SER A N 1
ATOM 2797 C CA . SER A 1 354 ? 16.824 -12.721 -8.270 1.00 88.38 354 SER A CA 1
ATOM 2798 C C . SER A 1 354 ? 15.560 -11.910 -7.999 1.00 88.38 354 SER A C 1
ATOM 2800 O O . SER A 1 354 ? 14.544 -12.465 -7.586 1.00 88.38 354 SER A O 1
ATOM 2802 N N . LYS A 1 355 ? 15.627 -10.602 -8.241 1.00 90.19 355 LYS A N 1
ATOM 2803 C CA . LYS A 1 355 ? 14.545 -9.641 -7.994 1.00 90.19 355 LYS A CA 1
ATOM 2804 C C . LYS A 1 355 ? 14.344 -8.738 -9.203 1.00 90.19 355 LYS A C 1
ATOM 2806 O O . LYS A 1 355 ? 15.297 -8.474 -9.930 1.00 90.19 355 LYS A O 1
ATOM 2811 N N . PHE A 1 356 ? 13.118 -8.278 -9.401 1.00 93.62 356 PHE A N 1
ATOM 2812 C CA . PHE A 1 356 ? 12.703 -7.457 -10.534 1.00 93.62 356 PHE A CA 1
ATOM 2813 C C . PHE A 1 356 ? 11.872 -6.278 -10.035 1.00 93.62 356 PHE A C 1
ATOM 2815 O O . PHE A 1 356 ? 11.076 -6.445 -9.109 1.00 93.62 356 PHE A O 1
ATOM 2822 N N . SER A 1 357 ? 12.048 -5.114 -10.659 1.00 93.75 357 SER A N 1
ATOM 2823 C CA . SER A 1 357 ? 11.252 -3.913 -10.409 1.00 93.75 357 SER A CA 1
ATOM 2824 C C . SER A 1 357 ? 10.500 -3.530 -11.674 1.00 93.75 357 SER A C 1
ATOM 2826 O O . SER A 1 357 ? 11.082 -3.516 -12.760 1.00 93.75 357 SER A O 1
ATOM 2828 N N . ARG A 1 358 ? 9.192 -3.288 -11.556 1.00 94.88 358 ARG A N 1
ATOM 2829 C CA . ARG A 1 358 ? 8.332 -2.878 -12.675 1.00 94.88 358 ARG A CA 1
ATOM 2830 C C . ARG A 1 358 ? 7.274 -1.910 -12.193 1.00 94.88 358 ARG A C 1
ATOM 2832 O O . ARG A 1 358 ? 6.696 -2.121 -11.133 1.00 94.88 358 ARG A O 1
ATOM 2839 N N . GLY A 1 359 ? 6.996 -0.891 -12.990 1.00 95.38 359 GLY A N 1
ATOM 2840 C CA . GLY A 1 359 ? 6.204 0.247 -12.554 1.00 95.38 359 GLY A CA 1
ATOM 2841 C C . GLY A 1 359 ? 5.703 1.123 -13.682 1.00 95.38 359 GLY A C 1
ATOM 2842 O O . GLY A 1 359 ? 5.998 0.894 -14.853 1.00 95.38 359 GLY A O 1
ATOM 2843 N N . TYR A 1 360 ? 4.943 2.144 -13.310 1.00 94.50 360 TYR A N 1
ATOM 2844 C CA . TYR A 1 360 ? 4.355 3.104 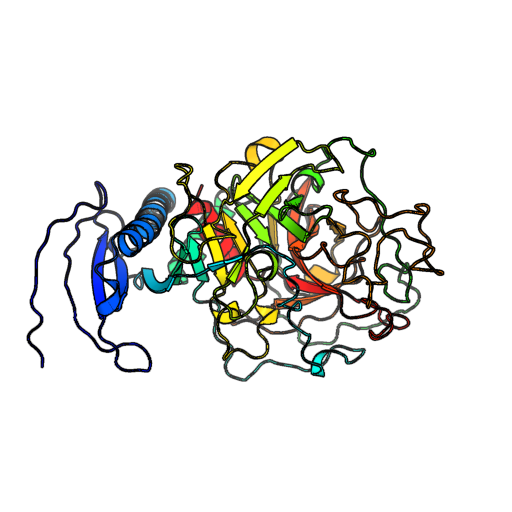-14.234 1.00 94.50 360 TYR A CA 1
ATOM 2845 C C . TYR A 1 360 ? 5.001 4.486 -14.081 1.00 94.50 360 TYR A C 1
ATOM 2847 O O . TYR A 1 360 ? 4.459 5.326 -13.361 1.00 94.50 360 TYR A O 1
ATOM 2855 N N . PRO A 1 361 ? 6.130 4.756 -14.753 1.00 90.00 361 PRO A N 1
ATOM 2856 C CA . PRO A 1 361 ? 6.753 6.070 -14.731 1.00 90.00 361 PRO A CA 1
ATOM 2857 C C . PRO A 1 361 ? 5.844 7.145 -15.336 1.00 90.00 361 PRO A C 1
ATOM 2859 O O . PRO A 1 361 ? 4.958 6.884 -16.158 1.00 90.00 361 PRO A O 1
ATOM 2862 N N . SER A 1 362 ? 6.096 8.374 -14.916 1.00 86.69 362 SER A N 1
ATOM 2863 C CA . SER A 1 362 ? 5.570 9.597 -15.489 1.00 86.69 362 SER A CA 1
ATOM 2864 C C . SER A 1 362 ? 6.494 10.056 -16.618 1.00 86.69 362 SER A C 1
ATOM 2866 O O . SER A 1 362 ? 7.677 10.273 -16.395 1.00 86.69 362 SER A O 1
ATOM 2868 N N . CYS A 1 363 ? 5.959 10.263 -17.817 1.00 83.62 363 CYS A N 1
ATOM 2869 C CA . CYS A 1 363 ? 6.690 10.918 -18.912 1.00 83.62 363 CYS A CA 1
ATOM 2870 C C . CYS A 1 363 ? 6.734 12.450 -18.789 1.00 83.62 363 CYS A C 1
ATOM 2872 O O . CYS A 1 363 ? 5.684 13.060 -18.598 1.00 83.62 363 CYS A O 1
ATOM 2874 N N . ASN A 1 364 ? 7.875 13.094 -19.034 1.00 77.00 364 ASN A N 1
ATOM 2875 C CA . ASN A 1 364 ? 8.032 14.552 -18.937 1.00 77.00 364 ASN A CA 1
ATOM 2876 C C . ASN A 1 364 ? 7.584 15.081 -17.571 1.00 77.00 364 ASN A C 1
ATOM 2878 O O . ASN A 1 364 ? 6.819 16.045 -17.473 1.00 77.00 364 ASN A O 1
ATOM 2882 N N . ALA A 1 365 ? 7.993 14.389 -16.513 1.00 74.88 365 ALA A N 1
ATOM 2883 C CA . ALA A 1 365 ? 7.602 14.750 -15.164 1.00 74.88 365 ALA A CA 1
ATOM 2884 C C . ALA A 1 365 ? 8.193 16.109 -14.740 1.00 74.88 365 ALA A C 1
ATOM 2886 O O . ALA A 1 365 ? 9.231 16.557 -15.227 1.00 74.88 365 ALA A O 1
ATOM 2887 N N . GLY A 1 366 ? 7.541 16.765 -13.779 1.00 67.88 366 GLY A N 1
ATOM 2888 C CA . GLY A 1 366 ? 7.984 18.052 -13.236 1.00 67.88 366 GLY A CA 1
ATOM 2889 C C . GLY A 1 366 ? 7.495 19.284 -14.015 1.00 67.88 366 GLY A C 1
ATOM 2890 O O . GLY A 1 366 ? 6.858 19.175 -15.063 1.00 67.88 366 GLY A O 1
ATOM 2891 N N . PRO A 1 367 ? 7.724 20.492 -13.472 1.00 66.00 367 PRO A N 1
ATOM 2892 C CA . PRO A 1 367 ? 7.246 21.727 -14.079 1.00 66.00 367 PRO A CA 1
ATOM 2893 C C . PRO A 1 367 ? 8.070 22.090 -15.322 1.00 66.00 367 PRO A C 1
ATOM 2895 O O . PRO A 1 367 ? 9.270 21.837 -15.385 1.00 66.00 367 PRO A O 1
ATOM 2898 N N . ALA A 1 368 ? 7.451 22.767 -16.294 1.00 68.31 368 ALA A N 1
ATOM 2899 C CA . ALA A 1 368 ? 8.090 23.108 -17.573 1.00 68.31 368 ALA A CA 1
ATOM 2900 C C . ALA A 1 368 ? 9.400 23.917 -17.440 1.00 68.31 368 ALA A C 1
ATOM 2902 O O . ALA A 1 368 ? 10.250 23.867 -18.325 1.00 68.31 368 ALA A O 1
ATOM 2903 N N . ASN A 1 369 ? 9.571 24.664 -16.346 1.00 71.31 369 ASN A N 1
ATOM 2904 C CA . ASN A 1 369 ? 10.764 25.469 -16.060 1.00 71.31 369 ASN A CA 1
ATOM 2905 C C . ASN A 1 369 ? 11.868 24.716 -15.293 1.00 71.31 369 ASN A C 1
ATOM 2907 O O . ASN A 1 369 ? 12.963 25.250 -15.137 1.00 71.31 369 ASN A O 1
ATOM 2911 N N . ASN A 1 370 ? 11.592 23.510 -14.801 1.00 70.81 370 ASN A N 1
ATOM 2912 C CA . ASN A 1 370 ? 12.563 22.619 -14.171 1.00 70.81 370 ASN A CA 1
ATOM 2913 C C . ASN A 1 370 ? 12.158 21.172 -14.485 1.00 70.81 370 ASN A C 1
ATOM 2915 O O . ASN A 1 370 ? 11.739 20.444 -13.578 1.00 70.81 370 ASN A O 1
ATOM 2919 N N . PRO A 1 371 ? 12.190 20.793 -15.778 1.00 70.06 371 PRO A N 1
ATOM 2920 C CA . PRO A 1 371 ? 11.731 19.485 -16.197 1.00 70.06 371 PRO A CA 1
ATOM 2921 C C . PRO A 1 371 ? 12.602 18.417 -15.555 1.00 70.06 371 PRO A C 1
ATOM 2923 O O . PRO A 1 371 ? 13.817 18.601 -15.369 1.00 70.06 371 PRO A O 1
ATOM 2926 N N . ARG A 1 372 ? 11.975 17.289 -15.239 1.00 76.19 372 ARG A N 1
ATOM 2927 C CA . ARG A 1 372 ? 12.737 16.105 -14.908 1.00 76.19 372 ARG A CA 1
ATOM 2928 C C . ARG A 1 372 ? 13.528 15.643 -16.126 1.00 76.19 372 ARG A C 1
ATOM 2930 O O . ARG A 1 372 ? 13.142 15.900 -17.269 1.00 76.19 372 ARG A O 1
ATOM 2937 N N . ILE A 1 373 ? 14.697 15.076 -15.862 1.00 73.88 373 ILE A N 1
ATOM 2938 C CA . ILE A 1 373 ? 15.558 14.519 -16.911 1.00 73.88 373 ILE A CA 1
ATOM 2939 C C . ILE A 1 373 ? 15.592 12.997 -16.841 1.00 73.88 373 ILE A C 1
ATOM 2941 O O . ILE A 1 373 ? 16.018 12.396 -17.814 1.00 73.88 373 ILE A O 1
ATOM 2945 N N . ASP A 1 374 ? 15.070 12.395 -15.764 1.00 75.06 374 ASP A N 1
ATOM 2946 C CA . ASP A 1 374 ? 15.023 10.950 -15.539 1.00 75.06 374 ASP A CA 1
ATOM 2947 C C . ASP A 1 374 ? 13.853 10.227 -16.249 1.00 75.06 374 ASP A C 1
ATOM 2949 O O . ASP A 1 374 ? 13.321 9.213 -15.778 1.00 75.06 374 ASP A O 1
ATOM 2953 N N . ASP A 1 375 ? 13.408 10.778 -17.381 1.00 75.75 375 ASP A N 1
ATOM 2954 C CA . ASP A 1 375 ? 12.311 10.227 -18.175 1.00 75.75 375 ASP A CA 1
ATOM 2955 C C . ASP A 1 375 ? 12.751 8.926 -18.869 1.00 75.75 375 ASP A C 1
ATOM 2957 O O . ASP A 1 375 ? 13.805 8.902 -19.512 1.00 75.75 375 ASP A O 1
ATOM 2961 N N . PRO A 1 376 ? 11.947 7.848 -18.809 1.00 77.44 376 PRO A N 1
ATOM 2962 C CA . PRO A 1 376 ? 12.313 6.593 -19.441 1.00 77.44 376 PRO A CA 1
ATOM 2963 C C . PRO A 1 376 ? 12.325 6.720 -20.953 1.00 77.44 376 PRO A C 1
ATOM 2965 O O . PRO A 1 376 ? 11.423 7.315 -21.546 1.00 77.44 376 PRO A O 1
ATOM 2968 N N . ALA A 1 377 ? 13.286 6.046 -21.583 1.00 65.88 377 ALA A N 1
ATOM 2969 C CA . ALA A 1 377 ? 13.270 5.831 -23.022 1.00 65.88 377 ALA A CA 1
ATOM 2970 C C . ALA A 1 377 ? 13.185 7.118 -23.871 1.00 65.88 377 ALA A C 1
ATOM 2972 O O . ALA A 1 377 ? 12.552 7.129 -24.926 1.00 65.88 377 ALA A O 1
ATOM 2973 N N . ASP A 1 378 ? 13.804 8.212 -23.419 1.00 66.81 378 ASP A N 1
ATOM 2974 C CA . ASP A 1 378 ? 13.959 9.443 -24.198 1.00 66.81 378 ASP A CA 1
ATOM 2975 C C . ASP A 1 378 ? 15.458 9.769 -24.386 1.00 66.81 378 ASP A C 1
ATOM 2977 O O . ASP A 1 378 ? 16.080 10.375 -23.509 1.00 66.81 378 ASP A O 1
ATOM 2981 N N . PRO A 1 379 ? 16.063 9.412 -25.539 1.00 61.94 379 PRO A N 1
ATOM 2982 C CA . PRO A 1 379 ? 17.462 9.712 -25.849 1.00 61.94 379 PRO A CA 1
ATOM 2983 C C . PRO A 1 379 ? 17.788 11.211 -25.862 1.00 61.94 379 PRO A C 1
ATOM 2985 O O . PRO A 1 379 ? 18.947 11.595 -25.703 1.00 61.94 379 PRO A O 1
ATOM 2988 N N . ALA A 1 380 ? 16.789 12.085 -26.051 1.00 62.66 380 ALA A N 1
ATOM 2989 C CA . ALA A 1 380 ? 16.987 13.530 -25.973 1.00 62.66 380 ALA A CA 1
ATOM 2990 C C . ALA A 1 380 ? 17.115 14.016 -24.519 1.00 62.66 380 ALA A C 1
ATOM 2992 O O . ALA A 1 380 ? 17.741 15.049 -24.274 1.00 62.66 380 ALA A O 1
ATOM 2993 N N . LYS A 1 381 ? 16.545 13.279 -23.558 1.00 67.19 381 LYS A N 1
ATOM 2994 C CA . LYS A 1 381 ? 16.680 13.522 -22.110 1.00 67.19 381 LYS A CA 1
ATOM 2995 C C . LYS A 1 381 ? 17.845 12.753 -21.493 1.00 67.19 381 LYS A C 1
ATOM 2997 O O . LYS A 1 381 ? 18.403 13.196 -20.494 1.00 67.19 381 LYS A O 1
ATOM 3002 N N . CYS A 1 382 ? 18.255 11.669 -22.143 1.00 62.19 382 CYS A N 1
ATOM 3003 C CA . CYS A 1 382 ? 19.325 10.780 -21.725 1.00 62.19 382 CYS A CA 1
ATOM 3004 C C . CYS A 1 382 ? 20.239 10.421 -22.913 1.00 62.19 382 CYS A C 1
ATOM 3006 O O . CYS A 1 382 ? 20.040 9.407 -23.583 1.00 62.19 382 CYS A O 1
ATOM 3008 N N . PRO A 1 383 ? 21.275 11.232 -23.193 1.00 60.44 383 PRO A N 1
ATOM 3009 C CA . PRO A 1 383 ? 22.156 11.026 -24.348 1.00 60.44 383 PRO A CA 1
ATOM 3010 C C . PRO A 1 383 ? 22.946 9.708 -24.330 1.00 60.44 383 PRO A C 1
ATOM 3012 O O . PRO A 1 383 ? 23.505 9.309 -25.348 1.00 60.44 383 PRO A O 1
ATOM 3015 N N . THR A 1 384 ? 23.038 9.073 -23.163 1.00 62.00 384 THR A N 1
ATOM 3016 C CA . THR A 1 384 ? 23.771 7.828 -22.898 1.00 62.00 384 THR A CA 1
ATOM 3017 C C . THR A 1 384 ? 22.871 6.603 -22.797 1.00 62.00 384 THR A C 1
ATOM 3019 O O . THR A 1 384 ? 23.395 5.512 -22.610 1.00 62.00 384 THR A O 1
ATOM 3022 N N . CYS A 1 385 ? 21.556 6.768 -22.953 1.00 65.19 385 CYS A N 1
ATOM 3023 C CA . CYS A 1 385 ? 20.602 5.676 -22.837 1.00 65.19 385 CYS A CA 1
ATOM 3024 C C . CYS A 1 385 ? 20.806 4.612 -23.915 1.00 65.19 385 CYS A C 1
ATOM 3026 O O . CYS A 1 385 ? 20.867 4.912 -25.110 1.00 65.19 385 CYS A O 1
ATOM 3028 N N . THR A 1 386 ? 20.854 3.355 -23.484 1.00 62.72 386 THR A N 1
ATOM 3029 C CA . THR A 1 386 ? 21.042 2.178 -24.348 1.00 62.72 386 THR A CA 1
ATOM 3030 C C . THR A 1 386 ? 19.733 1.520 -24.809 1.00 62.72 386 THR A C 1
ATOM 3032 O O . THR A 1 386 ? 19.748 0.459 -25.435 1.00 62.72 386 THR A O 1
ATOM 3035 N N . THR A 1 387 ? 18.594 2.162 -24.547 1.00 62.19 387 THR A N 1
ATOM 3036 C CA . THR A 1 387 ? 17.254 1.701 -24.940 1.00 62.19 387 THR A CA 1
ATOM 3037 C C . THR A 1 387 ? 16.956 1.897 -26.437 1.00 62.19 387 THR A C 1
ATOM 3039 O O . THR A 1 387 ? 17.380 2.869 -27.062 1.00 62.19 387 THR A O 1
ATOM 3042 N N . ASP A 1 388 ? 16.207 0.961 -27.030 1.00 56.44 388 ASP A N 1
ATOM 3043 C CA . ASP A 1 388 ? 15.727 1.018 -28.421 1.00 56.44 388 ASP A CA 1
ATOM 3044 C C . ASP A 1 388 ? 14.488 1.915 -28.590 1.00 56.44 388 ASP A C 1
ATOM 3046 O O . ASP A 1 388 ? 14.049 2.207 -29.708 1.00 56.44 388 ASP A O 1
ATOM 3050 N N . LEU A 1 389 ? 13.921 2.372 -27.475 1.00 65.25 389 LEU A N 1
ATOM 3051 C CA . LEU A 1 389 ? 12.771 3.255 -27.431 1.00 65.25 389 LEU A CA 1
ATOM 3052 C C . LEU A 1 389 ? 13.222 4.719 -27.438 1.00 65.25 389 LEU A C 1
ATOM 3054 O O . LEU A 1 389 ? 14.051 5.140 -26.642 1.00 65.25 389 LEU A O 1
ATOM 3058 N N . THR A 1 390 ? 12.636 5.517 -28.330 1.00 68.75 390 THR A N 1
ATOM 3059 C CA . THR A 1 390 ? 12.989 6.938 -28.471 1.00 68.75 390 THR A CA 1
ATOM 3060 C C . THR A 1 390 ? 12.003 7.893 -27.797 1.00 68.75 390 THR A C 1
ATOM 3062 O O . THR A 1 390 ? 12.208 9.102 -27.857 1.00 68.75 390 THR A O 1
ATOM 3065 N N . VAL A 1 391 ? 10.890 7.380 -27.252 1.00 78.38 391 VAL A N 1
ATOM 3066 C CA . VAL A 1 391 ? 9.836 8.189 -26.624 1.00 78.38 391 VAL A CA 1
ATOM 3067 C C . VAL A 1 391 ? 9.197 7.457 -25.434 1.00 78.38 391 VAL A C 1
ATOM 3069 O O . VAL A 1 391 ? 8.668 6.347 -25.579 1.00 78.38 391 VAL A O 1
ATOM 3072 N N . CYS A 1 392 ? 9.139 8.130 -24.282 1.00 84.25 392 CYS A N 1
ATOM 3073 C CA . CYS A 1 392 ? 8.334 7.714 -23.131 1.00 84.25 392 CYS A CA 1
ATOM 3074 C C . CYS A 1 392 ? 6.835 7.655 -23.473 1.00 84.25 392 CYS A C 1
ATOM 3076 O O . CYS A 1 392 ? 6.277 8.577 -24.065 1.00 84.25 392 CYS A O 1
ATOM 3078 N N . SER A 1 393 ? 6.146 6.589 -23.062 1.00 88.38 393 SER A N 1
ATOM 3079 C CA . SER A 1 393 ? 4.711 6.388 -23.296 1.00 88.38 393 SER A CA 1
ATOM 3080 C C . SER A 1 393 ? 3.931 6.437 -21.977 1.00 88.38 393 SER A C 1
ATOM 3082 O O . SER A 1 393 ? 4.057 5.510 -21.173 1.00 88.38 393 SER A O 1
ATOM 3084 N N . PRO A 1 394 ? 3.098 7.470 -21.738 1.00 89.44 394 PRO A N 1
ATOM 3085 C CA . PRO A 1 394 ? 2.333 7.595 -20.499 1.00 89.44 394 PRO A CA 1
ATOM 3086 C C . PRO A 1 394 ? 1.464 6.367 -20.245 1.00 89.44 394 PRO A C 1
ATOM 3088 O O . PRO A 1 394 ? 0.967 5.749 -21.189 1.00 89.44 394 PRO A O 1
ATOM 3091 N N . PHE A 1 395 ? 1.251 6.027 -18.973 1.00 93.12 395 PHE A N 1
ATOM 3092 C CA . PHE A 1 395 ? 0.380 4.922 -18.552 1.00 93.12 395 PHE A CA 1
ATOM 3093 C C . PHE A 1 395 ? 0.771 3.518 -19.044 1.00 93.12 395 PHE A C 1
ATOM 3095 O O . PHE A 1 395 ? -0.029 2.587 -18.932 1.00 93.12 395 PHE A O 1
ATOM 3102 N N . HIS A 1 396 ? 1.977 3.337 -19.579 1.00 94.62 396 HIS A N 1
ATOM 3103 C CA . HIS A 1 396 ? 2.507 2.020 -19.926 1.00 94.62 396 HIS A CA 1
ATOM 3104 C C . HIS A 1 396 ? 3.381 1.479 -18.794 1.00 94.62 396 HIS A C 1
ATOM 3106 O O . HIS A 1 396 ? 3.929 2.246 -18.000 1.00 94.62 396 HIS A O 1
ATOM 3112 N N . LEU A 1 397 ? 3.487 0.154 -18.710 1.00 94.56 397 LEU A N 1
ATOM 3113 C CA . LEU A 1 397 ? 4.335 -0.507 -17.725 1.00 94.56 397 LEU A CA 1
ATOM 3114 C C . LEU A 1 397 ? 5.782 -0.542 -18.229 1.00 94.56 397 LEU A C 1
ATOM 3116 O O . LEU A 1 397 ? 6.033 -0.935 -19.368 1.00 94.56 397 LEU A O 1
ATOM 3120 N N . TYR A 1 398 ? 6.724 -0.177 -17.369 1.00 93.25 398 TYR A N 1
ATOM 3121 C CA . TYR A 1 398 ? 8.157 -0.196 -17.640 1.00 93.25 398 TYR A CA 1
ATOM 3122 C C . TYR A 1 398 ? 8.904 -1.013 -16.591 1.00 93.25 398 TYR A C 1
ATOM 3124 O O . TYR A 1 398 ? 8.423 -1.221 -15.475 1.00 93.25 398 TYR A O 1
ATOM 3132 N N . GLY A 1 399 ? 10.100 -1.454 -16.952 1.00 91.19 399 GLY A N 1
ATOM 3133 C CA . GLY A 1 399 ? 11.095 -1.950 -16.012 1.00 91.19 399 GLY A CA 1
ATOM 3134 C C . GLY A 1 399 ? 12.286 -2.561 -16.730 1.00 91.19 399 GLY A C 1
ATOM 3135 O O . GLY A 1 399 ? 12.251 -2.792 -17.943 1.00 91.19 399 GLY A O 1
ATOM 3136 N N . ASP A 1 400 ? 13.327 -2.841 -15.966 1.00 87.25 400 ASP A N 1
ATOM 3137 C CA . ASP A 1 400 ? 14.540 -3.482 -16.446 1.00 87.25 400 ASP A CA 1
ATOM 3138 C C . ASP A 1 400 ? 14.261 -4.918 -16.927 1.00 87.25 400 ASP A C 1
ATOM 3140 O O . ASP A 1 400 ? 13.405 -5.655 -16.404 1.00 87.25 400 ASP A O 1
ATOM 3144 N N . ALA A 1 401 ? 15.018 -5.344 -17.939 1.00 81.31 401 ALA A N 1
ATOM 3145 C CA . ALA A 1 401 ? 15.009 -6.732 -18.398 1.00 81.31 401 ALA A CA 1
ATOM 3146 C C . ALA A 1 401 ? 15.740 -7.662 -17.415 1.00 81.31 401 ALA A C 1
ATOM 3148 O O . ALA A 1 401 ? 15.361 -8.824 -17.245 1.00 81.31 401 ALA A O 1
ATOM 3149 N N . ALA A 1 402 ? 16.801 -7.146 -16.794 1.00 84.12 402 ALA A N 1
ATOM 3150 C CA . ALA A 1 402 ? 17.694 -7.883 -15.916 1.00 84.12 402 ALA A CA 1
ATOM 3151 C C . ALA A 1 402 ? 17.311 -7.728 -14.433 1.00 84.12 402 ALA A C 1
ATOM 3153 O O . ALA A 1 402 ? 16.413 -6.978 -14.053 1.00 84.12 402 ALA A O 1
ATOM 3154 N N . THR A 1 403 ? 17.941 -8.539 -13.584 1.00 87.94 403 THR A N 1
ATOM 3155 C CA . THR A 1 403 ? 17.620 -8.606 -12.155 1.00 87.94 403 THR A CA 1
ATOM 3156 C C . THR A 1 403 ? 18.268 -7.469 -11.382 1.00 87.94 403 THR A C 1
ATOM 3158 O O . THR A 1 403 ? 19.473 -7.258 -11.508 1.00 87.94 403 THR A O 1
ATOM 3161 N N . CYS A 1 404 ? 17.519 -6.821 -10.494 1.00 86.81 404 CYS A N 1
ATOM 3162 C CA . CYS A 1 404 ? 18.039 -5.758 -9.640 1.00 86.81 404 CYS A CA 1
ATOM 3163 C C . CYS A 1 404 ? 19.074 -6.309 -8.653 1.00 86.81 404 CYS A C 1
ATOM 3165 O O . CYS A 1 404 ? 18.958 -7.437 -8.170 1.00 86.81 404 CYS A O 1
ATOM 3167 N N . SER A 1 405 ? 20.049 -5.495 -8.271 1.00 84.25 405 SER A N 1
ATOM 3168 C CA . SER A 1 405 ? 20.849 -5.692 -7.062 1.00 84.25 405 SER A CA 1
ATOM 3169 C C . SER A 1 405 ? 20.321 -4.791 -5.947 1.00 84.25 405 SER A C 1
ATOM 3171 O O . SER A 1 405 ? 19.673 -3.778 -6.220 1.00 84.25 405 SER A O 1
ATOM 3173 N N . VAL A 1 406 ? 20.588 -5.152 -4.692 1.00 82.81 406 VAL A N 1
ATOM 3174 C CA . VAL A 1 406 ? 20.266 -4.300 -3.541 1.00 82.81 406 VAL A CA 1
ATOM 3175 C C . VAL A 1 406 ? 21.545 -3.924 -2.795 1.00 82.81 406 VAL A C 1
ATOM 3177 O O . VAL A 1 406 ? 22.561 -4.611 -2.897 1.00 82.81 406 VAL A O 1
ATOM 3180 N N . GLY A 1 407 ? 21.526 -2.760 -2.156 1.00 75.56 407 GLY A N 1
ATOM 3181 C CA . GLY A 1 407 ? 22.587 -2.257 -1.291 1.00 75.56 407 GLY A CA 1
ATOM 3182 C C . GLY A 1 407 ? 22.324 -2.632 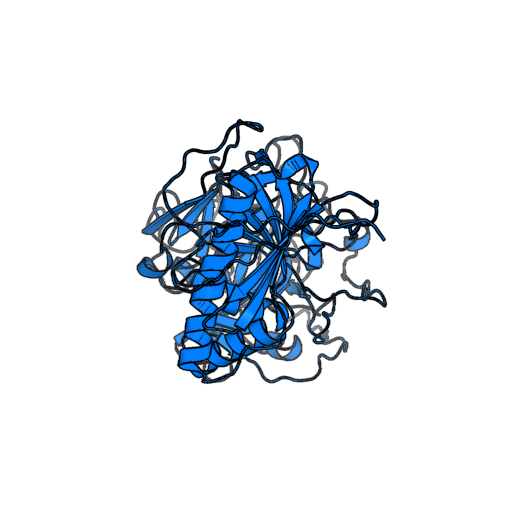0.161 1.00 75.56 407 GLY A C 1
ATOM 3183 O O . GLY A 1 407 ? 21.388 -3.371 0.458 1.00 75.56 407 GLY A O 1
ATOM 3184 N N . ASN A 1 408 ? 23.129 -2.094 1.072 1.00 73.81 408 ASN A N 1
ATOM 3185 C CA . ASN A 1 408 ? 22.938 -2.332 2.500 1.00 73.81 408 ASN A CA 1
ATOM 3186 C C . ASN A 1 408 ? 21.625 -1.718 3.009 1.00 73.81 408 ASN A C 1
ATOM 3188 O O . ASN A 1 408 ? 21.122 -0.720 2.479 1.00 73.81 408 ASN A O 1
ATOM 3192 N N . GLY A 1 409 ? 21.064 -2.355 4.036 1.00 78.38 409 GLY A N 1
ATOM 3193 C CA . GLY A 1 409 ? 19.863 -1.880 4.701 1.00 78.38 409 GLY A CA 1
ATOM 3194 C C . GLY A 1 409 ? 20.157 -0.756 5.696 1.00 78.38 409 GLY A C 1
ATOM 3195 O O . GLY A 1 409 ? 21.256 -0.640 6.231 1.00 78.38 409 GLY A O 1
ATOM 3196 N N . THR A 1 410 ? 19.158 0.085 5.938 1.00 79.81 410 THR A N 1
ATOM 3197 C CA . THR A 1 410 ? 19.172 1.161 6.936 1.00 79.81 410 THR A CA 1
ATOM 3198 C C . THR A 1 410 ? 17.845 1.199 7.700 1.00 79.81 410 THR A C 1
ATOM 3200 O O . THR A 1 410 ? 16.845 0.618 7.265 1.00 79.81 410 THR A O 1
ATOM 3203 N N . ASN A 1 411 ? 17.829 1.899 8.841 1.00 77.31 411 ASN A N 1
ATOM 3204 C CA . ASN A 1 411 ? 16.661 2.082 9.714 1.00 77.31 411 ASN A CA 1
ATOM 3205 C C . ASN A 1 411 ? 16.118 0.753 10.269 1.00 77.31 411 ASN A C 1
ATOM 3207 O O . ASN A 1 411 ? 15.098 0.255 9.794 1.00 77.31 411 ASN A O 1
ATOM 3211 N N . LEU A 1 412 ? 16.820 0.161 11.242 1.00 79.62 412 LEU A N 1
ATOM 3212 C CA . LEU A 1 412 ? 16.357 -1.040 11.951 1.00 79.62 412 LEU A CA 1
ATOM 3213 C C . LEU A 1 412 ? 15.024 -0.771 12.662 1.00 79.62 412 LEU A C 1
ATOM 3215 O O . LEU A 1 412 ? 14.856 0.264 13.308 1.00 79.62 412 LEU A O 1
ATOM 3219 N N . ASP A 1 413 ? 14.080 -1.698 12.538 1.00 78.06 413 ASP A N 1
ATOM 3220 C CA . ASP A 1 413 ? 12.860 -1.723 13.333 1.00 78.06 413 ASP A CA 1
ATOM 3221 C C . ASP A 1 413 ? 13.049 -2.485 14.655 1.00 78.06 413 ASP A C 1
ATOM 3223 O O . ASP A 1 413 ? 14.122 -3.008 14.957 1.00 78.06 413 ASP A O 1
ATOM 3227 N N . GLY A 1 414 ? 11.991 -2.524 15.469 1.00 73.06 414 GLY A N 1
ATOM 3228 C CA . GLY A 1 414 ? 12.013 -3.193 16.774 1.00 73.06 414 GLY A CA 1
ATOM 3229 C C . GLY A 1 414 ? 12.195 -4.715 16.713 1.00 73.06 414 GLY A C 1
ATOM 3230 O O . GLY A 1 414 ? 12.485 -5.313 17.743 1.00 73.06 414 GLY A O 1
ATOM 3231 N N . ASP A 1 415 ? 12.053 -5.330 15.534 1.00 76.44 415 ASP A N 1
ATOM 3232 C CA . ASP A 1 415 ? 12.309 -6.758 15.308 1.00 76.44 415 ASP A CA 1
ATOM 3233 C C . ASP A 1 415 ? 13.704 -7.006 14.711 1.00 76.44 415 ASP A C 1
ATOM 3235 O O . ASP A 1 415 ? 14.032 -8.138 14.350 1.00 76.44 415 ASP A O 1
ATOM 3239 N N . GLY A 1 416 ? 14.526 -5.956 14.598 1.00 76.94 416 GLY A N 1
ATOM 3240 C CA . GLY A 1 416 ? 15.868 -6.025 14.034 1.00 76.94 416 GLY A CA 1
ATOM 3241 C C . GLY A 1 416 ? 15.883 -6.162 12.514 1.00 76.94 416 GLY A C 1
ATOM 3242 O O . GLY A 1 416 ? 16.812 -6.770 11.999 1.00 76.94 416 GLY A O 1
ATOM 3243 N N . TYR A 1 417 ? 14.862 -5.649 11.808 1.00 83.56 417 TYR A N 1
ATOM 3244 C CA . TYR A 1 417 ? 14.812 -5.602 10.343 1.00 83.56 417 TYR A CA 1
ATOM 3245 C C . TYR A 1 417 ? 14.982 -4.168 9.833 1.00 83.56 417 TYR A C 1
ATOM 3247 O O . TYR A 1 417 ? 14.243 -3.263 10.214 1.00 83.56 417 TYR A O 1
ATOM 3255 N N . ASN A 1 418 ? 15.891 -3.952 8.885 1.00 84.88 418 ASN A N 1
ATOM 3256 C CA . ASN A 1 418 ? 16.038 -2.686 8.182 1.00 84.88 418 ASN A CA 1
ATOM 3257 C C . ASN A 1 418 ? 14.749 -2.367 7.417 1.00 84.88 418 ASN A C 1
ATOM 3259 O O . ASN A 1 418 ? 14.207 -3.230 6.730 1.00 84.88 418 ASN A O 1
ATOM 3263 N N . ARG A 1 419 ? 14.260 -1.129 7.485 1.00 87.19 419 ARG A N 1
ATOM 3264 C CA . ARG A 1 419 ? 13.082 -0.690 6.721 1.00 87.19 419 ARG A CA 1
ATOM 3265 C C . ARG A 1 419 ? 13.439 -0.219 5.323 1.00 87.19 419 ARG A C 1
ATOM 3267 O O . ARG A 1 419 ? 12.626 -0.361 4.413 1.00 87.19 419 ARG A O 1
ATOM 3274 N N . ASN A 1 420 ? 14.634 0.335 5.135 1.00 88.88 420 ASN A N 1
ATOM 3275 C CA . ASN A 1 420 ? 15.053 0.887 3.853 1.00 88.88 420 ASN A CA 1
ATOM 3276 C C . ASN A 1 420 ? 16.300 0.211 3.304 1.00 88.88 420 ASN A C 1
ATOM 3278 O O . ASN A 1 420 ? 17.131 -0.279 4.058 1.00 88.88 420 ASN A O 1
ATOM 3282 N N . PHE A 1 421 ? 16.458 0.261 1.986 1.00 86.12 421 PHE A N 1
ATOM 3283 C CA . PHE A 1 421 ? 17.697 -0.078 1.288 1.00 86.12 421 PHE A CA 1
ATOM 3284 C C . PHE A 1 421 ? 17.736 0.633 -0.074 1.00 86.12 421 PHE A C 1
ATOM 3286 O O . PHE A 1 421 ? 16.790 1.336 -0.441 1.00 86.12 421 PHE A O 1
ATOM 3293 N N . ARG A 1 422 ? 18.835 0.468 -0.817 1.00 84.25 422 ARG A N 1
ATOM 3294 C CA . ARG A 1 422 ? 19.011 1.003 -2.179 1.00 84.25 422 ARG A CA 1
ATOM 3295 C C . ARG A 1 422 ? 18.921 -0.089 -3.234 1.00 84.25 422 ARG A C 1
ATOM 3297 O O . ARG A 1 422 ? 19.452 -1.168 -2.990 1.00 84.25 422 ARG A O 1
ATOM 3304 N N . MET A 1 423 ? 18.331 0.164 -4.396 1.00 86.44 423 MET A N 1
ATOM 3305 C CA . MET A 1 423 ? 18.294 -0.808 -5.498 1.00 86.44 423 MET A CA 1
ATOM 3306 C C . MET A 1 423 ? 18.957 -0.286 -6.774 1.00 86.44 423 MET A C 1
ATOM 3308 O O . MET A 1 423 ? 19.095 0.921 -6.939 1.00 86.44 423 MET A O 1
ATOM 3312 N N . SER A 1 424 ? 19.370 -1.203 -7.655 1.00 83.81 424 SER A N 1
ATOM 3313 C CA . SER A 1 424 ? 19.984 -0.865 -8.947 1.00 83.81 424 SER A CA 1
ATOM 3314 C C . SER A 1 424 ? 19.052 -0.929 -10.155 1.00 83.81 424 SER A C 1
ATOM 3316 O O . SER A 1 424 ? 19.534 -0.701 -11.248 1.00 83.81 424 SER A O 1
ATOM 3318 N N . CYS A 1 425 ? 17.792 -1.353 -10.025 1.00 86.00 425 CYS A N 1
ATOM 3319 C CA . CYS A 1 425 ? 16.880 -1.225 -11.167 1.00 86.00 425 CYS A CA 1
ATOM 3320 C C . CYS A 1 425 ? 16.467 0.232 -11.316 1.00 86.00 425 CYS A C 1
ATOM 3322 O O . CYS A 1 425 ? 16.410 0.951 -10.323 1.00 86.00 425 CYS A O 1
ATOM 3324 N N . ASP A 1 426 ? 16.145 0.615 -12.539 1.00 83.38 426 ASP A N 1
ATOM 3325 C CA . ASP A 1 426 ? 15.722 1.951 -12.912 1.00 83.38 426 ASP A CA 1
ATOM 3326 C C . ASP A 1 426 ? 14.370 2.366 -12.306 1.00 83.38 426 ASP A C 1
ATOM 3328 O O . ASP A 1 426 ? 13.318 1.771 -12.576 1.00 83.38 426 ASP A O 1
ATOM 3332 N N . GLY A 1 427 ? 14.380 3.464 -11.550 1.00 83.81 427 GLY A N 1
ATOM 3333 C CA . GLY A 1 427 ? 13.203 4.192 -11.085 1.00 83.81 427 GLY A CA 1
ATOM 3334 C C . GLY A 1 427 ? 13.189 5.653 -11.542 1.00 83.81 427 GLY A C 1
ATOM 3335 O O . GLY A 1 427 ? 14.216 6.280 -11.789 1.00 83.81 427 GLY A O 1
ATOM 3336 N N . SER A 1 428 ? 11.990 6.216 -11.679 1.00 83.12 428 SER A N 1
ATOM 3337 C CA . SER A 1 428 ? 11.794 7.662 -11.848 1.00 83.12 428 SER A CA 1
ATOM 3338 C C . SER A 1 428 ? 10.403 8.076 -11.370 1.00 83.12 428 SER A C 1
ATOM 3340 O O . SER A 1 428 ? 9.614 7.238 -10.920 1.00 83.12 428 SER A O 1
ATOM 3342 N N . ALA A 1 429 ? 10.092 9.376 -11.425 1.00 84.19 429 ALA A N 1
ATOM 3343 C CA . ALA A 1 429 ? 8.790 9.898 -11.003 1.00 84.19 429 ALA A CA 1
ATOM 3344 C C . ALA A 1 429 ? 7.629 9.069 -11.581 1.00 84.19 429 ALA A C 1
ATOM 3346 O O . ALA A 1 429 ? 7.686 8.626 -12.723 1.00 84.19 429 ALA A O 1
ATOM 3347 N N . GLY A 1 430 ? 6.593 8.823 -10.778 1.00 86.12 430 GLY A N 1
ATOM 3348 C CA . GLY A 1 430 ? 5.467 7.949 -11.130 1.00 86.12 430 GLY A CA 1
ATOM 3349 C C . GLY A 1 430 ? 5.679 6.465 -10.803 1.00 86.12 430 GLY A C 1
ATOM 3350 O O . GLY A 1 430 ? 4.703 5.766 -10.518 1.00 86.12 430 GLY A O 1
ATOM 3351 N N . MET A 1 431 ? 6.928 5.983 -10.735 1.00 90.75 431 MET A N 1
ATOM 3352 C CA . MET A 1 431 ? 7.219 4.612 -10.288 1.00 90.75 431 MET A CA 1
ATOM 3353 C C . MET A 1 431 ? 7.163 4.437 -8.768 1.00 90.75 431 MET A C 1
ATOM 3355 O O . MET A 1 431 ? 7.151 3.301 -8.306 1.00 90.75 431 MET A O 1
ATOM 3359 N N . SER A 1 432 ? 7.002 5.499 -7.984 1.00 92.81 432 SER A N 1
ATOM 3360 C CA . SER A 1 432 ? 6.724 5.387 -6.552 1.00 92.81 432 SER A CA 1
ATOM 3361 C C . SER A 1 432 ? 5.608 4.382 -6.240 1.00 92.81 432 SER A C 1
ATOM 3363 O O . SER A 1 432 ? 4.530 4.438 -6.828 1.00 92.81 432 SER A O 1
ATOM 3365 N N . GLY A 1 433 ? 5.862 3.465 -5.310 1.00 96.62 433 GLY A N 1
ATOM 3366 C CA . GLY A 1 433 ? 4.994 2.351 -4.926 1.00 96.62 433 GLY A CA 1
ATOM 3367 C C . GLY A 1 433 ? 5.112 1.103 -5.813 1.00 96.62 433 GLY A C 1
ATOM 3368 O O . GLY A 1 433 ? 4.485 0.084 -5.513 1.00 96.62 433 GLY A O 1
ATOM 3369 N N . SER A 1 434 ? 5.933 1.136 -6.867 1.00 96.75 434 SER A N 1
ATOM 3370 C CA . SER A 1 434 ? 6.203 -0.028 -7.723 1.00 96.75 434 SER A CA 1
ATOM 3371 C C . SER A 1 434 ? 6.881 -1.150 -6.944 1.00 96.75 434 SER A C 1
ATOM 3373 O O . SER A 1 434 ? 7.790 -0.870 -6.160 1.00 96.75 434 SER A O 1
ATOM 3375 N N . PRO A 1 435 ? 6.489 -2.418 -7.150 1.00 97.44 435 PRO A N 1
ATOM 3376 C CA . PRO A 1 435 ? 7.083 -3.533 -6.433 1.00 97.44 435 PRO A CA 1
ATOM 3377 C C . PRO A 1 435 ? 8.511 -3.816 -6.882 1.00 97.44 435 PRO A C 1
ATOM 3379 O O . PRO A 1 435 ? 8.775 -3.977 -8.071 1.00 97.44 435 PRO A O 1
ATOM 3382 N N . LEU A 1 436 ? 9.370 -4.078 -5.903 1.00 96.06 436 LEU A N 1
ATOM 3383 C CA . LEU A 1 436 ? 10.424 -5.066 -6.042 1.00 96.06 436 LEU A CA 1
ATOM 3384 C C . LEU A 1 436 ? 9.846 -6.427 -5.653 1.00 96.06 436 LEU A C 1
ATOM 3386 O O . LEU A 1 436 ? 9.369 -6.621 -4.528 1.00 96.06 436 LEU A O 1
ATOM 3390 N N . TYR A 1 437 ? 9.890 -7.369 -6.584 1.00 95.38 437 TYR A N 1
ATOM 3391 C CA . TYR A 1 437 ? 9.340 -8.703 -6.395 1.00 95.38 437 TYR A CA 1
ATOM 3392 C C . TYR A 1 437 ? 10.286 -9.783 -6.920 1.00 95.38 437 TYR A C 1
ATOM 3394 O O . TYR A 1 437 ? 11.231 -9.518 -7.666 1.00 95.38 437 TYR A O 1
ATOM 3402 N N . LEU A 1 438 ? 10.020 -11.023 -6.528 1.00 92.75 438 LEU A N 1
ATOM 3403 C CA . LEU A 1 438 ? 10.799 -12.199 -6.902 1.00 92.75 438 LEU A CA 1
ATOM 3404 C C . LEU A 1 438 ? 9.886 -13.362 -7.294 1.00 92.75 438 LEU A C 1
ATOM 3406 O O . LEU A 1 438 ? 8.735 -13.434 -6.861 1.00 92.75 438 LEU A O 1
ATOM 3410 N N . TYR A 1 439 ? 10.412 -14.282 -8.099 1.00 90.12 439 TYR A N 1
ATOM 3411 C CA . TYR A 1 439 ? 9.747 -15.548 -8.407 1.00 90.12 439 TYR A CA 1
ATOM 3412 C C . TYR A 1 439 ? 10.163 -16.613 -7.390 1.00 90.12 439 TYR A C 1
ATOM 3414 O O . TYR A 1 439 ? 11.341 -16.724 -7.047 1.00 90.12 439 TYR A O 1
ATOM 3422 N N . GLY A 1 440 ? 9.201 -17.406 -6.926 1.00 84.38 440 GLY A N 1
ATOM 3423 C CA . GLY A 1 440 ? 9.457 -18.592 -6.119 1.00 84.38 440 GLY A CA 1
ATOM 3424 C C . GLY A 1 440 ? 10.147 -19.679 -6.944 1.00 84.38 440 GLY A C 1
ATOM 3425 O O . GLY A 1 440 ? 9.790 -19.915 -8.099 1.00 84.38 440 GLY A O 1
ATOM 3426 N N . ASN A 1 441 ? 11.158 -20.306 -6.345 1.00 78.56 441 ASN A N 1
ATOM 3427 C CA . ASN A 1 441 ? 12.006 -21.337 -6.955 1.00 78.56 441 ASN A CA 1
ATOM 3428 C C . ASN A 1 441 ? 12.360 -22.468 -5.959 1.00 78.56 441 ASN A C 1
ATOM 3430 O O . ASN A 1 441 ? 13.479 -22.987 -5.969 1.00 78.56 441 ASN A O 1
ATOM 3434 N N . GLY A 1 442 ? 11.477 -22.742 -4.995 1.00 65.88 442 GLY A N 1
ATOM 3435 C CA . GLY A 1 442 ? 11.689 -23.716 -3.922 1.00 65.88 442 GLY A CA 1
ATOM 3436 C C . GLY A 1 442 ? 12.500 -23.177 -2.739 1.00 65.88 442 GLY A C 1
ATOM 3437 O O . GLY A 1 442 ? 12.225 -23.547 -1.601 1.00 65.88 442 GLY A O 1
ATOM 3438 N N . ASN A 1 443 ? 13.445 -22.256 -2.973 1.00 66.94 443 ASN A N 1
ATOM 3439 C CA . ASN A 1 443 ? 14.285 -21.665 -1.918 1.00 66.94 443 ASN A CA 1
ATOM 3440 C C . ASN A 1 443 ? 13.639 -20.450 -1.229 1.00 66.94 443 ASN A C 1
ATOM 3442 O O . ASN A 1 443 ? 13.927 -20.167 -0.070 1.00 66.94 443 ASN A O 1
ATOM 3446 N N . VAL A 1 444 ? 12.784 -19.716 -1.945 1.00 69.00 444 VAL A N 1
ATOM 3447 C CA . VAL A 1 444 ? 12.108 -18.496 -1.450 1.00 69.00 444 VAL A CA 1
ATOM 3448 C C . VAL A 1 444 ? 10.610 -18.721 -1.211 1.00 69.00 444 VAL A C 1
ATOM 3450 O O . VAL A 1 444 ? 9.912 -17.855 -0.695 1.00 69.00 444 VAL A O 1
ATOM 3453 N N . GLY A 1 445 ? 10.097 -19.883 -1.612 1.00 73.00 445 GLY A N 1
ATOM 3454 C CA . GLY A 1 445 ? 8.675 -20.184 -1.645 1.00 73.00 445 GLY A CA 1
ATOM 3455 C C . GLY A 1 445 ? 8.358 -21.285 -2.645 1.00 73.00 445 GLY A C 1
ATOM 3456 O O . GLY A 1 445 ? 9.250 -22.010 -3.080 1.00 73.00 445 GLY A O 1
ATOM 3457 N N . TYR A 1 446 ? 7.089 -21.412 -3.017 1.00 72.56 446 TYR A N 1
ATOM 3458 C CA . TYR A 1 446 ? 6.653 -22.434 -3.966 1.00 72.56 446 TYR A CA 1
ATOM 3459 C C . TYR A 1 446 ? 7.030 -22.060 -5.405 1.00 72.56 446 TYR A C 1
ATOM 3461 O O . TYR A 1 446 ? 6.963 -20.892 -5.793 1.00 72.56 446 TYR A O 1
ATOM 3469 N N . ASP A 1 447 ? 7.408 -23.057 -6.204 1.00 77.38 447 ASP A N 1
ATOM 3470 C CA . ASP A 1 447 ? 7.663 -22.866 -7.633 1.00 77.38 447 ASP A CA 1
ATOM 3471 C C . ASP A 1 447 ? 6.420 -22.306 -8.334 1.00 77.38 447 ASP A C 1
ATOM 3473 O O . ASP A 1 447 ? 5.307 -22.803 -8.156 1.00 77.38 447 ASP A O 1
ATOM 3477 N N . GLY A 1 448 ? 6.611 -21.257 -9.136 1.00 77.62 448 GLY A N 1
ATOM 3478 C CA . GLY A 1 448 ? 5.529 -20.577 -9.857 1.00 77.62 448 GLY A CA 1
ATOM 3479 C C . GLY A 1 448 ? 4.805 -19.484 -9.060 1.00 77.62 448 GLY A C 1
ATOM 3480 O O . GLY A 1 448 ? 4.027 -18.730 -9.649 1.00 77.62 448 GLY A O 1
ATOM 3481 N N . SER A 1 449 ? 5.084 -19.335 -7.761 1.00 86.75 449 SER A N 1
ATOM 3482 C CA . SER A 1 449 ? 4.608 -18.197 -6.963 1.00 86.75 449 SER A CA 1
ATOM 3483 C C . SER A 1 449 ? 5.420 -16.929 -7.241 1.00 86.75 449 SER A C 1
ATOM 3485 O O . SER A 1 449 ? 6.554 -16.980 -7.721 1.00 86.75 449 SER A O 1
ATOM 3487 N N . VAL A 1 450 ? 4.844 -15.770 -6.924 1.00 91.44 450 VAL A N 1
ATOM 3488 C CA . VAL A 1 450 ? 5.519 -14.470 -7.014 1.00 91.44 450 VAL A CA 1
ATOM 3489 C C . VAL A 1 450 ? 5.314 -13.723 -5.712 1.00 91.44 450 VAL A C 1
ATOM 3491 O O . VAL A 1 450 ? 4.191 -13.652 -5.219 1.00 91.44 450 VAL A O 1
ATOM 3494 N N . TYR A 1 451 ? 6.388 -13.149 -5.179 1.00 93.00 451 TYR A N 1
ATOM 3495 C CA . TYR A 1 451 ? 6.372 -12.486 -3.885 1.00 93.00 451 TYR A CA 1
ATOM 3496 C C . TYR A 1 451 ? 6.827 -11.033 -3.995 1.00 93.00 451 TYR A C 1
ATOM 3498 O O . TYR A 1 451 ? 7.948 -10.751 -4.419 1.00 93.00 451 TYR A O 1
ATOM 3506 N N . TYR A 1 452 ? 5.971 -10.118 -3.553 1.00 95.25 452 TYR A N 1
ATOM 3507 C CA . TYR A 1 452 ? 6.316 -8.742 -3.220 1.00 95.25 452 TYR A CA 1
ATOM 3508 C C . TYR A 1 452 ? 7.268 -8.716 -2.014 1.00 95.25 452 TYR A C 1
ATOM 3510 O O . TYR A 1 452 ? 7.021 -9.399 -1.019 1.00 95.25 452 TYR A O 1
ATOM 3518 N N . THR A 1 453 ? 8.335 -7.917 -2.063 1.00 94.31 453 THR A N 1
ATOM 3519 C CA . THR A 1 453 ? 9.281 -7.801 -0.936 1.00 94.31 453 THR A CA 1
ATOM 3520 C C . THR A 1 453 ? 9.624 -6.366 -0.550 1.00 94.31 453 THR A C 1
ATOM 3522 O O . THR A 1 453 ? 9.956 -6.099 0.603 1.00 94.31 453 THR A O 1
ATOM 3525 N N . ALA A 1 454 ? 9.501 -5.413 -1.469 1.00 96.50 454 ALA A N 1
ATOM 3526 C CA . ALA A 1 454 ? 9.694 -3.992 -1.203 1.00 96.50 454 ALA A CA 1
ATOM 3527 C C . ALA A 1 454 ? 8.972 -3.158 -2.263 1.00 96.50 454 ALA A C 1
ATOM 3529 O O . ALA A 1 454 ? 8.539 -3.706 -3.274 1.00 96.50 454 ALA A O 1
ATOM 3530 N N . HIS A 1 455 ? 8.884 -1.846 -2.071 1.00 97.62 455 HIS A N 1
ATOM 3531 C CA . HIS A 1 455 ? 8.485 -0.922 -3.129 1.00 97.62 455 HIS A CA 1
ATOM 3532 C C . HIS A 1 455 ? 9.372 0.318 -3.195 1.00 97.62 455 HIS A C 1
ATOM 3534 O O . HIS A 1 455 ? 9.994 0.709 -2.202 1.00 97.62 455 HIS A O 1
ATOM 3540 N N . ASP A 1 456 ? 9.430 0.891 -4.393 1.00 94.06 456 ASP A N 1
ATOM 3541 C CA . ASP A 1 456 ? 10.141 2.134 -4.671 1.00 94.06 456 ASP A CA 1
ATOM 3542 C C . ASP A 1 456 ? 9.456 3.310 -3.979 1.00 94.06 456 ASP A C 1
ATOM 3544 O O . ASP A 1 456 ? 8.229 3.405 -3.961 1.00 94.06 456 ASP A O 1
ATOM 3548 N N . ILE A 1 457 ? 10.245 4.195 -3.384 1.00 89.94 457 ILE A N 1
ATOM 3549 C CA . ILE A 1 457 ? 9.743 5.415 -2.754 1.00 89.94 457 ILE A CA 1
ATOM 3550 C C . ILE A 1 457 ? 10.399 6.675 -3.309 1.00 89.94 457 ILE A C 1
ATOM 3552 O O . ILE A 1 457 ? 9.844 7.758 -3.128 1.00 89.94 457 ILE A O 1
ATOM 3556 N N . GLN A 1 458 ? 11.575 6.576 -3.938 1.00 82.88 458 GLN A N 1
ATOM 3557 C CA . GLN A 1 458 ? 12.340 7.758 -4.318 1.00 82.88 458 GLN A CA 1
ATOM 3558 C C . GLN A 1 458 ? 13.559 7.430 -5.193 1.00 82.88 458 GLN A C 1
ATOM 3560 O O . GLN A 1 458 ? 14.475 6.745 -4.737 1.00 82.88 458 GLN A O 1
ATOM 3565 N N . SER A 1 459 ? 13.675 8.114 -6.333 1.00 78.50 459 SER A N 1
ATOM 3566 C CA . SER A 1 459 ? 14.955 8.303 -7.032 1.00 78.50 459 SER A CA 1
ATOM 3567 C C . SER A 1 459 ? 15.764 9.435 -6.386 1.00 78.50 459 SER A C 1
ATOM 3569 O O . SER A 1 459 ? 15.225 10.501 -6.067 1.00 78.50 459 SER A O 1
ATOM 3571 N N . THR A 1 460 ? 17.062 9.218 -6.147 1.00 72.81 460 THR A N 1
ATOM 3572 C CA . THR A 1 460 ? 17.897 10.139 -5.338 1.00 72.81 460 THR A CA 1
ATOM 3573 C C . THR A 1 460 ? 18.950 10.934 -6.088 1.00 72.81 460 THR A C 1
ATOM 3575 O O . THR A 1 460 ? 19.649 11.755 -5.492 1.00 72.81 460 THR A O 1
ATOM 3578 N N . CYS A 1 461 ? 19.050 10.743 -7.392 1.00 71.12 461 CYS A N 1
ATOM 3579 C CA . CYS A 1 461 ? 19.923 11.513 -8.262 1.00 71.12 461 CYS A CA 1
ATOM 3580 C C . CYS A 1 461 ? 19.255 11.643 -9.634 1.00 71.12 461 CYS A C 1
ATOM 3582 O O . CYS A 1 461 ? 18.242 11.005 -9.893 1.00 71.12 461 CYS A O 1
ATOM 3584 N N . GLY A 1 462 ? 19.775 12.513 -10.497 1.00 69.69 462 GLY A N 1
ATOM 3585 C CA . GLY A 1 462 ? 19.338 12.604 -11.893 1.00 69.69 462 GLY A CA 1
ATOM 3586 C C . GLY A 1 462 ? 17.902 13.091 -12.102 1.00 69.69 462 GLY A C 1
ATOM 3587 O O . GLY A 1 462 ? 17.469 13.188 -13.236 1.00 69.69 462 GLY A O 1
ATOM 3588 N N . GLY A 1 463 ? 17.166 13.446 -11.044 1.00 73.38 463 GLY A N 1
ATOM 3589 C CA . GLY A 1 463 ? 15.754 13.800 -11.162 1.00 73.38 463 GLY A CA 1
ATOM 3590 C C . GLY A 1 463 ? 15.488 15.028 -12.030 1.00 73.38 463 GLY A C 1
ATOM 3591 O O . GLY A 1 463 ? 14.560 15.012 -12.818 1.00 73.38 463 GLY A O 1
ATOM 3592 N N . THR A 1 464 ? 16.288 16.093 -11.936 1.00 72.12 464 THR A N 1
ATOM 3593 C CA . THR A 1 464 ? 16.170 17.295 -12.787 1.00 72.12 464 THR A CA 1
ATOM 3594 C C . THR A 1 464 ? 17.546 17.773 -13.243 1.00 72.12 464 THR A C 1
ATOM 3596 O O . THR A 1 464 ? 18.564 17.343 -12.704 1.00 72.12 464 THR A O 1
ATOM 3599 N N . ALA A 1 465 ? 17.594 18.732 -14.173 1.00 66.88 465 ALA A N 1
ATOM 3600 C CA . ALA A 1 465 ? 18.848 19.339 -14.636 1.00 66.88 465 ALA A CA 1
ATOM 3601 C C . ALA A 1 465 ? 19.699 19.975 -13.513 1.00 66.88 465 ALA A C 1
ATOM 3603 O O . ALA A 1 465 ? 20.907 20.135 -13.671 1.00 66.88 465 ALA A O 1
ATOM 3604 N N . GLY A 1 466 ? 19.080 20.346 -12.385 1.00 67.81 466 GLY A N 1
ATOM 3605 C CA . GLY A 1 466 ? 19.765 20.889 -11.207 1.00 67.81 466 GLY A CA 1
ATOM 3606 C C . GLY A 1 466 ? 20.064 19.866 -10.105 1.00 67.81 466 GLY A C 1
ATOM 3607 O O . GLY A 1 466 ? 20.630 20.246 -9.080 1.00 67.81 466 GLY A O 1
ATOM 3608 N N . ALA A 1 467 ? 19.656 18.604 -10.265 1.00 71.00 467 ALA A N 1
ATOM 3609 C CA . ALA A 1 467 ? 19.875 17.552 -9.276 1.00 71.00 467 ALA A CA 1
ATOM 3610 C C . ALA A 1 467 ? 21.319 17.021 -9.307 1.00 71.00 467 ALA A C 1
ATOM 3612 O O . ALA A 1 467 ? 22.059 17.206 -10.275 1.00 71.00 467 ALA A O 1
ATOM 3613 N N . SER A 1 468 ? 21.725 16.324 -8.243 1.00 72.94 468 SER A N 1
ATOM 3614 C CA . SER A 1 468 ? 22.990 15.585 -8.219 1.00 72.94 468 SER A CA 1
ATOM 3615 C C . SER A 1 468 ? 23.029 14.548 -9.340 1.00 72.94 468 SER A C 1
ATOM 3617 O O . SER A 1 468 ? 22.074 13.799 -9.522 1.00 72.94 468 SER A O 1
ATOM 3619 N N . SER A 1 469 ? 24.143 14.490 -10.070 1.00 73.00 469 SER A N 1
ATOM 3620 C CA . SER A 1 469 ? 24.362 13.504 -11.136 1.00 73.00 469 SER A CA 1
ATOM 3621 C C . SER A 1 469 ? 24.341 12.071 -10.595 1.00 73.00 469 SER A C 1
ATOM 3623 O O . SER A 1 469 ? 24.848 11.821 -9.499 1.00 73.00 469 SER A O 1
ATOM 3625 N N . CYS A 1 470 ? 23.822 11.128 -11.385 1.00 72.50 470 CYS A N 1
ATOM 3626 C CA . CYS A 1 470 ? 23.894 9.699 -11.087 1.00 72.50 470 CYS A CA 1
ATOM 3627 C C . CYS A 1 470 ? 25.147 9.018 -11.667 1.00 72.50 470 CYS A C 1
ATOM 3629 O O . CYS A 1 470 ? 25.306 7.809 -11.510 1.00 72.50 470 CYS A O 1
ATOM 3631 N N . ALA A 1 471 ? 26.071 9.768 -12.283 1.00 70.06 471 ALA A N 1
ATOM 3632 C CA . ALA A 1 471 ? 27.235 9.237 -13.005 1.00 70.06 471 ALA A CA 1
ATOM 3633 C C . ALA A 1 471 ? 28.116 8.248 -12.214 1.00 70.06 471 ALA A C 1
ATOM 3635 O O . ALA A 1 471 ? 28.844 7.482 -12.828 1.00 70.06 471 ALA A O 1
ATOM 3636 N N . ASN A 1 472 ? 28.071 8.263 -10.877 1.00 70.00 472 ASN A N 1
ATOM 3637 C CA . ASN A 1 472 ? 28.833 7.353 -10.013 1.00 70.00 472 ASN A CA 1
ATOM 3638 C C . ASN A 1 472 ? 27.958 6.662 -8.951 1.00 70.00 472 ASN A C 1
ATOM 3640 O O . ASN A 1 472 ? 28.462 6.246 -7.912 1.00 70.00 472 ASN A O 1
ATOM 3644 N N . VAL A 1 473 ? 26.644 6.576 -9.169 1.00 71.81 473 VAL A N 1
ATOM 3645 C CA . VAL A 1 473 ? 25.697 6.007 -8.202 1.00 71.81 473 VAL A CA 1
ATOM 3646 C C . VAL A 1 473 ? 25.246 4.641 -8.698 1.00 71.81 473 VAL A C 1
ATOM 3648 O O . VAL A 1 473 ? 24.451 4.571 -9.616 1.00 71.81 473 VAL A O 1
ATOM 3651 N N . SER A 1 474 ? 25.697 3.542 -8.094 1.00 72.38 474 SER A N 1
ATOM 3652 C CA . SER A 1 474 ? 25.333 2.180 -8.546 1.00 72.38 474 SER A CA 1
ATOM 3653 C C . SER A 1 474 ? 23.895 1.759 -8.216 1.00 72.38 474 SER A C 1
ATOM 3655 O O . SER A 1 474 ? 23.409 0.758 -8.737 1.00 72.38 474 SER A O 1
ATOM 3657 N N . ARG A 1 475 ? 23.242 2.477 -7.291 1.00 79.88 475 ARG A N 1
ATOM 3658 C CA . ARG A 1 475 ? 21.900 2.174 -6.779 1.00 79.88 475 ARG A CA 1
ATOM 3659 C C . ARG A 1 475 ? 21.138 3.459 -6.465 1.00 79.88 475 ARG A C 1
ATOM 3661 O O . ARG A 1 475 ? 21.159 3.938 -5.328 1.00 79.88 475 ARG A O 1
ATOM 3668 N N . ALA A 1 476 ? 20.551 4.053 -7.498 1.00 76.44 476 ALA A N 1
ATOM 3669 C CA . ALA A 1 476 ? 19.950 5.385 -7.440 1.00 76.44 476 ALA A CA 1
ATOM 3670 C C . ALA A 1 476 ? 18.622 5.435 -6.663 1.00 76.44 476 ALA A C 1
ATOM 3672 O O . ALA A 1 476 ? 18.287 6.483 -6.096 1.00 76.44 476 ALA A O 1
ATOM 3673 N N . ASP A 1 477 ? 17.915 4.310 -6.566 1.00 83.44 477 ASP A N 1
ATOM 3674 C CA . ASP A 1 477 ? 16.560 4.259 -6.020 1.00 83.44 477 ASP A CA 1
ATOM 3675 C C . ASP A 1 477 ? 16.529 3.775 -4.572 1.00 83.44 477 ASP A C 1
ATOM 3677 O O . ASP A 1 477 ? 17.262 2.867 -4.157 1.00 83.44 477 ASP A O 1
ATOM 3681 N N . ARG A 1 478 ? 15.693 4.425 -3.764 1.00 86.00 478 ARG A N 1
ATOM 3682 C CA . ARG A 1 478 ? 15.449 4.098 -2.361 1.00 86.00 478 ARG A CA 1
ATOM 3683 C C . ARG A 1 478 ? 14.170 3.285 -2.242 1.00 86.00 478 ARG A C 1
ATOM 3685 O O . ARG A 1 478 ? 13.130 3.640 -2.778 1.00 86.00 478 ARG A O 1
ATOM 3692 N N . MET A 1 479 ? 14.251 2.251 -1.418 1.00 91.50 479 MET A N 1
ATOM 3693 C CA . MET A 1 479 ? 13.173 1.303 -1.181 1.00 91.50 479 MET A CA 1
ATOM 3694 C C . MET A 1 479 ? 12.650 1.384 0.241 1.00 91.50 479 MET A C 1
ATOM 3696 O O . MET A 1 479 ? 13.424 1.626 1.174 1.00 91.50 479 MET A O 1
ATOM 3700 N N . VAL A 1 480 ? 11.365 1.086 0.420 1.00 93.75 480 VAL A N 1
ATOM 3701 C CA . VAL A 1 480 ? 10.811 0.603 1.692 1.00 93.75 480 VAL A CA 1
ATOM 3702 C C . VAL A 1 480 ? 10.506 -0.877 1.541 1.00 93.75 480 VAL A C 1
ATOM 3704 O O . VAL A 1 480 ? 9.810 -1.297 0.616 1.00 93.75 480 VAL A O 1
ATOM 3707 N N . ARG A 1 481 ? 11.052 -1.687 2.445 1.00 91.44 481 ARG A N 1
ATOM 3708 C CA . ARG A 1 481 ? 10.927 -3.140 2.396 1.00 91.44 481 ARG A CA 1
ATOM 3709 C C . ARG A 1 481 ? 9.872 -3.660 3.346 1.00 91.44 481 ARG A C 1
ATOM 3711 O O . ARG A 1 481 ? 9.565 -3.050 4.368 1.00 91.44 481 ARG A O 1
ATOM 3718 N N . LEU A 1 482 ? 9.355 -4.833 3.022 1.00 92.06 482 LEU A N 1
ATOM 3719 C CA . LEU A 1 482 ? 8.525 -5.592 3.927 1.00 92.06 482 LEU A CA 1
ATOM 3720 C C . LEU A 1 482 ? 9.367 -6.084 5.110 1.00 92.06 482 LEU A C 1
ATOM 3722 O O . LEU A 1 482 ? 10.383 -6.752 4.926 1.00 92.06 482 LEU A O 1
ATOM 3726 N N . THR A 1 483 ? 8.918 -5.771 6.320 1.00 89.62 483 THR A N 1
ATOM 3727 C CA . THR A 1 483 ? 9.468 -6.303 7.573 1.00 89.62 483 THR A CA 1
ATOM 3728 C C . THR A 1 483 ? 8.427 -7.206 8.246 1.00 89.62 483 THR A C 1
ATOM 3730 O O . THR A 1 483 ? 7.263 -7.198 7.820 1.00 89.62 483 THR A O 1
ATOM 3733 N N . PRO A 1 484 ? 8.785 -7.975 9.294 1.00 86.38 484 PRO A N 1
ATOM 3734 C CA . PRO A 1 484 ? 7.810 -8.749 10.060 1.00 86.38 484 PRO A CA 1
ATOM 3735 C C . PRO A 1 484 ? 6.621 -7.897 10.536 1.00 86.38 484 PRO A C 1
ATOM 3737 O O . PRO A 1 484 ? 5.473 -8.313 10.381 1.00 86.38 484 PRO A O 1
ATOM 3740 N N . GLN A 1 485 ? 6.875 -6.661 10.995 1.00 87.00 485 GLN A N 1
ATOM 3741 C CA . GLN A 1 485 ? 5.823 -5.726 11.422 1.00 87.00 485 GLN A CA 1
ATOM 3742 C C . GLN A 1 485 ? 4.835 -5.437 10.293 1.00 87.00 485 GLN A C 1
ATOM 3744 O O . GLN A 1 485 ? 3.623 -5.520 10.484 1.00 87.00 485 GLN A O 1
ATOM 3749 N N . TYR A 1 486 ? 5.335 -5.117 9.098 1.00 92.00 486 TYR A N 1
ATOM 3750 C CA . TYR A 1 486 ? 4.472 -4.836 7.951 1.00 92.00 486 TYR A CA 1
ATOM 3751 C C . TYR A 1 486 ? 3.755 -6.086 7.438 1.00 92.00 486 TYR A C 1
ATOM 3753 O O . TYR A 1 486 ? 2.601 -5.992 7.027 1.00 92.00 486 TYR A O 1
ATOM 3761 N N . ALA A 1 487 ? 4.382 -7.260 7.505 1.00 90.44 487 ALA A N 1
ATOM 3762 C CA . ALA A 1 487 ? 3.758 -8.518 7.106 1.00 90.44 487 ALA A CA 1
ATOM 3763 C C . ALA A 1 487 ? 2.579 -8.898 8.019 1.00 90.44 487 ALA A C 1
ATOM 3765 O O . ALA A 1 487 ? 1.535 -9.350 7.525 1.00 90.44 487 ALA A O 1
ATOM 3766 N N . SER A 1 488 ? 2.698 -8.669 9.331 1.00 88.75 488 SER A N 1
ATOM 3767 C CA . SER A 1 488 ? 1.594 -8.914 10.261 1.00 88.75 488 SER A CA 1
ATOM 3768 C C . SER A 1 488 ? 0.464 -7.897 10.102 1.00 88.75 488 SER A C 1
ATOM 3770 O O . SER A 1 488 ? -0.705 -8.285 10.102 1.00 88.75 488 SER A O 1
ATOM 3772 N N . TRP A 1 489 ? 0.780 -6.630 9.814 1.00 91.31 489 TRP A N 1
ATOM 3773 C CA . TRP A 1 489 ? -0.221 -5.625 9.436 1.00 91.31 489 TRP A CA 1
ATOM 3774 C C . TRP A 1 489 ? -0.945 -5.949 8.124 1.00 91.31 489 TRP A C 1
ATOM 3776 O O . TRP A 1 489 ? -2.172 -5.889 8.081 1.00 91.31 489 TRP A O 1
ATOM 3786 N N . ILE A 1 490 ? -0.225 -6.346 7.072 1.00 92.12 490 ILE A N 1
ATOM 3787 C CA . ILE A 1 490 ? -0.830 -6.802 5.812 1.00 92.12 490 ILE A CA 1
ATOM 3788 C C . ILE A 1 490 ? -1.810 -7.948 6.077 1.00 92.12 490 ILE A C 1
ATOM 3790 O O . ILE A 1 490 ? -2.937 -7.917 5.587 1.00 92.12 490 ILE A O 1
ATOM 3794 N N . SER A 1 491 ? -1.399 -8.944 6.866 1.00 88.94 491 SER A N 1
ATOM 3795 C CA . SER A 1 491 ? -2.231 -10.118 7.165 1.00 88.94 491 SER A CA 1
ATOM 3796 C C . SER A 1 491 ? -3.487 -9.741 7.931 1.00 88.94 491 SER A C 1
ATOM 3798 O O . SER A 1 491 ? -4.569 -10.238 7.616 1.00 88.94 491 SER A O 1
ATOM 3800 N N . PHE A 1 492 ? -3.342 -8.833 8.897 1.00 90.38 492 PHE A N 1
ATOM 3801 C CA . PHE A 1 492 ? -4.460 -8.239 9.607 1.00 90.38 492 PHE A CA 1
ATOM 3802 C C . PHE A 1 492 ? -5.428 -7.567 8.627 1.00 90.38 492 PHE A C 1
ATOM 3804 O O . PHE A 1 492 ? -6.560 -8.016 8.507 1.00 90.38 492 PHE A O 1
ATOM 3811 N N . PHE A 1 493 ? -4.993 -6.575 7.845 1.00 92.19 493 PHE A N 1
ATOM 3812 C CA . PHE A 1 493 ? -5.895 -5.831 6.955 1.00 92.19 493 PHE A CA 1
ATOM 3813 C C . PHE A 1 493 ? -6.532 -6.704 5.869 1.00 92.19 493 PHE A C 1
ATOM 3815 O O . PHE A 1 493 ? -7.694 -6.496 5.516 1.00 92.19 493 PHE A O 1
ATOM 3822 N N . ARG A 1 494 ? -5.806 -7.712 5.370 1.00 90.00 494 ARG A N 1
ATOM 3823 C CA . ARG A 1 494 ? -6.351 -8.719 4.453 1.00 90.00 494 ARG A CA 1
ATOM 3824 C C . ARG A 1 494 ? -7.485 -9.525 5.067 1.00 90.00 494 ARG A C 1
ATOM 3826 O O . ARG A 1 494 ? -8.468 -9.789 4.385 1.00 90.00 494 ARG A O 1
ATOM 3833 N N . SER A 1 495 ? -7.339 -9.903 6.331 1.00 87.69 495 SER A N 1
ATOM 3834 C CA . SER A 1 495 ? -8.336 -10.696 7.053 1.00 87.69 495 SER A CA 1
ATOM 3835 C C . SER A 1 495 ? -9.521 -9.845 7.511 1.00 87.69 495 SER A C 1
ATOM 3837 O O . SER A 1 495 ? -10.647 -10.330 7.521 1.00 87.69 495 SER A O 1
ATOM 3839 N N . THR A 1 496 ? -9.261 -8.587 7.874 1.00 89.19 496 THR A N 1
ATOM 3840 C CA . THR A 1 496 ? -10.255 -7.611 8.340 1.00 89.19 496 THR A CA 1
ATOM 3841 C C . THR A 1 496 ? -11.145 -7.118 7.211 1.00 89.19 496 THR A C 1
ATOM 3843 O O . THR A 1 496 ? -12.338 -6.965 7.410 1.00 89.19 496 THR A O 1
ATOM 3846 N N . PHE A 1 497 ? -10.596 -6.924 6.009 1.00 89.38 497 PHE A N 1
ATOM 3847 C CA . PHE A 1 497 ? -11.343 -6.409 4.857 1.00 89.38 497 PHE A CA 1
ATOM 3848 C C . PHE A 1 497 ? -11.310 -7.390 3.672 1.00 89.38 497 PHE A C 1
ATOM 3850 O O . PHE A 1 497 ? -10.751 -7.049 2.629 1.00 89.38 497 PHE A O 1
ATOM 3857 N N . PRO A 1 498 ? -11.875 -8.605 3.796 1.00 81.06 498 PRO A N 1
ATOM 3858 C CA . PRO A 1 498 ? -11.618 -9.732 2.891 1.00 81.06 498 PRO A CA 1
ATOM 3859 C C . PRO A 1 498 ? -12.036 -9.519 1.438 1.00 81.06 498 PRO A C 1
ATOM 3861 O O . PRO A 1 498 ? -12.970 -8.738 1.157 1.00 81.06 498 PRO A O 1
#

Sequence (498 aa):
MGKGMQLKTSLTLSASLAACALLFSGSAFSRGDAYVEKRFESDETRVEYLIRVPEAQAKDESIFKDAYELVDESESMLIGLQKRTGERLVGLPPVRIDWLRKGRTINKGDPEQPEAKPDSSFSRVDGYSEYAPDDVPTVDSFSAYKPETRNEFNFFMPVEIRELTFRAAVNEKQNESFVGERKDETTERVEAVDPRQFYPMGWSFNDDNRMRLGTLNTEINTWPWRTIANFDYGGTNSGCSGTLIGPRHIVTAAHCINTSATDNFFALTARVGRNGSDWIASSTMPGCPNSSTEDCPSIGKTYWYFTPSKWRQSSVSNREQYDFGIIVVPDRLGNNVGWMGYWYAPMASLNTVSKFSRGYPSCNAGPANNPRIDDPADPAKCPTCTTDLTVCSPFHLYGDAATCSVGNGTNLDGDGYNRNFRMSCDGSAGMSGSPLYLYGNGNVGYDGSVYYTAHDIQSTCGGTAGASSCANVSRADRMVRLTPQYASWISFFRSTFP

Secondary structure (DSSP, 8-state):
-----------BSSTTEE-----EEEE-STT--EEEEEEEEETTT--EEEEEEEGGGTT-HHHHHHHHHHHHHHHHHHHHHHHHH----TTPPPEEEEEEEE-EEE-TT-TT--S-PPPGGG-STT-------S------EEEEE-TTT-EEEEEE--HHHHHHHHHHHHHTT-S-EEE--------S------TTSPPP-STGGG----EE-SSTTS---STTGGGEEEEE-SSSS--EEEEE-SSSEEEE-GGGTB-TTSSEEE-EEEEES-BTTB-SEEEEE---TT-SSSPPPP-SS--EEEEEGGGG-TT-SSGGGG--EEEE-SS-THHHH---EEEE--HHHHHHS--EEEE-PPTT-S-TTS-BS--TT-TTT-TT---S--S--TT--EE-SSPPPB---EEE-TTS-EEEEEE-S---TT-TTPEEEEE--SSSSSTT-EEEEEEEEEE-SSSBTTSPP-TT-S--EEEEE--HHHHHHHHHHHHH--

Foldseek 3Di:
DDDQDQDQDADPLDPFWGWRQRFDFFQDDPPRFTWGWTWTATNQQRAIEIEIDGPVCVPPPVQVVVVSLLVVLLVVLSSVLCVQPVDRNHPADHWYKYWDDQFAEAFPPDVVDDAPPPPPVCLDLARDDFPPDPDFDFLQWKFKAQQQASITITTGDGPVLLVSLLVSCVVVVVFLEDEAPADFQDPDFPPPDDVPPDPQAAVQLDAHQKDFDDDAPDFQQDPPQQQKKFKDRPDPFTQEIWFFRFQQKTKFFQVQAARFLHSYGGWIKIFGSWHAPDGQDIFTPDHDNPDSPDGHDDPVFDKIKIFRVLRNHPPNPPSSLRRMIMIRTRGRSCVRRNGAHAYEYHLVVVQVAFKWWKFFATAQDDDPVWTWLLGHQDCVSRVNYPYPRNGHRGRTMMWHPGGKGKGRAHDQHPVRHGFKTFIQHYDARSHGNIFTKHADDPNRGDHRGIHGWKGWHDFQARGTPPGHRSSNRRTRTMIGTDDPSNSSVSSSVNSSSD

pLDDT: mean 78.08, std 19.3, range [27.73, 98.5]

Organism: NCBI:txid1917421

InterPro domains:
  IPR001254 Serine proteases, trypsin domain [PF00089] (217-261)
  IPR001254 Serine proteases, trypsin domain [PS50240] (211-495)
  IPR009003 Peptidase S1, PA clan [SSF50494] (217-437)
  IPR018114 Serine proteases, trypsin family, histidine active site [PS00134] (251-256)
  IPR050966 Glutamyl Endopeptidase [PTHR15462] (205-439)